Protein 2YJZ (pdb70)

GO terms:
  GO:0005886 plasma membrane (C, EXP)

InterPro domains:
  IPR013130 Ferric reductase transmembrane component-like domain [PF01794] (249-394)
  IPR028939 Pyrroline-5-carboxylate reductase, catalytic, N-terminal [PF03807] (22-107)
  IPR036291 NAD(P)-binding domain superfamily [SSF51735] (22-203)
  IPR051267 STEAP family metalloreductases [PTHR14239] (9-464)

CATH classification: 3.40.50.720

Organism: Rattus norvegicus (NCBI:txid10116)

Secondary structure (DSSP, 8-state):
--EEEEE--SHHHHHHHHHHHHTT-EEEEEES-TT--TTSBTTSEEEEHHHHHHT-SEEEE-S-GGG-GGGGGGGGGGTT-EEEE----SSTTSSSS-HHHHHHHHSTTSEEEE--TTSPTTHHHHT---EEEEEES-HHHHHHHHHHHHHTT-EEEE--SGGGHHHHHHGGG-/--EEEEE--SHHHHHHHHHHHHTT-EEEEEES-TT--TTSBTTSEEEEHHHHGGG-SEEEE-S-GGGGGGHHHHGGGGTT-EEEE----SSTTSSSS-HHHHHHHHSTTSEEEE--TTSPTTHHHHT---EEEEEES-HHHHHHHHHHHHHTT-EEEE--SGGGHHHHHHGGG-/--EEEEE--SHHHHHHHHHHHHTT-EEEEEES-TT--TTSBTTSEEEEHHHHHHT-SEEEE-S-GGGGGGGGGGGGGGTT-EEEE----SSTTSSSS-HHHHHHHH-TTSEEEE--TTSPTTHHHHT---EEEEEES-HHHHHHHHHHHHHTT-EEEE--SGGGHHHHHHGGG-/--EEEEE--SHHHHHHHHHHHHTT-EEEEEES-TT--TTSBTTSEEEEHHHHHHT-SEEEE-S-GGGGGGGGGGGGGGTT-EEEE----SSTTSSSS-HHHHHHHHSTTSEEEE--TTSPTTHHHHT---EEEEEES-HHHHHHHHHHHHHTT-EEEE--SGGGHHHHHHGGG-

Radius of gyration: 29.65 Å; Cα contacts (8 Å, |Δi|>4): 1534; chains: 4; bounding box: 36×78×76 Å

Structure (mmCIF, N/CA/C/O backbone):
data_2YJZ
#
_entry.id   2YJZ
#
_cell.length_a   69.228
_cell.length_b   85.111
_cell.length_c   128.035
_cell.angle_alpha   90.00
_cell.angle_beta   90.00
_cell.angle_gamma   90.00
#
_symmetry.space_group_name_H-M   'P 21 21 21'
#
loop_
_entity.id
_entity.type
_entity.pdbx_description
1 polymer 'METALLOREDUCTASE STEAP4'
2 non-polymer 'NADP NICOTINAMIDE-ADENINE-DINUCLEOTIDE PHOSPHATE'
3 non-polymer 'SULFATE ION'
4 water water
#
loop_
_atom_site.group_PDB
_atom_site.id
_atom_site.type_symbol
_atom_site.label_atom_id
_atom_site.label_alt_id
_atom_site.label_comp_id
_atom_site.label_asym_id
_atom_site.label_entity_id
_atom_site.label_seq_id
_atom_site.pdbx_PDB_ins_code
_atom_site.Cartn_x
_atom_site.Cartn_y
_atom_site.Cartn_z
_atom_site.occupancy
_atom_site.B_iso_or_equiv
_atom_site.auth_seq_id
_atom_site.auth_comp_id
_atom_site.auth_asym_id
_atom_site.auth_atom_id
_atom_site.pdbx_PDB_model_num
ATOM 1 N N . GLN A 1 19 ? 26.602 30.686 50.934 1.00 59.34 19 GLN A N 1
ATOM 2 C CA . GLN A 1 19 ? 27.069 31.188 49.606 1.00 58.82 19 GLN A CA 1
ATOM 3 C C . GLN A 1 19 ? 28.078 30.201 48.991 1.00 58.63 19 GLN A C 1
ATOM 4 O O . GLN A 1 19 ? 28.449 29.205 49.658 1.00 61.29 19 GLN A O 1
ATOM 10 N N . GLY A 1 20 ? 28.512 30.448 47.742 1.00 55.94 20 GLY A N 1
ATOM 11 C CA . GLY A 1 20 ? 29.329 29.512 47.000 1.00 53.13 20 GLY A CA 1
ATOM 12 C C . GLY A 1 20 ? 30.807 29.694 47.302 1.00 51.05 20 GLY A C 1
ATOM 13 O O . GLY A 1 20 ? 31.182 30.121 48.384 1.00 50.15 20 GLY A O 1
ATOM 14 N N . VAL A 1 21 ? 31.631 29.314 46.329 1.00 47.97 21 VAL A N 1
ATOM 15 C CA . VAL A 1 21 ? 33.058 29.329 46.422 1.00 46.55 21 VAL A CA 1
ATOM 16 C C . VAL A 1 21 ? 33.565 30.530 45.649 1.00 44.58 21 VAL A C 1
ATOM 17 O O . VAL A 1 21 ? 33.028 30.817 44.608 1.00 44.96 21 VAL A O 1
ATOM 21 N N . VAL A 1 22 ? 34.556 31.235 46.197 1.00 41.79 22 VAL A N 1
ATOM 22 C CA . VAL A 1 22 ? 35.311 32.248 45.493 1.00 40.29 22 VAL A CA 1
ATOM 23 C C . VAL A 1 22 ? 36.789 31.937 45.586 1.00 39.06 22 VAL A C 1
ATOM 24 O O . VAL A 1 22 ? 37.272 31.447 46.633 1.00 38.44 22 VAL A O 1
ATOM 28 N N . CYS A 1 23 ? 37.484 32.218 44.495 1.00 37.35 23 CYS A N 1
ATOM 29 C CA . CYS A 1 23 ? 38.936 32.064 44.383 1.00 38.10 23 CYS A CA 1
ATOM 30 C C . CYS A 1 23 ? 39.644 33.455 44.386 1.00 36.77 23 CYS A C 1
ATOM 31 O O . CYS A 1 23 ? 39.223 34.374 43.703 1.00 38.75 23 CYS A O 1
ATOM 34 N N . ILE A 1 24 ? 40.650 33.637 45.214 1.00 35.86 24 ILE A N 1
ATOM 35 C CA . ILE A 1 24 ? 41.469 34.857 45.224 1.00 34.96 24 ILE A CA 1
ATOM 36 C C . ILE A 1 24 ? 42.873 34.483 44.746 1.00 34.27 24 ILE A C 1
ATOM 37 O O . ILE A 1 24 ? 43.550 33.646 45.329 1.00 33.36 24 ILE A O 1
ATOM 42 N N . PHE A 1 25 ? 43.271 35.066 43.628 1.00 33.70 25 PHE A N 1
ATOM 43 C CA . PHE A 1 25 ? 44.664 34.940 43.133 1.00 33.90 25 PHE A CA 1
ATOM 44 C C . PHE A 1 25 ? 45.475 35.993 43.872 1.00 33.90 25 PHE A C 1
ATOM 45 O O . PHE A 1 25 ? 45.172 37.169 43.783 1.00 34.09 25 PHE A O 1
ATOM 53 N N . GLY A 1 26 ? 46.486 35.538 44.612 1.00 34.10 26 GLY A N 1
ATOM 54 C CA . GLY A 1 26 ? 47.398 36.385 45.262 1.00 34.47 26 GLY A CA 1
ATOM 55 C C . GLY A 1 26 ? 47.112 36.442 46.762 1.00 35.15 26 GLY A C 1
ATOM 56 O O . GLY A 1 26 ? 45.943 36.539 47.212 1.00 35.49 26 GLY A O 1
ATOM 57 N N . THR A 1 27 ? 48.175 36.507 47.537 1.00 36.12 27 THR A N 1
ATOM 58 C CA . THR A 1 27 ? 48.042 36.361 48.962 1.00 37.47 27 THR A CA 1
ATOM 59 C C . THR A 1 27 ? 48.585 37.546 49.751 1.00 38.31 27 THR A C 1
ATOM 60 O O . THR A 1 27 ? 48.906 37.427 50.951 1.00 38.25 27 THR A O 1
ATOM 64 N N . GLY A 1 28 ? 48.581 38.715 49.125 1.00 38.58 28 GLY A N 1
ATOM 65 C CA . GLY A 1 28 ? 49.138 39.919 49.751 1.00 38.99 28 GLY A CA 1
ATOM 66 C C . GLY A 1 28 ? 48.113 40.633 50.611 1.00 38.72 28 GLY A C 1
ATOM 67 O O . GLY A 1 28 ? 47.195 40.022 51.101 1.00 39.22 28 GLY A O 1
ATOM 68 N N . ASP A 1 29 ? 48.253 41.940 50.761 1.00 39.56 29 ASP A N 1
ATOM 69 C CA . ASP A 1 29 ? 47.374 42.727 51.651 1.00 39.94 29 ASP A CA 1
ATOM 70 C C . ASP A 1 29 ? 45.945 42.671 51.212 1.00 38.36 29 ASP A C 1
ATOM 71 O O . ASP A 1 29 ? 45.080 42.363 52.047 1.00 38.40 29 ASP A O 1
ATOM 76 N N . PHE A 1 30 ? 45.692 42.918 49.934 1.00 36.44 30 PHE A N 1
ATOM 77 C CA . PHE A 1 30 ? 44.322 42.958 49.431 1.00 36.26 30 PHE A CA 1
ATOM 78 C C . PHE A 1 30 ? 43.691 41.550 49.479 1.00 35.46 30 PHE A C 1
ATOM 79 O O . PHE A 1 30 ? 42.599 41.347 50.024 1.00 34.65 30 PHE A O 1
ATOM 87 N N . GLY A 1 31 ? 44.402 40.568 48.949 1.00 35.27 31 GLY A N 1
ATOM 88 C CA . GLY A 1 31 ? 43.901 39.188 48.982 1.00 35.28 31 GLY A CA 1
ATOM 89 C C . GLY A 1 31 ? 43.550 38.714 50.377 1.00 35.98 31 GLY A C 1
ATOM 90 O O . GLY A 1 31 ? 42.503 38.126 50.566 1.00 35.97 31 GLY A O 1
ATOM 91 N N . LYS A 1 32 ? 44.418 38.964 51.350 1.00 36.42 32 LYS A N 1
ATOM 92 C CA . LYS A 1 32 ? 44.173 38.547 52.718 1.00 37.54 32 LYS A CA 1
ATOM 93 C C . LYS A 1 32 ? 42.978 39.219 53.332 1.00 37.70 32 LYS A C 1
ATOM 94 O O . LYS A 1 32 ? 42.203 38.611 54.091 1.00 37.70 32 LYS A O 1
ATOM 100 N N . SER A 1 33 ? 42.879 40.504 53.077 1.00 37.47 33 SER A N 1
ATOM 101 C CA . SER A 1 33 ? 41.817 41.279 53.675 1.00 37.19 33 SER A CA 1
ATOM 102 C C . SER A 1 33 ? 40.470 40.849 53.091 1.00 37.13 33 SER A C 1
ATOM 103 O O . SER A 1 33 ? 39.488 40.684 53.816 1.00 36.54 33 SER A O 1
ATOM 106 N N . LEU A 1 34 ? 40.411 40.719 51.772 1.00 36.95 34 LEU A N 1
ATOM 107 C CA . LEU A 1 34 ? 39.141 40.321 51.124 1.00 37.63 34 LEU A CA 1
ATOM 108 C C . LEU A 1 34 ? 38.800 38.864 51.474 1.00 37.42 34 LEU A C 1
ATOM 109 O O . LEU A 1 34 ? 37.666 38.505 51.711 1.00 37.86 34 LEU A O 1
ATOM 114 N N . GLY A 1 35 ? 39.802 38.022 51.508 1.00 37.48 35 GLY A N 1
ATOM 115 C CA . GLY A 1 35 ? 39.574 36.639 51.846 1.00 38.13 35 GLY A CA 1
ATOM 116 C C . GLY A 1 35 ? 38.917 36.499 53.202 1.00 38.14 35 GLY A C 1
ATOM 117 O O . GLY A 1 35 ? 37.898 35.829 53.341 1.00 38.23 35 GLY A O 1
ATOM 118 N N . LEU A 1 36 ? 39.487 37.173 54.175 1.00 38.11 36 LEU A N 1
ATOM 119 C CA . LEU A 1 36 ? 38.979 37.122 55.518 1.00 38.37 36 LEU A CA 1
ATOM 120 C C . LEU A 1 36 ? 37.549 37.604 55.566 1.00 37.39 36 LEU A C 1
ATOM 121 O O . LEU A 1 36 ? 36.692 36.933 56.139 1.00 36.76 36 LEU A O 1
ATOM 126 N N . LYS A 1 37 ? 37.266 38.719 54.925 1.00 37.46 37 LYS A N 1
ATOM 127 C CA . LYS A 1 37 ? 35.893 39.249 54.913 1.00 37.99 37 LYS A CA 1
ATOM 128 C C . LYS A 1 37 ? 34.944 38.291 54.229 1.00 38.25 37 LYS A C 1
ATOM 129 O O . LYS A 1 37 ? 33.842 38.031 54.705 1.00 38.17 37 LYS A O 1
ATOM 135 N N . MET A 1 38 ? 35.371 37.756 53.099 1.00 38.31 38 MET A N 1
ATOM 136 C CA . MET A 1 38 ? 34.554 36.754 52.423 1.00 38.87 38 MET A CA 1
ATOM 137 C C . MET A 1 38 ? 34.274 35.499 53.269 1.00 38.61 38 MET A C 1
ATOM 138 O O . MET A 1 38 ? 33.156 34.992 53.240 1.00 37.46 38 MET A O 1
ATOM 143 N N . LEU A 1 39 ? 35.277 35.002 53.998 1.00 37.83 39 LEU A N 1
ATOM 144 C CA . LEU A 1 39 ? 35.033 33.868 54.922 1.00 38.32 39 LEU A CA 1
ATOM 145 C C . LEU A 1 39 ? 34.008 34.275 55.980 1.00 39.10 39 LEU A C 1
ATOM 146 O O . LEU A 1 39 ? 33.106 33.532 56.254 1.00 38.79 39 LEU A O 1
ATOM 151 N N . GLN A 1 40 ? 34.126 35.485 56.509 1.00 41.01 40 GLN A N 1
ATOM 152 C CA . GLN A 1 40 ? 33.251 35.965 57.558 1.00 42.79 40 GLN A CA 1
ATOM 153 C C . GLN A 1 40 ? 31.824 36.132 57.059 1.00 43.53 40 GLN A C 1
ATOM 154 O O . GLN A 1 40 ? 30.909 36.073 57.857 1.00 43.47 40 GLN A O 1
ATOM 160 N N . CYS A 1 41 ? 31.650 36.371 55.749 1.00 43.49 41 CYS A N 1
ATOM 161 C CA . CYS A 1 41 ? 30.316 36.502 55.148 1.00 44.34 41 CYS A CA 1
ATOM 162 C C . CYS A 1 41 ? 29.756 35.174 54.616 1.00 44.20 41 CYS A C 1
ATOM 163 O O . CYS A 1 41 ? 28.712 35.147 53.974 1.00 45.46 41 CYS A O 1
ATOM 166 N N . GLY A 1 42 ? 30.432 34.072 54.871 1.00 43.70 42 GLY A N 1
ATOM 167 C CA . GLY A 1 42 ? 29.869 32.787 54.529 1.00 42.98 42 GLY A CA 1
ATOM 168 C C . GLY A 1 42 ? 30.351 32.156 53.238 1.00 42.73 42 GLY A C 1
ATOM 169 O O . GLY A 1 42 ? 29.934 31.033 52.903 1.00 42.91 42 GLY A O 1
ATOM 170 N N . TYR A 1 43 ? 31.222 32.819 52.488 1.00 40.92 43 TYR A N 1
ATOM 171 C CA . TYR A 1 43 ? 31.805 32.160 51.305 1.00 39.73 43 TYR A CA 1
ATOM 172 C C . TYR A 1 43 ? 32.835 31.099 51.707 1.00 38.73 43 TYR A C 1
ATOM 173 O O . TYR A 1 43 ? 33.498 31.238 52.694 1.00 39.01 43 TYR A O 1
ATOM 182 N N . SER A 1 44 ? 33.018 30.070 50.904 1.00 38.85 44 SER A N 1
ATOM 183 C CA . SER A 1 44 ? 34.269 29.282 50.927 1.00 39.65 44 SER A CA 1
ATOM 184 C C . SER A 1 44 ? 35.293 30.004 50.087 1.00 38.43 44 SER A C 1
ATOM 185 O O . SER A 1 44 ? 34.974 30.467 49.006 1.00 38.94 44 SER A O 1
ATOM 188 N N . VAL A 1 45 ? 36.537 30.038 50.523 1.00 37.77 45 VAL A N 1
ATOM 189 C CA . VAL A 1 45 ? 37.579 30.781 49.820 1.00 36.08 45 VAL A CA 1
ATOM 190 C C . VAL A 1 45 ? 38.719 29.847 49.495 1.00 36.58 45 VAL A C 1
ATOM 191 O O . VAL A 1 45 ? 39.162 29.051 50.336 1.00 36.80 45 VAL A O 1
ATOM 195 N N . VAL A 1 46 ? 39.190 29.898 48.267 1.00 35.44 46 VAL A N 1
ATOM 196 C CA . VAL A 1 46 ? 40.383 29.239 47.880 1.00 35.91 46 VAL A CA 1
ATOM 197 C C . VAL A 1 46 ? 41.392 30.338 47.417 1.00 35.20 46 VAL A C 1
ATOM 198 O O . VAL A 1 46 ? 41.056 31.154 46.577 1.00 36.19 46 VAL A O 1
ATOM 202 N N . PHE A 1 47 ? 42.607 30.314 47.917 1.00 34.40 47 PHE A N 1
ATOM 203 C CA . PHE A 1 47 ? 43.736 31.164 47.428 1.00 34.19 47 PHE A CA 1
ATOM 204 C C . PHE A 1 47 ? 44.592 30.426 46.366 1.00 35.04 47 PHE A C 1
ATOM 205 O O . PHE A 1 47 ? 44.918 29.191 46.518 1.00 33.78 47 PHE A O 1
ATOM 213 N N . GLY A 1 48 ? 44.933 31.171 45.318 1.00 33.89 48 GLY A N 1
ATOM 214 C CA . GLY A 1 48 ? 45.993 30.766 44.403 1.00 34.64 48 GLY A CA 1
ATOM 215 C C . GLY A 1 48 ? 47.232 31.536 44.737 1.00 35.18 48 GLY A C 1
ATOM 216 O O . GLY A 1 48 ? 47.187 32.766 44.992 1.00 36.51 48 GLY A O 1
ATOM 217 N N . SER A 1 49 ? 48.348 30.843 44.744 1.00 35.33 49 SER A N 1
ATOM 218 C CA . SER A 1 49 ? 49.640 31.401 45.196 1.00 35.91 49 SER A CA 1
ATOM 219 C C . SER A 1 49 ? 50.809 30.781 44.429 1.00 36.43 49 SER A C 1
ATOM 220 O O . SER A 1 49 ? 50.768 29.605 44.062 1.00 36.10 49 SER A O 1
ATOM 223 N N . ARG A 1 50 ? 51.871 31.543 44.268 1.00 37.39 50 ARG A N 1
ATOM 224 C CA . ARG A 1 50 ? 53.111 30.965 43.752 1.00 39.25 50 ARG A CA 1
ATOM 225 C C . ARG A 1 50 ? 53.691 29.940 44.662 1.00 40.50 50 ARG A C 1
ATOM 226 O O . ARG A 1 50 ? 54.301 29.013 44.180 1.00 39.69 50 ARG A O 1
ATOM 234 N N . ASN A 1 51 ? 53.573 30.159 45.976 1.00 43.09 51 ASN A N 1
ATOM 235 C CA . ASN A 1 51 ? 54.151 29.235 46.945 1.00 44.81 51 ASN A CA 1
ATOM 236 C C . ASN A 1 51 ? 53.120 28.897 47.984 1.00 44.27 51 ASN A C 1
ATOM 237 O O . ASN A 1 51 ? 53.078 29.475 49.042 1.00 44.22 51 ASN A O 1
ATOM 242 N N . PRO A 1 52 ? 52.289 27.913 47.677 1.00 44.49 52 PRO A N 1
ATOM 243 C CA . PRO A 1 52 ? 51.259 27.566 48.620 1.00 44.88 52 PRO A CA 1
ATOM 244 C C . PRO A 1 52 ? 51.742 26.839 49.883 1.00 46.01 52 PRO A C 1
ATOM 245 O O . PRO A 1 52 ? 50.943 26.634 50.760 1.00 46.19 52 PRO A O 1
ATOM 249 N N . GLN A 1 53 ? 53.053 26.540 50.006 1.00 47.18 53 GLN A N 1
ATOM 250 C CA . GLN A 1 53 ? 53.638 25.981 51.227 1.00 47.75 53 GLN A CA 1
ATOM 251 C C . GLN A 1 53 ? 53.972 27.034 52.280 1.00 47.65 53 GLN A C 1
ATOM 252 O O . GLN A 1 53 ? 54.383 26.683 53.372 1.00 46.17 53 GLN A O 1
ATOM 258 N N . VAL A 1 54 ? 53.843 28.317 51.923 1.00 48.20 54 VAL A N 1
ATOM 259 C CA . VAL A 1 54 ? 54.007 29.419 52.879 1.00 47.83 54 VAL A CA 1
ATOM 260 C C . VAL A 1 54 ? 52.607 30.003 53.072 1.00 46.94 54 VAL A C 1
ATOM 261 O O . VAL A 1 54 ? 52.081 30.657 52.207 1.00 47.58 54 VAL A O 1
ATOM 265 N N . SER A 1 55 ? 51.977 29.726 54.192 1.00 44.41 55 SER A N 1
ATOM 266 C CA . SER A 1 55 ? 50.615 30.256 54.416 1.00 42.62 55 SER A CA 1
ATOM 267 C C . SER A 1 55 ? 50.251 30.620 55.862 1.00 40.29 55 SER A C 1
ATOM 268 O O . SER A 1 55 ? 49.086 30.700 56.200 1.00 37.97 55 SER A O 1
ATOM 271 N N . SER A 1 56 ? 51.263 30.879 56.672 1.00 39.44 56 SER A N 1
ATOM 272 C CA . SER A 1 56 ? 51.092 31.247 58.073 1.00 40.44 56 SER A CA 1
ATOM 273 C C . SER A 1 56 ? 50.136 32.398 58.337 1.00 39.57 56 SER A C 1
ATOM 274 O O . SER A 1 56 ? 49.481 32.405 59.362 1.00 40.08 56 SER A O 1
ATOM 277 N N . LEU A 1 57 ? 50.188 33.419 57.493 1.00 39.09 57 LEU A N 1
ATOM 278 C CA . LEU A 1 57 ? 49.403 34.607 57.682 1.00 40.27 57 LEU A CA 1
ATOM 279 C C . LEU A 1 57 ? 48.016 34.482 57.052 1.00 40.37 57 LEU A C 1
ATOM 280 O O . LEU A 1 57 ? 47.251 35.478 57.024 1.00 40.85 57 LEU A O 1
ATOM 285 N N . LEU A 1 58 ? 47.695 33.300 56.492 1.00 38.07 58 LEU A N 1
ATOM 286 C CA . LEU A 1 58 ? 46.429 33.119 55.826 1.00 37.61 58 LEU A CA 1
ATOM 287 C C . LEU A 1 58 ? 45.442 32.372 56.743 1.00 37.48 58 LEU A C 1
ATOM 288 O O . LEU A 1 58 ? 45.849 31.643 57.630 1.00 36.86 58 LEU A O 1
ATOM 293 N N . PRO A 1 59 ? 44.144 32.580 56.561 1.00 36.90 59 PRO A N 1
ATOM 294 C CA . PRO A 1 59 ? 43.165 32.020 57.473 1.00 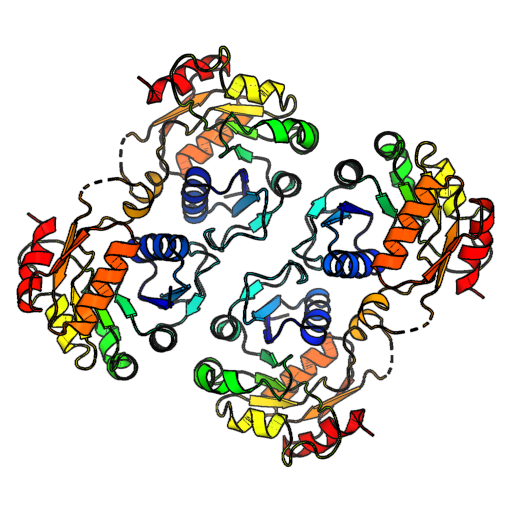36.99 59 PRO A CA 1
ATOM 295 C C . PRO A 1 59 ? 43.009 30.515 57.375 1.00 37.09 59 PRO A C 1
ATOM 296 O O . PRO A 1 59 ? 43.066 29.946 56.292 1.00 37.65 59 PRO A O 1
ATOM 300 N N . ARG A 1 60 ? 42.826 29.867 58.515 1.00 37.29 60 ARG A N 1
ATOM 301 C CA . ARG A 1 60 ? 42.751 28.400 58.564 1.00 37.06 60 ARG A CA 1
ATOM 302 C C . ARG A 1 60 ? 41.552 27.905 57.701 1.00 37.45 60 ARG A C 1
ATOM 303 O O . ARG A 1 60 ? 41.555 26.776 57.179 1.00 38.55 60 ARG A O 1
ATOM 311 N N . GLY A 1 61 ? 40.511 28.723 57.568 1.00 36.94 61 GLY A N 1
ATOM 312 C CA . GLY A 1 61 ? 39.350 28.323 56.775 1.00 37.48 61 GLY A CA 1
ATOM 313 C C . GLY A 1 61 ? 39.478 28.368 55.240 1.00 37.45 61 GLY A C 1
ATOM 314 O O . GLY A 1 61 ? 38.653 27.856 54.517 1.00 37.90 61 GLY A O 1
ATOM 315 N N . ALA A 1 62 ? 40.486 29.028 54.738 1.00 37.68 62 ALA A N 1
ATOM 316 C CA . ALA A 1 62 ? 40.673 29.136 53.297 1.00 37.84 62 ALA A CA 1
ATOM 317 C C . ALA A 1 62 ? 41.467 27.900 52.915 1.00 39.01 62 ALA A C 1
ATOM 318 O O . ALA A 1 62 ? 42.124 27.288 53.742 1.00 40.73 62 ALA A O 1
ATOM 320 N N . GLU A 1 63 ? 41.363 27.487 51.676 1.00 39.24 63 GLU A N 1
ATOM 321 C CA . GLU A 1 63 ? 42.263 26.467 51.121 1.00 38.94 63 GLU A CA 1
ATOM 322 C C . GLU A 1 63 ? 43.317 27.237 50.338 1.00 37.29 63 GLU A C 1
ATOM 323 O O . GLU A 1 63 ? 43.027 28.314 49.891 1.00 37.06 63 GLU A O 1
ATOM 329 N N . VAL A 1 64 ? 44.538 26.728 50.247 1.00 36.65 64 VAL A N 1
ATOM 330 C CA . VAL A 1 64 ? 45.623 27.408 49.583 1.00 38.01 64 VAL A CA 1
ATOM 331 C C . VAL A 1 64 ? 46.298 26.421 48.616 1.00 37.38 64 VAL A C 1
ATOM 332 O O . VAL A 1 64 ? 46.830 25.403 49.033 1.00 37.24 64 VAL A O 1
ATOM 336 N N . LEU A 1 65 ? 46.204 26.739 47.325 1.00 37.11 65 LEU A N 1
ATOM 337 C CA . LEU A 1 65 ? 46.677 25.915 46.202 1.00 36.65 65 LEU A CA 1
ATOM 338 C C . LEU A 1 65 ? 47.495 26.706 45.186 1.00 37.94 65 LEU A C 1
ATOM 339 O O . LEU A 1 65 ? 47.514 27.908 45.224 1.00 34.56 65 LEU A O 1
ATOM 344 N N . CYS A 1 66 ? 48.181 25.975 44.281 1.00 39.73 66 CYS A N 1
ATOM 345 C CA . CYS A 1 66 ? 48.882 26.572 43.139 1.00 40.36 66 CYS A CA 1
ATOM 346 C C . CYS A 1 66 ? 47.816 27.224 42.269 1.00 40.11 66 CYS A C 1
ATOM 347 O O . CYS A 1 66 ? 46.622 26.853 42.314 1.00 40.10 66 CYS A O 1
ATOM 350 N N . TYR A 1 67 ? 48.199 28.252 41.514 1.00 39.95 67 TYR A N 1
ATOM 351 C CA . TYR A 1 67 ? 47.250 28.940 40.656 1.00 39.69 67 TYR A CA 1
ATOM 352 C C . TYR A 1 67 ? 46.448 28.041 39.755 1.00 40.89 67 TYR A C 1
ATOM 353 O O . TYR A 1 67 ? 45.227 28.207 39.647 1.00 40.85 67 TYR A O 1
ATOM 362 N N . SER A 1 68 ? 47.103 27.084 39.107 1.00 42.82 68 SER A N 1
ATOM 363 C CA . SER A 1 68 ? 46.389 26.196 38.156 1.00 45.12 68 SER A CA 1
ATOM 364 C C . SER A 1 68 ? 45.283 25.412 38.839 1.00 45.38 68 SER A C 1
ATOM 365 O O . SER A 1 68 ? 44.153 25.347 38.354 1.00 46.89 68 SER A O 1
ATOM 368 N N . GLU A 1 69 ? 45.564 24.895 40.008 1.00 45.09 69 GLU A N 1
ATOM 369 C CA . GLU A 1 69 ? 44.565 24.181 40.761 1.00 45.44 69 GLU A CA 1
ATOM 370 C C . GLU A 1 69 ? 43.523 25.107 41.395 1.00 44.72 69 GLU A C 1
ATOM 371 O O . GLU A 1 69 ? 42.343 24.810 41.394 1.00 44.09 69 GLU A O 1
ATOM 377 N N . ALA A 1 70 ? 43.916 26.275 41.902 1.00 44.08 70 ALA A N 1
ATOM 378 C CA . ALA A 1 70 ? 42.906 27.187 42.439 1.00 43.62 70 ALA A CA 1
ATOM 379 C C . ALA A 1 70 ? 41.824 27.565 41.364 1.00 43.89 70 ALA A C 1
ATOM 380 O O . ALA A 1 70 ? 40.634 27.715 41.670 1.00 43.99 70 ALA A O 1
ATOM 382 N N . ALA A 1 71 ? 42.271 27.713 40.120 1.00 44.24 71 ALA A N 1
ATOM 383 C CA . ALA A 1 71 ? 41.446 28.191 39.024 1.00 45.75 71 ALA A CA 1
ATOM 384 C C . ALA A 1 71 ? 40.330 27.220 38.882 1.00 46.62 71 ALA A C 1
ATOM 385 O O . ALA A 1 71 ? 39.180 27.635 38.807 1.00 48.42 71 ALA A O 1
ATOM 387 N N . SER A 1 72 ? 40.639 25.937 38.881 1.00 46.98 72 SER A N 1
ATOM 388 C CA . SER A 1 72 ? 39.587 24.992 38.601 1.00 47.96 72 SER A CA 1
ATOM 389 C C . SER A 1 72 ? 38.590 24.855 39.746 1.00 47.04 72 SER A C 1
ATOM 390 O O . SER A 1 72 ? 37.611 24.196 39.581 1.00 48.23 72 SER A O 1
ATOM 393 N N . ARG A 1 73 ? 38.800 25.480 40.894 1.00 46.47 73 ARG A N 1
ATOM 394 C CA . ARG A 1 73 ? 37.898 25.239 42.028 1.00 46.01 73 ARG A CA 1
ATOM 395 C C . ARG A 1 73 ? 36.735 26.196 42.084 1.00 44.55 73 ARG A C 1
ATOM 396 O O . ARG A 1 73 ? 35.889 26.020 42.923 1.00 45.44 73 ARG A O 1
ATOM 404 N N . SER A 1 74 ? 36.694 27.231 41.237 1.00 43.16 74 SER A N 1
ATOM 405 C CA . SER A 1 74 ? 35.646 28.246 41.323 1.00 41.74 74 SER A CA 1
ATOM 406 C C . SER A 1 74 ? 35.323 28.884 40.015 1.00 42.16 74 SER A C 1
ATOM 407 O O . SER A 1 74 ? 36.177 29.003 39.138 1.00 42.52 74 SER A O 1
ATOM 410 N N . ASP A 1 75 ? 34.120 29.392 39.912 1.00 41.82 75 ASP A N 1
ATOM 411 C CA . ASP A 1 75 ? 33.737 30.156 38.777 1.00 43.35 75 ASP A CA 1
ATOM 412 C C . ASP A 1 75 ? 34.075 31.657 38.848 1.00 41.73 75 ASP A C 1
ATOM 413 O O . ASP A 1 75 ? 34.010 32.299 37.814 1.00 40.69 75 ASP A O 1
ATOM 418 N N . VAL A 1 76 ? 34.442 32.168 40.034 1.00 39.22 76 VAL A N 1
ATOM 419 C CA . VAL A 1 76 ? 34.775 33.595 40.255 1.00 38.28 76 VAL A CA 1
ATOM 420 C C . VAL A 1 76 ? 36.166 33.686 40.858 1.00 38.15 76 VAL A C 1
ATOM 421 O O . VAL A 1 76 ? 36.468 33.029 41.870 1.00 38.67 76 VAL A O 1
ATOM 425 N N . ILE A 1 77 ? 37.041 34.407 40.178 1.00 36.74 77 ILE A N 1
ATOM 426 C CA . ILE A 1 77 ? 38.442 34.530 40.518 1.00 36.37 77 ILE A CA 1
ATOM 427 C C . ILE A 1 77 ? 38.736 36.034 40.700 1.00 35.68 77 ILE A C 1
ATOM 428 O O . ILE A 1 77 ? 38.544 36.807 39.746 1.00 34.59 77 ILE A O 1
ATOM 433 N N . VAL A 1 78 ? 39.122 36.437 41.919 1.00 34.35 78 VAL A N 1
ATOM 434 C CA . VAL A 1 78 ? 39.583 37.795 42.207 1.00 33.96 78 VAL A CA 1
ATOM 435 C C . VAL A 1 78 ? 41.088 37.830 41.967 1.00 34.66 78 VAL A C 1
ATOM 436 O O . VAL A 1 78 ? 41.854 37.035 42.560 1.00 34.50 78 VAL A O 1
ATOM 440 N N . LEU A 1 79 ? 41.525 38.758 41.130 1.00 33.56 79 LEU A N 1
ATOM 441 C CA . LEU A 1 79 ? 42.932 38.829 40.714 1.00 33.74 79 LEU A CA 1
ATOM 442 C C . LEU A 1 79 ? 43.579 39.853 41.613 1.00 34.38 79 LEU A C 1
ATOM 443 O O . LEU A 1 79 ? 43.668 41.036 41.255 1.00 34.82 79 LEU A O 1
ATOM 448 N N . ALA A 1 80 ? 43.947 39.412 42.810 1.00 33.66 80 ALA A N 1
ATOM 449 C CA . ALA A 1 80 ? 44.576 40.249 43.822 1.00 32.72 80 ALA A CA 1
ATOM 450 C C . ALA A 1 80 ? 46.086 40.349 43.543 1.00 33.42 80 ALA A C 1
ATOM 451 O O . ALA A 1 80 ? 46.896 40.168 44.402 1.00 33.23 80 ALA A O 1
ATOM 453 N N . VAL A 1 81 ? 46.412 40.687 42.312 1.00 34.07 81 VAL A N 1
ATOM 454 C CA . VAL A 1 81 ? 47.764 40.803 41.824 1.00 34.54 81 VAL A CA 1
ATOM 455 C C . VAL A 1 81 ? 47.900 42.187 41.088 1.00 34.69 81 VAL A C 1
ATOM 456 O O . VAL A 1 81 ? 46.931 42.797 40.667 1.00 31.42 81 VAL A O 1
ATOM 460 N N . HIS A 1 82 ? 49.101 42.724 41.047 1.00 35.91 82 HIS A N 1
ATOM 461 C CA . HIS A 1 82 ? 49.306 44.056 40.354 1.00 36.67 82 HIS A CA 1
ATOM 462 C C . HIS A 1 82 ? 49.476 43.767 38.905 1.00 36.82 82 HIS A C 1
ATOM 463 O O . HIS A 1 82 ? 50.014 42.691 38.525 1.00 36.80 82 HIS A O 1
ATOM 470 N N . ARG A 1 83 ? 49.068 44.718 38.097 1.00 38.17 83 ARG A N 1
ATOM 471 C CA . ARG A 1 83 ? 49.071 44.599 36.622 1.00 40.38 83 ARG A CA 1
ATOM 472 C C . ARG A 1 83 ? 50.400 44.109 36.053 1.00 40.47 83 ARG A C 1
ATOM 473 O O . ARG A 1 83 ? 50.452 43.464 35.036 1.00 40.84 83 ARG A O 1
ATOM 481 N N . GLU A 1 84 ? 51.466 44.486 36.731 1.00 41.84 84 GLU A N 1
ATOM 482 C CA . GLU A 1 84 ? 52.845 44.171 36.394 1.00 43.57 84 GLU A CA 1
ATOM 483 C C . GLU A 1 84 ? 53.125 42.689 36.402 1.00 42.55 84 GLU A C 1
ATOM 484 O O . GLU A 1 84 ? 53.990 42.265 35.719 1.00 43.14 84 GLU A O 1
ATOM 490 N N . HIS A 1 85 ? 52.405 41.918 37.189 1.00 42.89 85 HIS A N 1
ATOM 491 C CA . HIS A 1 85 ? 52.603 40.478 37.287 1.00 42.90 85 HIS A CA 1
ATOM 492 C C . HIS A 1 85 ? 51.443 39.674 36.738 1.00 41.83 85 HIS A C 1
ATOM 493 O O . HIS A 1 85 ? 51.260 38.539 37.110 1.00 42.04 85 HIS A O 1
ATOM 500 N N . TYR A 1 86 ? 50.667 40.264 35.844 1.00 41.58 86 TYR A N 1
ATOM 501 C CA . TYR A 1 86 ? 49.579 39.544 35.192 1.00 41.20 86 TYR A CA 1
ATOM 502 C C . TYR A 1 86 ? 50.063 38.464 34.257 1.00 42.18 86 TYR A C 1
ATOM 503 O O . TYR A 1 86 ? 49.345 37.528 34.007 1.00 42.09 86 TYR A O 1
ATOM 512 N N . ASP A 1 87 ? 51.262 38.629 33.715 1.00 43.79 87 ASP A N 1
ATOM 513 C CA . ASP A 1 87 ? 51.768 37.812 32.597 1.00 46.12 87 ASP A CA 1
ATOM 514 C C . ASP A 1 87 ? 51.561 36.291 32.753 1.00 45.02 87 ASP A C 1
ATOM 515 O O . ASP A 1 87 ? 51.216 35.619 31.797 1.00 43.71 87 ASP A O 1
ATOM 520 N N . PHE A 1 88 ? 51.763 35.772 33.957 1.00 44.14 88 PHE A N 1
ATOM 521 C CA . PHE A 1 88 ? 51.544 34.330 34.203 1.00 44.13 88 PHE A CA 1
ATOM 522 C C . PHE A 1 88 ? 50.151 33.830 33.781 1.00 43.47 88 PHE A C 1
ATOM 523 O O . PHE A 1 88 ? 49.985 32.660 33.540 1.00 43.91 88 PHE A O 1
ATOM 531 N N . LEU A 1 89 ? 49.159 34.715 33.686 1.00 43.10 89 LEU A N 1
ATOM 532 C CA . LEU A 1 89 ? 47.817 34.310 33.331 1.00 42.62 89 LEU A CA 1
ATOM 533 C C . LEU A 1 89 ? 47.774 33.761 31.870 1.00 43.43 89 LEU A C 1
ATOM 534 O O . LEU A 1 89 ? 46.922 32.908 31.539 1.00 42.54 89 LEU A O 1
ATOM 539 N N . ALA A 1 90 ? 48.705 34.211 31.029 1.00 43.49 90 ALA A N 1
ATOM 540 C CA . ALA A 1 90 ? 48.735 33.824 29.609 1.00 45.00 90 ALA A CA 1
ATOM 541 C C . ALA A 1 90 ? 48.829 32.296 29.442 1.00 45.69 90 ALA A C 1
ATOM 542 O O . ALA A 1 90 ? 48.122 31.721 28.624 1.00 45.82 90 ALA A O 1
ATOM 544 N N . GLU A 1 91 ? 49.642 31.660 30.266 1.00 46.87 91 GLU A N 1
ATOM 545 C CA . GLU A 1 91 ? 49.745 30.193 30.233 1.00 49.35 91 GLU A CA 1
ATOM 546 C C . GLU A 1 91 ? 48.548 29.453 30.902 1.00 49.17 91 GLU A C 1
ATOM 547 O O . GLU A 1 91 ? 48.437 28.246 30.807 1.00 49.44 91 GLU A O 1
ATOM 553 N N . LEU A 1 92 ? 47.724 30.166 31.655 1.00 49.68 92 LEU A N 1
ATOM 554 C CA . LEU A 1 92 ? 46.589 29.569 32.360 1.00 49.09 92 LEU A CA 1
ATOM 555 C C . LEU A 1 92 ? 45.319 29.773 31.600 1.00 49.69 92 LEU A C 1
ATOM 556 O O . LEU A 1 92 ? 44.247 29.418 32.078 1.00 49.31 92 LEU A O 1
ATOM 561 N N . ALA A 1 93 ? 45.407 30.424 30.436 1.00 51.40 93 ALA A N 1
ATOM 562 C CA . ALA A 1 93 ? 44.231 31.112 29.896 1.00 52.30 93 ALA A CA 1
ATOM 563 C C . ALA A 1 93 ? 43.307 29.990 29.459 1.00 53.14 93 ALA A C 1
ATOM 564 O O . ALA A 1 93 ? 42.059 30.094 29.510 1.00 53.63 93 ALA A O 1
ATOM 566 N N . ASP A 1 94 ? 43.875 28.841 29.160 1.00 53.98 94 ASP A N 1
ATOM 567 C CA . ASP A 1 94 ? 42.985 27.716 28.918 1.00 55.33 94 ASP A CA 1
ATOM 568 C C . ASP A 1 94 ? 42.163 27.212 30.074 1.00 54.29 94 ASP A C 1
ATOM 569 O O . ASP A 1 94 ? 40.990 26.925 29.878 1.00 55.47 94 ASP A O 1
ATOM 574 N N . SER A 1 95 ? 42.726 27.076 31.256 1.00 53.02 95 SER A N 1
ATOM 575 C CA . SER A 1 95 ? 41.901 26.713 32.439 1.00 52.33 95 SER A CA 1
ATOM 576 C C . SER A 1 95 ? 41.120 27.885 33.144 1.00 50.58 95 SER A C 1
ATOM 577 O O . SER A 1 95 ? 40.556 27.720 34.229 1.00 50.65 95 SER A O 1
ATOM 580 N N . LEU A 1 96 ? 41.098 29.065 32.529 1.00 48.18 96 LEU A N 1
ATOM 581 C CA . LEU A 1 96 ? 40.293 30.214 33.007 1.00 46.21 96 LEU A CA 1
ATOM 582 C C . LEU A 1 96 ? 39.052 30.388 32.125 1.00 45.57 96 LEU A C 1
ATOM 583 O O . LEU A 1 96 ? 38.244 31.316 32.338 1.00 45.05 96 LEU A O 1
ATOM 588 N N . LYS A 1 97 ? 38.899 29.485 31.146 1.00 45.00 97 LYS A N 1
ATOM 589 C CA . LYS A 1 97 ? 37.861 29.588 30.146 1.00 45.98 97 LYS A CA 1
ATOM 590 C C . LYS A 1 97 ? 36.525 29.543 30.800 1.00 44.57 97 LYS A C 1
ATOM 591 O O . LYS A 1 97 ? 36.243 28.645 31.558 1.00 43.59 97 LYS A O 1
ATOM 597 N N . GLY A 1 98 ? 35.720 30.562 30.524 1.00 43.88 98 GLY A N 1
ATOM 598 C CA . GLY A 1 98 ? 34.362 30.614 31.004 1.00 43.42 98 GLY A CA 1
ATOM 599 C C . GLY A 1 98 ? 34.268 31.097 32.440 1.00 43.09 98 GLY A C 1
ATOM 600 O O . GLY A 1 98 ? 33.182 31.191 32.964 1.00 43.35 98 GLY A O 1
ATOM 601 N N . ARG A 1 99 ? 35.380 31.457 33.083 1.00 41.34 99 ARG A N 1
ATOM 602 C CA . ARG A 1 99 ? 35.267 31.981 34.427 1.00 39.70 99 ARG A CA 1
ATOM 603 C C . ARG A 1 99 ? 35.153 33.487 34.495 1.00 38.59 99 ARG A C 1
ATOM 604 O O . ARG A 1 99 ? 35.537 34.207 33.557 1.00 37.73 99 ARG A O 1
ATOM 612 N N . VAL A 1 100 ? 34.599 33.956 35.604 1.00 37.59 100 VAL A N 1
ATOM 613 C CA . VAL A 1 100 ? 34.579 35.386 35.929 1.00 37.59 100 VAL A CA 1
ATOM 614 C C . VAL A 1 100 ? 35.919 35.795 36.528 1.00 37.88 100 VAL A C 1
ATOM 615 O O . VAL A 1 100 ? 36.385 35.184 37.468 1.00 38.18 100 VAL A O 1
ATOM 619 N N . LEU A 1 101 ? 36.526 36.848 36.013 1.00 37.35 101 LEU A N 1
ATOM 620 C CA . LEU A 1 101 ? 37.812 37.325 36.534 1.00 36.74 101 LEU A CA 1
ATOM 621 C C . LEU A 1 101 ? 37.692 38.774 36.951 1.00 36.29 101 LEU A C 1
ATOM 622 O O . LEU A 1 101 ? 37.423 39.671 36.116 1.00 36.98 101 LEU A O 1
ATOM 627 N N . ILE A 1 102 ? 37.804 39.036 38.256 1.00 35.42 102 ILE A N 1
ATOM 628 C CA . ILE A 1 102 ? 37.577 40.394 38.776 1.00 34.88 102 ILE A CA 1
ATOM 629 C C . ILE A 1 102 ? 38.871 41.158 38.859 1.00 35.37 102 ILE A C 1
ATOM 630 O O . ILE A 1 102 ? 39.770 40.747 39.621 1.00 35.36 102 ILE A O 1
ATOM 635 N N . ASP A 1 103 ? 39.004 42.251 38.061 1.00 34.75 103 ASP A N 1
ATOM 636 C CA . ASP A 1 103 ? 40.129 43.091 38.098 1.00 34.02 103 ASP A CA 1
ATOM 637 C C . ASP A 1 103 ? 39.945 44.213 39.145 1.00 34.56 103 ASP A C 1
ATOM 638 O O . ASP A 1 103 ? 39.102 45.110 38.971 1.00 34.37 103 ASP A O 1
ATOM 643 N N . VAL A 1 104 ? 40.807 44.199 40.164 1.00 33.24 104 VAL A N 1
ATOM 644 C CA . VAL A 1 104 ? 40.706 45.066 41.309 1.00 33.24 104 VAL A CA 1
ATOM 645 C C . VAL A 1 104 ? 41.848 46.108 41.348 1.00 34.41 104 VAL A C 1
ATOM 646 O O . VAL A 1 104 ? 42.080 46.725 42.344 1.00 33.73 104 VAL A O 1
ATOM 650 N N . SER A 1 105 ? 42.586 46.215 40.253 1.00 35.02 105 SER A N 1
ATOM 651 C CA . SER A 1 105 ? 43.862 46.838 40.205 1.00 36.79 105 SER A CA 1
ATOM 652 C C . SER A 1 105 ? 43.756 48.365 40.121 1.00 37.42 105 SER A C 1
ATOM 653 O O . SER A 1 105 ? 42.834 48.910 39.553 1.00 38.25 105 SER A O 1
ATOM 656 N N . ASN A 1 106 ? 44.720 49.010 40.726 1.00 39.50 106 ASN A N 1
ATOM 657 C CA . ASN A 1 106 ? 45.063 50.441 40.455 1.00 41.69 106 ASN A CA 1
ATOM 658 C C . ASN A 1 106 ? 46.488 50.556 39.972 1.00 42.16 106 ASN A C 1
ATOM 659 O O . ASN A 1 106 ? 47.315 49.686 40.186 1.00 41.64 106 ASN A O 1
ATOM 664 N N . ASN A 1 107 ? 46.748 51.684 39.346 1.00 45.06 107 ASN A N 1
ATOM 665 C CA . ASN A 1 107 ? 48.089 52.095 38.984 1.00 46.31 107 ASN A CA 1
ATOM 666 C C . ASN A 1 107 ? 48.599 53.111 39.976 1.00 48.99 107 ASN A C 1
ATOM 667 O O . ASN A 1 107 ? 47.819 53.764 40.688 1.00 48.82 107 ASN A O 1
ATOM 672 N N . GLN A 1 108 ? 49.925 53.214 40.016 1.00 52.64 108 GLN A N 1
ATOM 673 C CA . GLN A 1 108 ? 50.611 54.119 40.944 1.00 55.17 108 GLN A CA 1
ATOM 674 C C . GLN A 1 108 ? 50.463 55.568 40.464 1.00 55.99 108 GLN A C 1
ATOM 675 O O . GLN A 1 108 ? 50.489 56.486 41.259 1.00 56.82 108 GLN A O 1
ATOM 681 N N . LYS A 1 109 ? 50.256 55.788 39.175 1.00 56.79 109 LYS A N 1
ATOM 682 C CA . LYS A 1 109 ? 50.036 57.160 38.709 1.00 57.51 109 LYS A CA 1
ATOM 683 C C . LYS A 1 109 ? 49.157 57.208 37.443 1.00 57.75 109 LYS A C 1
ATOM 684 O O . LYS A 1 109 ? 49.005 56.202 36.718 1.00 57.13 109 LYS A O 1
ATOM 690 N N . MET A 1 110 ? 48.568 58.384 37.212 1.00 58.35 110 MET A N 1
ATOM 691 C CA . MET A 1 110 ? 47.643 58.660 36.079 1.00 59.11 110 MET A CA 1
ATOM 692 C C . MET A 1 110 ? 48.297 58.371 34.715 1.00 58.37 110 MET A C 1
ATOM 693 O O . MET A 1 110 ? 49.536 58.501 34.570 1.00 58.08 110 MET A O 1
ATOM 698 N N . ASN A 1 111 ? 47.480 57.955 33.737 1.00 57.73 111 ASN A N 1
ATOM 699 C CA . ASN A 1 111 ? 47.995 57.583 32.404 1.00 57.64 111 ASN A CA 1
ATOM 700 C C . ASN A 1 111 ? 49.294 56.744 32.402 1.00 56.27 111 ASN A C 1
ATOM 701 O O . ASN A 1 111 ? 50.128 56.924 31.528 1.00 57.21 111 ASN A O 1
ATOM 706 N N . GLN A 1 112 ? 49.491 55.844 33.363 1.00 54.45 112 GLN A N 1
ATOM 707 C CA . GLN A 1 112 ? 50.740 55.054 33.424 1.00 53.11 112 GLN A CA 1
ATOM 708 C C . GLN A 1 112 ? 50.827 54.054 32.269 1.00 51.97 112 GLN A C 1
ATOM 709 O O . GLN A 1 112 ? 51.902 53.546 31.976 1.00 52.72 112 GLN A O 1
ATOM 715 N N . TYR A 1 113 ? 49.669 53.732 31.675 1.00 50.00 113 TYR A N 1
ATOM 716 C CA . TYR A 1 113 ? 49.547 52.767 30.595 1.00 49.08 113 TYR A CA 1
ATOM 717 C C . TYR A 1 113 ? 48.443 53.250 29.664 1.00 48.85 113 TYR A C 1
ATOM 718 O O . TYR A 1 113 ? 47.414 53.785 30.089 1.00 47.95 113 TYR A O 1
ATOM 727 N N . PRO A 1 114 ? 48.613 53.019 28.374 1.00 48.48 114 PRO A N 1
ATOM 728 C CA . PRO A 1 114 ? 47.595 53.426 27.401 1.00 48.74 114 PRO A CA 1
ATOM 729 C C . PRO A 1 114 ? 46.277 52.583 27.437 1.00 48.79 114 PRO A C 1
ATOM 730 O O . PRO A 1 114 ? 45.187 53.053 27.047 1.00 49.19 114 PRO A O 1
ATOM 734 N N . GLU A 1 115 ? 46.354 51.344 27.892 1.00 47.33 115 GLU A N 1
ATOM 735 C CA . GLU A 1 115 ? 45.136 50.532 27.994 1.00 47.07 115 GLU A CA 1
ATOM 736 C C . GLU A 1 115 ?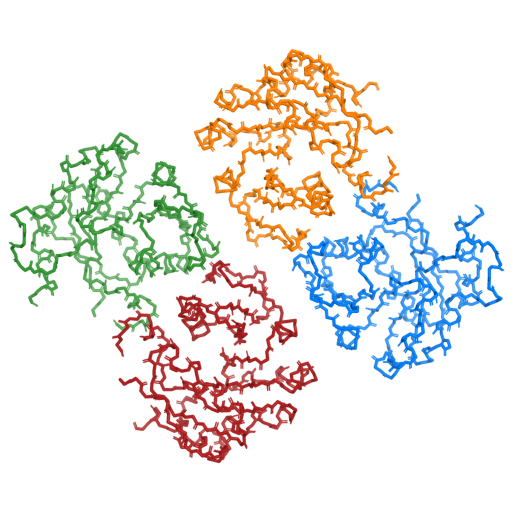 44.794 50.425 29.452 1.00 44.13 115 GLU A C 1
ATOM 737 O O . GLU A 1 115 ? 45.687 50.378 30.299 1.00 42.41 115 GLU A O 1
ATOM 743 N N . SER A 1 116 ? 43.499 50.340 29.739 1.00 42.66 116 SER A N 1
ATOM 744 C CA . SER A 1 116 ? 43.066 50.063 31.115 1.00 42.45 116 SER A CA 1
ATOM 745 C C . SER A 1 116 ? 43.590 48.668 31.527 1.00 40.76 116 SER A C 1
ATOM 746 O O . SER A 1 116 ? 43.733 47.798 30.696 1.00 40.00 116 SER A O 1
ATOM 749 N N . ASN A 1 117 ? 43.923 48.485 32.793 1.00 40.19 117 ASN A N 1
ATOM 750 C CA . ASN A 1 117 ? 44.406 47.194 33.267 1.00 38.96 117 ASN A CA 1
ATOM 751 C C . ASN A 1 117 ? 43.359 46.100 32.980 1.00 38.69 117 ASN A C 1
ATOM 752 O O . ASN A 1 117 ? 43.710 45.000 32.642 1.00 38.55 117 ASN A O 1
ATOM 757 N N . ALA A 1 118 ? 42.086 46.411 33.140 1.00 38.51 118 ALA A N 1
ATOM 758 C CA . ALA A 1 118 ? 41.062 45.447 32.958 1.00 38.23 118 ALA A CA 1
ATOM 759 C C . ALA A 1 118 ? 40.919 45.063 31.521 1.00 39.49 118 ALA A C 1
ATOM 760 O O . ALA A 1 118 ? 40.581 43.926 31.245 1.00 40.19 118 ALA A O 1
ATOM 762 N N . GLU A 1 119 ? 41.194 45.982 30.599 1.00 40.72 119 GLU A N 1
ATOM 763 C CA . GLU A 1 119 ? 41.197 45.661 29.129 1.00 41.72 119 GLU A CA 1
ATOM 764 C C . GLU A 1 119 ? 42.429 44.909 28.722 1.00 40.63 119 GLU A C 1
ATOM 765 O O . GLU A 1 119 ? 42.369 44.113 27.829 1.00 40.76 119 GLU A O 1
ATOM 771 N N . TYR A 1 120 ? 43.549 45.194 29.349 1.00 39.97 120 TYR A N 1
ATOM 772 C CA . TYR A 1 120 ? 44.736 44.398 29.163 1.00 40.65 120 TYR A CA 1
ATOM 773 C C . TYR A 1 120 ? 44.539 42.952 29.630 1.00 40.84 120 TYR A C 1
ATOM 774 O O . TYR A 1 120 ? 44.751 42.026 28.889 1.00 42.30 120 TYR A O 1
ATOM 783 N N . LEU A 1 121 ? 44.020 42.763 30.827 1.00 40.34 121 LEU A N 1
ATOM 784 C CA . LEU A 1 121 ? 43.668 41.418 31.276 1.00 39.26 121 LEU A CA 1
ATOM 785 C C . LEU A 1 121 ? 42.729 40.687 30.340 1.00 40.20 121 LEU A C 1
ATOM 786 O O . LEU A 1 121 ? 42.814 39.481 30.170 1.00 39.51 121 LEU A O 1
ATOM 791 N N . ALA A 1 122 ? 41.765 41.422 29.792 1.00 42.67 122 ALA A N 1
ATOM 792 C CA . ALA A 1 122 ? 40.749 40.824 28.931 1.00 43.84 122 ALA A CA 1
ATOM 793 C C . ALA A 1 122 ? 41.358 40.239 27.692 1.00 43.78 122 ALA A C 1
ATOM 794 O O . ALA A 1 122 ? 40.853 39.266 27.177 1.00 43.96 122 ALA A O 1
ATOM 796 N N . GLN A 1 123 ? 42.456 40.820 27.229 1.00 45.00 123 GLN A N 1
ATOM 797 C CA . GLN A 1 123 ? 43.153 40.236 26.104 1.00 44.93 123 GLN A CA 1
ATOM 798 C C . GLN A 1 123 ? 44.138 39.213 26.511 1.00 42.40 123 GLN A C 1
ATOM 799 O O . GLN A 1 123 ? 44.437 38.392 25.686 1.00 42.10 123 GLN A O 1
ATOM 805 N N . LEU A 1 124 ? 44.720 39.294 27.718 1.00 40.59 124 LEU A N 1
ATOM 806 C CA . LEU A 1 124 ? 45.632 38.203 28.212 1.00 39.86 124 LEU A CA 1
ATOM 807 C C . LEU A 1 124 ? 44.829 36.918 28.364 1.00 38.34 124 LEU A C 1
ATOM 808 O O . LEU A 1 124 ? 45.376 35.858 28.326 1.00 39.10 124 LEU A O 1
ATOM 813 N N . VAL A 1 125 ? 43.567 37.057 28.673 1.00 37.00 125 VAL A N 1
ATOM 814 C CA . VAL A 1 125 ? 42.730 35.912 28.996 1.00 37.38 125 VAL A CA 1
ATOM 815 C C . VAL A 1 125 ? 41.439 36.000 28.216 1.00 37.45 125 VAL A C 1
ATOM 816 O O . VAL A 1 125 ? 40.384 36.311 28.790 1.00 37.15 125 VAL A O 1
ATOM 820 N N . PRO A 1 126 ? 41.519 35.735 26.891 1.00 38.42 126 PRO A N 1
ATOM 821 C CA . PRO A 1 126 ? 40.381 36.094 26.011 1.00 38.46 126 PRO A CA 1
ATOM 822 C C . PRO A 1 126 ? 39.150 35.279 26.249 1.00 38.55 126 PRO A C 1
ATOM 823 O O . PRO A 1 126 ? 38.088 35.672 25.745 1.00 39.32 126 PRO A O 1
ATOM 827 N N . GLY A 1 127 ? 39.275 34.129 26.935 1.00 37.60 127 GLY A N 1
ATOM 828 C CA . GLY A 1 127 ? 38.122 33.292 27.208 1.00 38.00 127 GLY A CA 1
ATOM 829 C C . GLY A 1 127 ? 37.422 33.521 28.581 1.00 38.30 127 GLY A C 1
ATOM 830 O O . GLY A 1 127 ? 36.435 32.867 28.906 1.00 37.60 127 GLY A O 1
ATOM 831 N N . ALA A 1 128 ? 37.933 34.460 29.385 1.00 37.98 128 ALA A N 1
ATOM 832 C CA . ALA A 1 128 ? 37.325 34.776 30.682 1.00 37.84 128 ALA A CA 1
ATOM 833 C C . ALA A 1 128 ? 36.461 36.022 30.530 1.00 37.77 128 ALA A C 1
ATOM 834 O O . ALA A 1 128 ? 36.772 36.944 29.720 1.00 36.62 128 ALA A O 1
ATOM 836 N N . HIS A 1 129 ? 35.456 36.118 31.382 1.00 37.77 129 HIS A N 1
ATOM 837 C CA . HIS A 1 129 ? 34.691 37.348 31.492 1.00 38.08 129 HIS A CA 1
ATOM 838 C C . HIS A 1 129 ? 35.340 38.275 32.520 1.00 36.63 129 HIS A C 1
ATOM 839 O O . HIS A 1 129 ? 35.177 38.054 33.726 1.00 37.14 129 HIS A O 1
ATOM 846 N N . VAL A 1 130 ? 35.951 39.364 32.076 1.00 35.28 130 VAL A N 1
ATOM 847 C CA . VAL A 1 130 ? 36.538 40.338 32.968 1.00 34.44 130 VAL A CA 1
ATOM 848 C C . VAL A 1 130 ? 35.482 41.324 33.475 1.00 34.53 130 VAL A C 1
ATOM 849 O O . VAL A 1 130 ? 34.681 41.860 32.724 1.00 34.69 130 VAL A O 1
ATOM 853 N N . VAL A 1 131 ? 35.500 41.564 34.765 1.00 33.96 131 VAL A N 1
ATOM 854 C CA . VAL A 1 131 ? 34.669 42.566 35.429 1.00 33.50 131 VAL A CA 1
ATOM 855 C C . VAL A 1 131 ? 35.532 43.424 36.303 1.00 33.85 131 VAL A C 1
ATOM 856 O O . VAL A 1 131 ? 36.337 42.882 37.033 1.00 34.63 131 VAL A O 1
ATOM 860 N N . LYS A 1 132 ? 35.453 44.755 36.194 1.00 34.46 132 LYS A N 1
ATOM 861 C CA . LYS A 1 132 ? 36.243 45.650 37.020 1.00 34.75 132 LYS A CA 1
ATOM 862 C C . LYS A 1 132 ? 35.462 45.871 38.273 1.00 34.93 132 LYS A C 1
ATOM 863 O O . LYS A 1 132 ? 34.278 46.197 38.226 1.00 35.31 132 LYS A O 1
ATOM 869 N N . ALA A 1 133 ? 36.082 45.716 39.423 1.00 34.57 133 ALA A N 1
ATOM 870 C CA . ALA A 1 133 ? 35.391 46.050 40.674 1.00 34.85 133 ALA A CA 1
ATOM 871 C C . ALA A 1 133 ? 36.346 46.084 41.871 1.00 35.73 133 ALA A C 1
ATOM 872 O O . ALA A 1 133 ? 37.444 45.579 41.809 1.00 36.00 133 ALA A O 1
ATOM 874 N N . PHE A 1 134 ? 35.963 46.791 42.926 1.00 36.24 134 PHE A N 1
ATOM 875 C CA . PHE A 1 134 ? 36.665 46.784 44.223 1.00 36.36 134 PHE A CA 1
ATOM 876 C C . PHE A 1 134 ? 37.961 47.623 44.309 1.00 36.66 134 PHE A C 1
ATOM 877 O O . PHE A 1 134 ? 38.579 47.694 45.398 1.00 35.04 134 PHE A O 1
ATOM 885 N N . ASN A 1 135 ? 38.362 48.311 43.215 1.00 35.96 135 ASN A N 1
ATOM 886 C CA . ASN A 1 135 ? 39.658 48.952 43.222 1.00 36.83 135 ASN A CA 1
ATOM 887 C C . ASN A 1 135 ? 39.682 50.183 44.167 1.00 38.22 135 ASN A C 1
ATOM 888 O O . ASN A 1 135 ? 40.766 50.625 44.602 1.00 37.50 135 ASN A O 1
ATOM 893 N N . THR A 1 136 ? 38.507 50.702 44.495 1.00 38.77 136 THR A N 1
ATOM 894 C CA . THR A 1 136 ? 38.443 51.844 45.377 1.00 40.68 136 THR A CA 1
ATOM 895 C C . THR A 1 136 ? 38.312 51.441 46.852 1.00 41.31 136 THR A C 1
ATOM 896 O O . THR A 1 136 ? 38.202 52.295 47.660 1.00 41.60 136 THR A O 1
ATOM 900 N N . ILE A 1 137 ? 38.378 50.167 47.189 1.00 42.12 137 ILE A N 1
ATOM 901 C CA . ILE A 1 137 ? 38.372 49.732 48.600 1.00 43.04 137 ILE A CA 1
ATOM 902 C C . ILE A 1 137 ? 39.797 49.520 49.086 1.00 43.29 137 ILE A C 1
ATOM 903 O O . ILE A 1 137 ? 40.486 48.664 48.530 1.00 43.62 137 ILE A O 1
ATOM 908 N N . SER A 1 138 ? 40.234 50.237 50.128 1.00 42.53 138 SER A N 1
ATOM 909 C CA . SER A 1 138 ? 41.540 49.959 50.756 1.00 43.68 138 SER A CA 1
ATOM 910 C C . SER A 1 138 ? 41.618 48.581 51.459 1.00 42.76 138 SER A C 1
ATOM 911 O O . SER A 1 138 ? 40.669 48.139 52.069 1.00 42.10 138 SER A O 1
ATOM 914 N N . ALA A 1 139 ? 42.777 47.928 51.377 1.00 43.01 139 ALA A N 1
ATOM 915 C CA . ALA A 1 139 ? 43.009 46.679 52.133 1.00 43.05 139 ALA A CA 1
ATOM 916 C C . ALA A 1 139 ? 42.804 47.011 53.594 1.00 42.09 139 ALA A C 1
ATOM 917 O O . ALA A 1 139 ? 43.128 48.098 54.037 1.00 41.97 139 ALA A O 1
ATOM 919 N N . TRP A 1 140 ? 42.072 46.150 54.255 1.00 41.70 140 TRP A N 1
ATOM 920 C CA . TRP A 1 140 ? 41.737 46.284 55.674 1.00 41.93 140 TRP A CA 1
ATOM 921 C C . TRP A 1 140 ? 40.549 47.200 55.998 1.00 41.61 140 TRP A C 1
ATOM 922 O O . TRP A 1 140 ? 40.051 47.144 57.123 1.00 42.08 140 TRP A O 1
ATOM 933 N N . ALA A 1 141 ? 40.081 48.026 55.055 1.00 41.68 141 ALA A N 1
ATOM 934 C CA . ALA A 1 141 ? 38.861 48.834 55.302 1.00 41.63 141 ALA A CA 1
ATOM 935 C C . ALA A 1 141 ? 37.599 47.963 55.514 1.00 41.96 141 ALA A C 1
ATOM 936 O O . ALA A 1 141 ? 36.680 48.377 56.196 1.00 42.61 141 ALA A O 1
ATOM 938 N N . LEU A 1 142 ? 37.535 46.801 54.893 1.00 41.47 142 LEU A N 1
ATOM 939 C CA . LEU A 1 142 ? 36.445 45.878 55.127 1.00 42.19 142 LEU A CA 1
ATOM 940 C C . LEU A 1 142 ? 36.429 45.327 56.538 1.00 42.59 142 LEU A C 1
ATOM 941 O O . LEU A 1 142 ? 35.397 44.952 56.996 1.00 42.74 142 LEU A O 1
ATOM 946 N N . GLN A 1 143 ? 37.568 45.270 57.203 1.00 43.45 143 GLN A N 1
ATOM 947 C CA . GLN A 1 143 ? 37.635 44.809 58.594 1.00 45.01 143 GLN A CA 1
ATOM 948 C C . GLN A 1 143 ? 37.401 45.969 59.558 1.00 47.48 143 GLN A C 1
ATOM 949 O O . GLN A 1 143 ? 36.765 45.796 60.563 1.00 47.10 143 GLN A O 1
ATOM 955 N N . SER A 1 144 ? 37.915 47.154 59.241 1.00 50.99 144 SER A N 1
ATOM 956 C CA . SER A 1 144 ? 37.857 48.258 60.202 1.00 54.02 144 SER A CA 1
ATOM 957 C C . SER A 1 144 ? 36.499 48.924 60.232 1.00 56.26 144 SER A C 1
ATOM 958 O O . SER A 1 144 ? 36.147 49.523 61.229 1.00 57.60 144 SER A O 1
ATOM 961 N N . GLY A 1 145 ? 35.725 48.760 59.165 1.00 58.80 145 GLY A N 1
ATOM 962 C CA . GLY A 1 145 ? 34.438 49.444 59.018 1.00 60.42 145 GLY A CA 1
ATOM 963 C C . GLY A 1 145 ? 34.650 50.957 58.895 1.00 62.17 145 GLY A C 1
ATOM 964 O O . GLY A 1 145 ? 33.916 51.756 59.504 1.00 62.96 145 GLY A O 1
ATOM 965 N N . THR A 1 146 ? 35.659 51.351 58.115 1.00 63.73 146 THR A N 1
ATOM 966 C CA . THR A 1 146 ? 35.926 52.790 57.811 1.00 64.58 146 THR A CA 1
ATOM 967 C C . THR A 1 146 ? 36.438 52.964 56.355 1.00 64.94 146 THR A C 1
ATOM 968 O O . THR A 1 146 ? 35.667 52.882 55.376 1.00 65.80 146 THR A O 1
ATOM 972 N N . SER A 1 150 ? 33.365 55.666 52.206 1.00 60.11 150 SER A N 1
ATOM 973 C CA . SER A 1 150 ? 32.534 55.268 51.058 1.00 59.96 150 SER A CA 1
ATOM 974 C C . SER A 1 150 ? 32.327 53.757 50.890 1.00 59.59 150 SER A C 1
ATOM 975 O O . SER A 1 150 ? 33.323 52.981 50.790 1.00 60.08 150 SER A O 1
ATOM 978 N N . ARG A 1 151 ? 31.041 53.366 50.811 1.00 58.36 151 ARG A N 1
ATOM 979 C CA . ARG A 1 151 ? 30.629 51.972 50.550 1.00 56.82 151 ARG A CA 1
ATOM 980 C C . ARG A 1 151 ? 30.373 51.679 49.063 1.00 55.56 151 ARG A C 1
ATOM 981 O O . ARG A 1 151 ? 29.990 50.556 48.700 1.00 56.35 151 ARG A O 1
ATOM 989 N N . GLN A 1 152 ? 30.598 52.666 48.210 1.00 54.07 152 GLN A N 1
ATOM 990 C CA . GLN A 1 152 ? 30.371 52.517 46.772 1.00 52.99 152 GLN A CA 1
ATOM 991 C C . GLN A 1 152 ? 31.450 51.743 46.025 1.00 50.82 152 GLN A C 1
ATOM 992 O O . GLN A 1 152 ? 32.633 51.814 46.313 1.00 51.62 152 GLN A O 1
ATOM 998 N N . VAL A 1 153 ? 31.001 50.990 45.040 1.00 47.94 153 VAL A N 1
ATOM 999 C CA . VAL A 1 153 ? 31.883 50.182 44.268 1.00 46.27 153 VAL A CA 1
ATOM 1000 C C . VAL A 1 153 ? 31.462 50.332 42.826 1.00 45.09 153 VAL A C 1
ATOM 1001 O O . VAL A 1 153 ? 30.346 49.940 42.484 1.00 44.04 153 VAL A O 1
ATOM 1005 N N . PHE A 1 154 ? 32.338 50.905 41.999 1.00 43.27 154 PHE A N 1
ATOM 1006 C CA . PHE A 1 154 ? 32.082 50.996 40.569 1.00 43.37 154 PHE A CA 1
ATOM 1007 C C . PHE A 1 154 ? 32.401 49.661 39.882 1.00 42.15 154 PHE A C 1
ATOM 1008 O O . PHE A 1 154 ? 33.512 49.108 40.033 1.00 41.98 154 PHE A O 1
ATOM 1016 N N . VAL A 1 155 ? 31.419 49.169 39.136 1.00 40.01 155 VAL A N 1
ATOM 1017 C CA . VAL A 1 155 ? 31.492 47.899 38.403 1.00 39.04 155 VAL A CA 1
ATOM 1018 C C . VAL A 1 155 ? 31.335 48.123 36.905 1.00 38.18 155 VAL A C 1
ATOM 1019 O O . VAL A 1 155 ? 30.524 48.901 36.459 1.00 39.29 155 VAL A O 1
ATOM 1023 N N . CYS A 1 156 ? 32.170 47.525 36.108 1.00 37.47 156 CYS A N 1
ATOM 1024 C CA . CYS A 1 156 ? 31.900 47.520 34.682 1.00 37.66 156 CYS A CA 1
ATOM 1025 C C . CYS A 1 156 ? 32.359 46.210 34.051 1.00 37.30 156 CYS A C 1
ATOM 1026 O O . CYS A 1 156 ? 33.117 45.420 34.648 1.00 36.46 156 CYS A O 1
ATOM 1029 N N . GLY A 1 157 ? 31.921 46.000 32.818 1.00 37.20 157 GLY A N 1
ATOM 1030 C CA . GLY A 1 157 ? 32.193 44.749 32.111 1.00 37.42 157 GLY A CA 1
ATOM 1031 C C . GLY A 1 157 ? 31.239 44.491 30.989 1.00 37.68 157 GLY A C 1
ATOM 1032 O O . GLY A 1 157 ? 30.209 45.156 30.871 1.00 37.30 157 GLY A O 1
ATOM 1033 N N . ASN A 1 158 ? 31.607 43.559 30.125 1.00 37.95 158 ASN A N 1
ATOM 1034 C CA . ASN A 1 158 ? 30.911 43.417 28.862 1.00 38.54 158 ASN A CA 1
ATOM 1035 C C . ASN A 1 158 ? 29.829 42.346 28.897 1.00 39.91 158 ASN A C 1
ATOM 1036 O O . ASN A 1 158 ? 29.101 42.152 27.910 1.00 39.81 158 ASN A O 1
ATOM 1041 N N . ASP A 1 159 ? 29.757 41.646 30.026 1.00 40.80 159 ASP A N 1
ATOM 1042 C CA . ASP A 1 159 ? 28.800 40.600 30.211 1.00 42.01 159 ASP A CA 1
ATOM 1043 C C . ASP A 1 159 ? 27.902 40.841 31.431 1.00 41.49 159 ASP A C 1
ATOM 1044 O O . ASP A 1 159 ? 28.390 40.897 32.573 1.00 40.91 159 ASP A O 1
ATOM 1049 N N . SER A 1 160 ? 26.593 40.957 31.208 1.00 40.84 160 SER A N 1
ATOM 1050 C CA . SER A 1 160 ? 25.700 41.266 32.335 1.00 41.94 160 SER A CA 1
ATOM 1051 C C . SER A 1 160 ? 25.577 40.158 33.377 1.00 41.08 160 SER A C 1
ATOM 1052 O O . SER A 1 160 ? 25.567 40.433 34.567 1.00 41.30 160 SER A O 1
ATOM 1055 N N . LYS A 1 161 ? 25.557 38.921 32.957 1.00 40.52 161 LYS A N 1
ATOM 1056 C CA . LYS A 1 161 ? 25.580 37.829 33.935 1.00 41.81 161 LYS A CA 1
ATOM 1057 C C . LYS A 1 161 ? 26.829 37.810 34.857 1.00 40.50 161 LYS A C 1
ATOM 1058 O O . LYS A 1 161 ? 26.723 37.603 36.074 1.00 40.14 161 LYS A O 1
ATOM 1064 N N . ALA A 1 162 ? 28.001 38.028 34.284 1.00 39.06 162 ALA A N 1
ATOM 1065 C CA . ALA A 1 162 ? 29.220 38.148 35.076 1.00 38.61 162 ALA A CA 1
ATOM 1066 C C . ALA A 1 162 ? 29.131 39.365 36.002 1.00 37.56 162 ALA A C 1
ATOM 1067 O O . ALA A 1 162 ? 29.437 39.239 37.169 1.00 35.26 162 ALA A O 1
ATOM 1069 N N . LYS A 1 163 ? 28.721 40.530 35.480 1.00 38.04 163 LYS A N 1
ATOM 1070 C CA . LYS A 1 163 ? 28.623 41.735 36.322 1.00 38.24 163 LYS A CA 1
ATOM 1071 C C . LYS A 1 163 ? 27.641 41.575 37.445 1.00 37.90 163 LYS A C 1
ATOM 1072 O O . LYS A 1 163 ? 27.893 42.025 38.536 1.00 37.03 163 LYS A O 1
ATOM 1078 N N . ASP A 1 164 ? 26.480 41.005 37.167 1.00 38.70 164 ASP A N 1
ATOM 1079 C CA . ASP A 1 164 ? 25.476 40.817 38.216 1.00 40.25 164 ASP A CA 1
ATOM 1080 C C . ASP A 1 164 ? 26.002 39.872 39.328 1.00 40.18 164 ASP A C 1
ATOM 1081 O O . ASP A 1 164 ? 25.669 40.031 40.484 1.00 39.28 164 ASP A O 1
ATOM 1086 N N . ARG A 1 165 ? 26.807 38.903 38.966 1.00 39.46 165 ARG A N 1
ATOM 1087 C CA . ARG A 1 165 ? 27.388 38.038 39.937 1.00 41.08 165 ARG A CA 1
ATOM 1088 C C . ARG A 1 165 ? 28.391 38.746 40.834 1.00 40.59 165 ARG A C 1
ATOM 1089 O O . ARG A 1 165 ? 28.392 38.573 42.060 1.00 40.51 165 ARG A O 1
ATOM 1097 N N . VAL A 1 166 ? 29.192 39.625 40.233 1.00 39.56 166 VAL A N 1
ATOM 1098 C CA . VAL A 1 166 ? 30.124 40.430 41.014 1.00 39.01 166 VAL A CA 1
ATOM 1099 C C . VAL A 1 166 ? 29.350 41.423 41.895 1.00 39.78 166 VAL A C 1
ATOM 1100 O O . VAL A 1 166 ? 29.697 41.589 43.075 1.00 38.91 166 VAL A O 1
ATOM 1104 N N . MET A 1 167 ? 28.315 42.078 41.337 1.00 39.78 167 MET A N 1
ATOM 1105 C CA . MET A 1 167 ? 27.517 42.998 42.120 1.00 40.51 167 MET A CA 1
ATOM 1106 C C . MET A 1 167 ? 26.884 42.328 43.318 1.00 40.17 167 MET A C 1
ATOM 1107 O O . MET A 1 167 ? 26.877 42.929 44.398 1.00 38.95 167 MET A O 1
ATOM 1112 N N . ASP A 1 168 ? 26.382 41.101 43.163 1.00 40.75 168 ASP A N 1
ATOM 1113 C CA . ASP A 1 168 ? 25.873 40.331 44.338 1.00 42.58 168 ASP A CA 1
ATOM 1114 C C . ASP A 1 168 ? 26.948 40.130 45.392 1.00 41.77 168 ASP A C 1
ATOM 1115 O O . ASP A 1 168 ? 26.673 40.245 46.576 1.00 43.35 168 ASP A O 1
ATOM 1120 N N . ILE A 1 169 ? 28.163 39.820 44.980 1.00 40.36 169 ILE A N 1
ATOM 1121 C CA . ILE A 1 169 ? 29.234 39.684 45.939 1.00 39.58 169 ILE A CA 1
ATOM 1122 C C . ILE A 1 169 ? 29.405 40.990 46.664 1.00 39.00 169 ILE A C 1
ATOM 1123 O O . ILE A 1 169 ? 29.482 40.991 47.882 1.00 38.59 169 ILE A O 1
ATOM 1128 N N . ALA A 1 170 ? 29.372 42.108 45.930 1.00 38.38 170 ALA A N 1
ATOM 1129 C CA . ALA A 1 170 ? 29.591 43.396 46.537 1.00 38.46 170 ALA A CA 1
ATOM 1130 C C . ALA A 1 170 ? 28.556 43.600 47.615 1.00 38.98 170 ALA A C 1
ATOM 1131 O O . ALA A 1 170 ? 28.877 44.062 48.676 1.00 39.96 170 ALA A O 1
ATOM 1133 N N . ARG A 1 171 ? 27.304 43.318 47.326 1.00 40.26 171 ARG A N 1
ATOM 1134 C CA . ARG A 1 171 ? 26.248 43.536 48.301 1.00 41.45 171 ARG A CA 1
ATOM 1135 C C . ARG A 1 171 ? 26.379 42.637 49.503 1.00 40.99 171 ARG A C 1
ATOM 1136 O O . ARG A 1 171 ? 26.079 43.068 50.582 1.00 40.15 171 ARG A O 1
ATOM 1144 N N . THR A 1 172 ? 26.778 41.384 49.306 1.00 41.66 172 THR A N 1
ATOM 1145 C CA . THR A 1 172 ? 26.915 40.480 50.441 1.00 42.48 172 THR A CA 1
ATOM 1146 C C . THR A 1 172 ? 28.031 40.969 51.388 1.00 42.40 172 THR A C 1
ATOM 1147 O O . THR A 1 172 ? 28.037 40.683 52.559 1.00 42.02 172 THR A O 1
ATOM 1151 N N . LEU A 1 173 ? 29.007 41.657 50.836 1.00 42.40 173 LEU A N 1
ATOM 1152 C CA . LEU A 1 173 ? 30.074 42.237 51.639 1.00 43.15 173 LEU A CA 1
ATOM 1153 C C . LEU A 1 173 ? 29.691 43.568 52.288 1.00 42.81 173 LEU A C 1
ATOM 1154 O O . LEU A 1 173 ? 30.517 44.175 52.915 1.00 42.68 173 LEU A O 1
ATOM 1159 N N . GLY A 1 174 ? 28.457 44.024 52.135 1.00 43.04 174 GLY A N 1
ATOM 1160 C CA . GLY A 1 174 ? 28.029 45.326 52.744 1.00 42.94 174 GLY A CA 1
ATOM 1161 C C . GLY A 1 174 ? 28.276 46.562 51.884 1.00 42.96 174 GLY A C 1
ATOM 1162 O O . GLY A 1 174 ? 28.200 47.728 52.341 1.00 44.17 174 GLY A O 1
ATOM 1163 N N . LEU A 1 175 ? 28.595 46.344 50.622 1.00 43.02 175 LEU A N 1
ATOM 1164 C CA . LEU A 1 175 ? 28.932 47.457 49.733 1.00 42.98 175 LEU A CA 1
ATOM 1165 C C . LEU A 1 175 ? 27.764 47.767 48.798 1.00 43.03 175 LEU A C 1
ATOM 1166 O O . LEU A 1 175 ? 26.848 46.961 48.651 1.00 42.44 175 LEU A O 1
ATOM 1171 N N . THR A 1 176 ? 27.828 48.942 48.173 1.00 43.21 176 THR A N 1
ATOM 1172 C CA . THR A 1 176 ? 26.801 49.414 47.252 1.00 43.88 176 THR A CA 1
ATOM 1173 C C . THR A 1 176 ? 27.392 49.503 45.834 1.00 43.30 176 THR A C 1
ATOM 1174 O O . THR A 1 176 ? 28.108 50.430 45.536 1.00 42.57 176 THR A O 1
ATOM 1178 N N . PRO A 1 177 ? 27.115 48.529 44.969 1.00 43.09 177 PRO A N 1
ATOM 1179 C CA . PRO A 1 177 ? 27.684 48.520 43.656 1.00 43.62 177 PRO A CA 1
ATOM 1180 C C . PRO A 1 177 ? 26.891 49.374 42.659 1.00 44.08 177 PRO A C 1
ATOM 1181 O O . PRO A 1 177 ? 25.694 49.507 42.750 1.00 43.80 177 PRO A O 1
ATOM 1185 N N . LEU A 1 178 ? 27.604 49.957 41.713 1.00 44.91 178 LEU A N 1
ATOM 1186 C CA . LEU A 1 178 ? 27.019 50.797 40.676 1.00 45.24 178 LEU A CA 1
ATOM 1187 C C . LEU A 1 178 ? 27.555 50.322 39.342 1.00 44.53 178 LEU A C 1
ATOM 1188 O O . LEU A 1 178 ? 28.759 50.302 39.152 1.00 44.82 178 LEU A O 1
ATOM 1193 N N . ASP A 1 179 ? 26.663 49.970 38.433 1.00 43.67 179 ASP A N 1
ATOM 1194 C CA . ASP A 1 179 ? 27.011 49.459 37.126 1.00 43.78 179 ASP A CA 1
ATOM 1195 C C . ASP A 1 179 ? 27.335 50.622 36.252 1.00 43.70 179 ASP A C 1
ATOM 1196 O O . ASP A 1 179 ? 26.437 51.283 35.796 1.00 44.09 179 ASP A O 1
ATOM 1201 N N . GLN A 1 180 ? 28.620 50.809 35.949 1.00 43.36 180 GLN A N 1
ATOM 1202 C CA . GLN A 1 180 ? 29.063 51.906 35.108 1.00 43.77 180 GLN A CA 1
ATOM 1203 C C . GLN A 1 180 ? 29.128 51.589 33.608 1.00 43.48 180 GLN A C 1
ATOM 1204 O O . GLN A 1 180 ? 29.579 52.427 32.853 1.00 44.78 180 GLN A O 1
ATOM 1210 N N . GLY A 1 181 ? 28.707 50.412 33.182 1.00 43.07 181 GLY A N 1
ATOM 1211 C CA . GLY A 1 181 ? 28.686 50.101 31.752 1.00 42.37 181 GLY A CA 1
ATOM 1212 C C . GLY A 1 181 ? 29.664 48.968 31.378 1.00 41.70 181 GLY A C 1
ATOM 1213 O O . GLY A 1 181 ? 29.897 48.038 32.152 1.00 40.51 181 GLY A O 1
ATOM 1214 N N . SER A 1 182 ? 30.178 49.062 30.155 1.00 40.63 182 SER A N 1
ATOM 1215 C CA . SER A 1 182 ? 30.982 48.073 29.546 1.00 40.26 182 SER A CA 1
ATOM 1216 C C . SER A 1 182 ? 32.429 48.219 30.051 1.00 40.72 182 SER A C 1
ATOM 1217 O O . SER A 1 182 ? 32.798 49.124 30.842 1.00 40.34 182 SER A O 1
ATOM 1220 N N . LEU A 1 183 ? 33.287 47.342 29.565 1.00 40.61 183 LEU A N 1
ATOM 1221 C CA . LEU A 1 183 ? 34.675 47.416 29.974 1.00 41.16 183 LEU A CA 1
ATOM 1222 C C . LEU A 1 183 ? 35.374 48.765 29.602 1.00 41.44 183 LEU A C 1
ATOM 1223 O O . LEU A 1 183 ? 36.467 49.101 30.126 1.00 39.18 183 LEU A O 1
ATOM 1228 N N . VAL A 1 184 ? 34.801 49.486 28.633 1.00 42.03 184 VAL A N 1
ATOM 1229 C CA . VAL A 1 184 ? 35.352 50.782 28.237 1.00 43.14 184 VAL A CA 1
ATOM 1230 C C . VAL A 1 184 ? 35.336 51.773 29.403 1.00 42.18 184 VAL A C 1
ATOM 1231 O O . VAL A 1 184 ? 36.200 52.613 29.499 1.00 43.11 184 VAL A O 1
ATOM 1235 N N . ALA A 1 185 ? 34.413 51.610 30.332 1.00 41.81 185 ALA A N 1
ATOM 1236 C CA . ALA A 1 185 ? 34.377 52.429 31.557 1.00 41.39 185 ALA A CA 1
ATOM 1237 C C . ALA A 1 185 ? 35.556 52.165 32.521 1.00 41.59 185 ALA A C 1
ATOM 1238 O O . ALA A 1 185 ? 35.721 52.944 33.518 1.00 41.36 185 ALA A O 1
ATOM 1240 N N . ALA A 1 186 ? 36.376 51.135 32.250 1.00 40.22 186 ALA A N 1
ATOM 1241 C CA . ALA A 1 186 ? 37.426 50.718 33.209 1.00 40.75 186 ALA A CA 1
ATOM 1242 C C . ALA A 1 186 ? 38.512 51.789 33.462 1.00 41.36 186 ALA A C 1
ATOM 1243 O O . ALA A 1 186 ? 38.988 51.945 34.572 1.00 39.32 186 ALA A O 1
ATOM 1245 N N . LYS A 1 187 ? 38.915 52.486 32.409 1.00 42.22 187 LYS A N 1
ATOM 1246 C CA . LYS A 1 187 ? 39.977 53.485 32.508 1.00 43.62 187 LYS A CA 1
ATOM 1247 C C . LYS A 1 187 ? 39.610 54.546 33.549 1.00 43.57 187 LYS A C 1
ATOM 1248 O O . LYS A 1 187 ? 40.383 54.833 34.493 1.00 42.44 187 LYS A O 1
ATOM 1254 N N . GLU A 1 188 ? 38.404 55.067 33.431 1.00 44.23 188 GLU A N 1
ATOM 1255 C CA . GLU A 1 188 ? 37.940 56.053 34.390 1.00 45.92 188 GLU A CA 1
ATOM 1256 C C . GLU A 1 188 ? 37.811 55.518 35.841 1.00 44.89 188 GLU A C 1
ATOM 1257 O O . GLU A 1 188 ? 38.018 56.258 36.808 1.00 45.73 188 GLU A O 1
ATOM 1263 N N . ILE A 1 189 ? 37.440 54.255 35.992 1.00 43.72 189 ILE A N 1
ATOM 1264 C CA . ILE A 1 189 ? 37.346 53.627 37.321 1.00 42.36 189 ILE A CA 1
ATOM 1265 C C . ILE A 1 189 ? 38.720 53.504 37.969 1.00 41.87 189 ILE A C 1
ATOM 1266 O O . ILE A 1 189 ? 38.864 53.724 39.166 1.00 41.40 189 ILE A O 1
ATOM 1271 N N . GLU A 1 190 ? 39.710 53.164 37.173 1.00 41.70 190 GLU A N 1
ATOM 1272 C CA . GLU A 1 190 ? 41.097 53.029 37.632 1.00 42.47 190 GLU A CA 1
ATOM 1273 C C . GLU A 1 190 ? 41.736 54.354 37.981 1.00 43.66 190 GLU A C 1
ATOM 1274 O O . GLU A 1 190 ? 42.538 54.416 38.893 1.00 44.32 190 GLU A O 1
ATOM 1280 N N . ASN A 1 191 ? 41.365 55.402 37.263 1.00 45.56 191 ASN A N 1
ATOM 1281 C CA . ASN A 1 191 ? 41.816 56.740 37.528 1.00 47.20 191 ASN A CA 1
ATOM 1282 C C . ASN A 1 191 ? 41.241 57.286 38.810 1.00 48.53 191 ASN A C 1
ATOM 1283 O O . ASN A 1 191 ? 41.870 58.115 39.452 1.00 49.78 191 ASN A O 1
ATOM 1288 N N . TYR A 1 192 ? 40.040 56.851 39.174 1.00 49.42 192 TYR A N 1
ATOM 1289 C CA . TYR A 1 192 ? 39.296 57.447 40.290 1.00 50.23 192 TYR A CA 1
ATOM 1290 C C . TYR A 1 192 ? 40.061 57.600 41.649 1.00 51.19 192 TYR A C 1
ATOM 1291 O O . TYR A 1 192 ? 40.083 58.688 42.236 1.00 52.66 192 TYR A O 1
ATOM 1300 N N . PRO A 1 193 ? 40.696 56.537 42.152 1.00 51.60 193 PRO A N 1
ATOM 1301 C CA . PRO A 1 193 ? 41.450 56.788 43.382 1.00 51.68 193 PRO A CA 1
ATOM 1302 C C . PRO A 1 193 ? 42.695 57.687 43.201 1.00 52.85 193 PRO A C 1
ATOM 1303 O O . PRO A 1 193 ? 43.239 58.144 44.207 1.00 53.22 193 PRO A O 1
ATOM 1307 N N . LEU A 1 194 ? 43.164 57.917 41.965 1.00 53.29 194 LEU A N 1
ATOM 1308 C CA . LEU A 1 194 ? 44.353 58.755 41.768 1.00 53.70 194 LEU A CA 1
ATOM 1309 C C . LEU A 1 194 ? 44.007 60.253 41.821 1.00 55.01 194 LEU A C 1
ATOM 1310 O O . LEU A 1 194 ? 44.904 61.058 41.977 1.00 56.50 194 LEU A O 1
ATOM 1315 N N . GLN A 1 195 ? 42.723 60.613 41.769 1.00 56.37 195 GLN A N 1
ATOM 1316 C CA . GLN A 1 195 ? 42.289 61.983 41.498 1.00 56.96 195 GLN A CA 1
ATOM 1317 C C . GLN A 1 195 ? 41.136 62.434 42.402 1.00 57.26 195 GLN A C 1
ATOM 1318 O O . GLN A 1 195 ? 41.111 62.133 43.601 1.00 58.83 195 GLN A O 1
ATOM 1324 N N . GLN B 1 19 ? 61.753 35.714 67.694 1.00 59.39 19 GLN B N 1
ATOM 1325 C CA . GLN B 1 19 ? 61.190 36.187 68.984 1.00 58.93 19 GLN B CA 1
ATOM 1326 C C . GLN B 1 19 ? 60.462 35.001 69.646 1.00 58.54 19 GLN B C 1
ATOM 1327 O O . GLN B 1 19 ? 60.379 33.917 69.036 1.00 60.92 19 GLN B O 1
ATOM 1333 N N . GLY B 1 20 ? 59.979 35.187 70.881 1.00 55.94 20 GLY B N 1
ATOM 1334 C CA . GLY B 1 20 ? 59.401 34.096 71.675 1.00 53.18 20 GLY B CA 1
ATOM 1335 C C . GLY B 1 20 ? 57.922 33.888 71.343 1.00 51.18 20 GLY B C 1
ATOM 1336 O O . GLY B 1 20 ? 57.474 34.148 70.231 1.00 50.26 20 GLY B O 1
ATOM 1337 N N . VAL B 1 21 ? 57.182 33.414 72.336 1.00 48.02 21 VAL B N 1
ATOM 1338 C CA . VAL B 1 21 ? 55.794 33.045 72.198 1.00 46.46 21 VAL B CA 1
ATOM 1339 C C . VAL B 1 21 ? 54.972 34.086 72.945 1.00 44.49 21 VAL B C 1
ATOM 1340 O O . VAL B 1 21 ? 55.337 34.466 74.052 1.00 44.96 21 VAL B O 1
ATOM 1344 N N . VAL B 1 22 ? 53.874 34.519 72.352 1.00 41.48 22 VAL B N 1
ATOM 1345 C CA . VAL B 1 22 ? 52.868 35.348 73.012 1.00 39.99 22 VAL B CA 1
ATOM 1346 C C . VAL B 1 22 ? 51.544 34.693 72.880 1.00 38.90 22 VAL B C 1
ATOM 1347 O O . VAL B 1 22 ? 51.219 34.175 71.804 1.00 39.13 22 VAL B O 1
ATOM 1351 N N . CYS B 1 23 ? 50.752 34.754 73.944 1.00 37.66 23 CYS B N 1
ATOM 1352 C CA . CYS B 1 23 ? 49.400 34.188 73.999 1.00 37.68 23 CYS B CA 1
ATOM 1353 C C . CYS B 1 23 ? 48.399 35.349 73.987 1.00 37.02 23 CYS B C 1
ATOM 1354 O O . CYS B 1 23 ? 48.615 36.351 74.678 1.00 38.29 23 CYS B O 1
ATOM 1357 N N . ILE B 1 24 ? 47.380 35.277 73.136 1.00 35.83 24 ILE B N 1
ATOM 1358 C CA . ILE B 1 24 ? 46.335 36.264 73.061 1.00 34.49 24 ILE B CA 1
ATOM 1359 C C . ILE B 1 24 ? 45.051 35.589 73.518 1.00 34.50 24 ILE B C 1
ATOM 1360 O O . ILE B 1 24 ? 44.558 34.634 72.854 1.00 33.32 24 ILE B O 1
ATOM 1365 N N . PHE B 1 25 ? 44.494 36.089 74.614 1.00 33.38 25 PHE B N 1
ATOM 1366 C CA . PHE B 1 25 ? 43.146 35.644 75.063 1.00 34.03 25 PHE B CA 1
ATOM 1367 C C . PHE B 1 25 ? 42.060 36.363 74.262 1.00 34.00 25 PHE B C 1
ATOM 1368 O O . PHE B 1 25 ? 41.996 37.561 74.285 1.00 34.34 25 PHE B O 1
ATOM 1376 N N . GLY B 1 26 ? 41.224 35.626 73.528 1.00 34.33 26 GLY B N 1
ATOM 1377 C CA . GLY B 1 26 ? 40.098 36.175 72.830 1.00 34.20 26 GLY B CA 1
ATOM 1378 C C . GLY B 1 26 ? 40.413 36.203 71.365 1.00 35.18 26 GLY B C 1
ATOM 1379 O O . GLY B 1 26 ? 41.562 36.424 70.994 1.00 35.22 26 GLY B O 1
ATOM 1380 N N . THR B 1 27 ? 39.388 36.011 70.532 1.00 36.43 27 THR B N 1
ATOM 1381 C CA . THR B 1 27 ? 39.609 35.809 69.102 1.00 37.76 27 THR B CA 1
ATOM 1382 C C . THR B 1 27 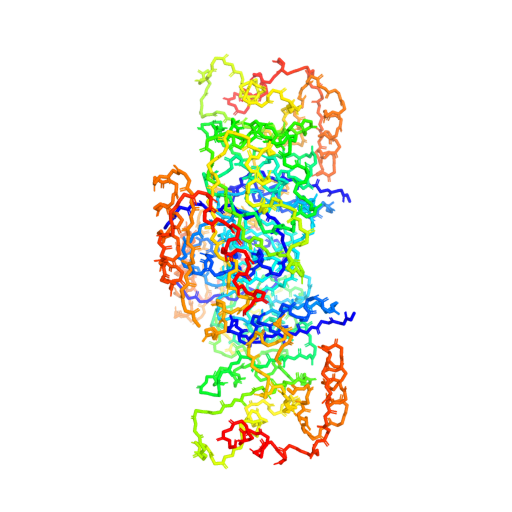? 38.811 36.776 68.229 1.00 38.23 27 THR B C 1
ATOM 1383 O O . THR B 1 27 ? 38.531 36.494 67.055 1.00 38.45 27 THR B O 1
ATOM 1387 N N . GLY B 1 28 ? 38.523 37.948 68.795 1.00 38.59 28 GLY B N 1
ATOM 1388 C CA . GLY B 1 28 ? 37.712 38.956 68.155 1.00 38.65 28 GLY B CA 1
ATOM 1389 C C . GLY B 1 28 ? 38.493 39.872 67.263 1.00 38.60 28 GLY B C 1
ATOM 1390 O O . GLY B 1 28 ? 39.521 39.509 66.786 1.00 39.11 28 GLY B O 1
ATOM 1391 N N . ASP B 1 29 ? 37.986 41.069 66.999 1.00 39.85 29 ASP B N 1
ATOM 1392 C CA . ASP B 1 29 ? 38.691 42.005 66.084 1.00 40.02 29 ASP B CA 1
ATOM 1393 C C . ASP B 1 29 ? 40.097 42.331 66.530 1.00 38.49 29 ASP B C 1
ATOM 1394 O O . ASP B 1 29 ? 41.046 42.266 65.732 1.00 37.22 29 ASP B O 1
ATOM 1399 N N . PHE B 1 30 ? 40.232 42.705 67.812 1.00 37.13 30 PHE B N 1
ATOM 1400 C CA . PHE B 1 30 ? 41.525 43.145 68.344 1.00 36.40 30 PHE B CA 1
ATOM 1401 C C . PHE B 1 30 ? 42.502 41.966 68.406 1.00 35.08 30 PHE B C 1
ATOM 1402 O O . PHE B 1 30 ? 43.635 42.104 67.960 1.00 34.53 30 PHE B O 1
ATOM 1410 N N . GLY B 1 31 ? 42.061 40.843 68.975 1.00 34.30 31 GLY B N 1
ATOM 1411 C CA . GLY B 1 31 ? 42.883 39.645 69.031 1.00 35.04 31 GLY B CA 1
ATOM 1412 C C . GLY B 1 31 ? 43.366 39.218 67.637 1.00 36.13 31 GLY B C 1
ATOM 1413 O O . GLY B 1 31 ? 44.547 38.937 67.476 1.00 35.99 31 GLY B O 1
ATOM 1414 N N . LYS B 1 32 ? 42.473 39.196 66.636 1.00 36.46 32 LYS B N 1
ATOM 1415 C CA . LYS B 1 32 ? 42.879 38.764 65.258 1.00 37.71 32 LYS B CA 1
ATOM 1416 C C . LYS B 1 32 ? 43.913 39.704 64.686 1.00 37.82 32 LYS B C 1
ATOM 1417 O O . LYS B 1 32 ? 44.926 39.257 64.117 1.00 38.26 32 LYS B O 1
ATOM 1423 N N . SER B 1 33 ? 43.676 41.000 64.867 1.00 37.22 33 SER B N 1
ATOM 1424 C CA . SER B 1 33 ? 44.509 42.014 64.239 1.00 36.72 33 SER B CA 1
ATOM 1425 C C . SER B 1 33 ? 45.913 41.987 64.843 1.00 37.01 33 SER B C 1
ATOM 1426 O O . SER B 1 33 ? 46.916 42.021 64.116 1.00 36.23 33 SER B O 1
ATOM 1429 N N . LEU B 1 34 ? 45.970 41.946 66.165 1.00 37.02 34 LEU B N 1
ATOM 1430 C CA . LEU B 1 34 ? 47.262 41.878 66.871 1.00 37.53 34 LEU B CA 1
ATOM 1431 C C . LEU B 1 34 ? 48.004 40.540 66.656 1.00 37.36 34 LEU B C 1
ATOM 1432 O O . LEU B 1 34 ? 49.242 40.541 66.515 1.00 37.46 34 LEU B O 1
ATOM 1437 N N . GLY B 1 35 ? 47.256 39.436 66.628 1.00 37.35 35 GLY B N 1
ATOM 1438 C CA . GLY B 1 35 ? 47.795 38.143 66.351 1.00 37.86 35 GLY B CA 1
ATOM 1439 C C . GLY B 1 35 ? 48.489 38.143 65.005 1.00 37.90 35 GLY B C 1
ATOM 1440 O O . GLY B 1 35 ? 49.625 37.802 64.932 1.00 38.29 35 GLY B O 1
ATOM 1441 N N . LEU B 1 36 ? 47.812 38.599 63.965 1.00 37.97 36 LEU B N 1
ATOM 1442 C CA . LEU B 1 36 ? 48.383 38.638 62.628 1.00 38.02 36 LEU B CA 1
ATOM 1443 C C . LEU B 1 36 ? 49.630 39.461 62.543 1.00 37.46 36 LEU B C 1
ATOM 1444 O O . LEU B 1 36 ? 50.614 39.041 61.935 1.00 37.13 36 LEU B O 1
ATOM 1449 N N . LYS B 1 37 ? 49.607 40.634 63.155 1.00 37.98 37 LYS B N 1
ATOM 1450 C CA . LYS B 1 37 ? 50.784 41.507 63.184 1.00 38.17 37 LYS B CA 1
ATOM 1451 C C . LYS B 1 37 ? 51.941 40.869 63.952 1.00 38.24 37 LYS B C 1
ATOM 1452 O O . LYS B 1 37 ? 53.111 40.899 63.525 1.00 38.54 37 LYS B O 1
ATOM 1458 N N . MET B 1 38 ? 51.627 40.248 65.063 1.00 38.17 38 MET B N 1
ATOM 1459 C CA . MET B 1 38 ? 52.674 39.543 65.807 1.00 39.37 38 MET B CA 1
ATOM 1460 C C . MET B 1 38 ? 53.296 38.366 65.006 1.00 38.84 38 MET B C 1
ATOM 1461 O O . MET B 1 38 ? 54.495 38.190 65.044 1.00 38.20 38 MET B O 1
ATOM 1466 N N . LEU B 1 39 ? 52.478 37.609 64.273 1.00 38.52 39 LEU B N 1
ATOM 1467 C CA . LEU B 1 39 ? 52.983 36.546 63.413 1.00 38.38 39 LEU B CA 1
ATOM 1468 C C . LEU B 1 39 ? 53.871 37.153 62.345 1.00 39.55 39 LEU B C 1
ATOM 1469 O O . LEU B 1 39 ? 54.939 36.609 62.025 1.00 39.01 39 LEU B O 1
ATOM 1474 N N . GLN B 1 40 ? 53.447 38.285 61.800 1.00 41.02 40 GLN B N 1
ATOM 1475 C CA . GLN B 1 40 ? 54.213 38.897 60.748 1.00 42.95 40 GLN B CA 1
ATOM 1476 C C . GLN B 1 40 ? 55.567 39.416 61.248 1.00 43.41 40 GLN B C 1
ATOM 1477 O O . GLN B 1 40 ? 56.494 39.510 60.478 1.00 43.31 40 GLN B O 1
ATOM 1483 N N . CYS B 1 41 ? 55.658 39.751 62.531 1.00 43.44 41 CYS B N 1
ATOM 1484 C CA . CYS B 1 41 ? 56.913 40.264 63.129 1.00 44.16 41 CYS B CA 1
ATOM 1485 C C . CYS B 1 41 ? 57.786 39.187 63.752 1.00 44.14 41 CYS B C 1
ATOM 1486 O O . CYS B 1 41 ? 58.739 39.505 64.426 1.00 45.03 41 CYS B O 1
ATOM 1489 N N . GLY B 1 42 ? 57.436 37.919 63.583 1.00 43.56 42 GLY B N 1
ATOM 1490 C CA . GLY B 1 42 ? 58.308 36.866 64.016 1.00 43.03 42 GLY B CA 1
ATOM 1491 C C . GLY B 1 42 ? 58.021 36.251 65.366 1.00 42.61 42 GLY B C 1
ATOM 1492 O O . GLY B 1 42 ? 58.740 35.350 65.755 1.00 43.59 42 GLY B O 1
ATOM 1493 N N . TYR B 1 43 ? 56.959 36.649 66.051 1.00 41.07 43 TYR B N 1
ATOM 1494 C CA . TYR B 1 43 ? 56.482 35.904 67.229 1.00 39.89 43 TYR B CA 1
ATOM 1495 C C . TYR B 1 43 ? 55.785 34.609 66.875 1.00 39.33 43 TYR B C 1
ATOM 1496 O O . TYR B 1 43 ? 55.155 34.543 65.840 1.00 40.39 43 TYR B O 1
ATOM 1505 N N . SER B 1 44 ? 55.864 33.581 67.730 1.00 38.89 44 SER B N 1
ATOM 1506 C CA . SER B 1 44 ? 54.864 32.514 67.724 1.00 39.56 44 SER B CA 1
ATOM 1507 C C . SER B 1 44 ? 53.645 32.977 68.461 1.00 38.15 44 SER B C 1
ATOM 1508 O O . SER B 1 44 ? 53.815 33.535 69.479 1.00 38.52 44 SER B O 1
ATOM 1511 N N . VAL B 1 45 ? 52.437 32.647 68.019 1.00 37.41 45 VAL B N 1
ATOM 1512 C CA . VAL B 1 45 ? 51.227 33.119 68.685 1.00 36.52 45 VAL B CA 1
ATOM 1513 C C . VAL B 1 45 ? 50.402 31.953 69.062 1.00 36.54 45 VAL B C 1
ATOM 1514 O O . VAL B 1 45 ? 50.296 31.002 68.269 1.00 37.11 45 VAL B O 1
ATOM 1518 N N . VAL B 1 46 ? 49.815 32.005 70.251 1.00 35.73 46 VAL B N 1
ATOM 1519 C CA . VAL B 1 46 ? 48.812 31.032 70.682 1.00 36.38 46 VAL B CA 1
ATOM 1520 C C . VAL B 1 46 ? 47.586 31.810 71.064 1.00 35.30 46 VAL B C 1
ATOM 1521 O O . VAL B 1 46 ? 47.693 32.760 71.805 1.00 35.91 46 VAL B O 1
ATOM 1525 N N . PHE B 1 47 ? 46.419 31.429 70.549 1.00 34.39 47 PHE B N 1
ATOM 1526 C CA . PHE B 1 47 ? 45.130 31.991 70.991 1.00 34.17 47 PHE B CA 1
ATOM 1527 C C . PHE B 1 47 ? 44.490 31.142 72.099 1.00 34.73 47 PHE B C 1
ATOM 1528 O O . PHE B 1 47 ? 44.557 29.886 72.066 1.00 34.33 47 PHE B O 1
ATOM 1536 N N . GLY B 1 48 ? 43.889 31.831 73.070 1.00 33.89 48 GLY B N 1
ATOM 1537 C CA . GLY B 1 48 ? 42.928 31.231 73.988 1.00 34.62 48 GLY B CA 1
ATOM 1538 C C . GLY B 1 48 ? 41.527 31.636 73.589 1.00 34.93 48 GLY B C 1
ATOM 1539 O O . GLY B 1 48 ? 41.250 32.803 73.283 1.00 35.57 48 GLY B O 1
ATOM 1540 N N . SER B 1 49 ? 40.640 30.657 73.582 1.00 35.27 49 SER B N 1
ATOM 1541 C CA . SER B 1 49 ? 39.261 30.804 73.100 1.00 35.84 49 SER B CA 1
ATOM 1542 C C . SER B 1 49 ? 38.301 29.945 73.941 1.00 36.77 49 SER B C 1
ATOM 1543 O O . SER B 1 49 ? 38.670 28.835 74.427 1.00 35.89 49 SER B O 1
ATOM 1546 N N . ARG B 1 50 ? 37.069 30.420 74.075 1.00 36.96 50 ARG B N 1
ATOM 1547 C CA . ARG B 1 50 ? 36.015 29.535 74.578 1.00 38.72 50 ARG B CA 1
ATOM 1548 C C . ARG B 1 50 ? 35.822 28.322 73.692 1.00 39.81 50 ARG B C 1
ATOM 1549 O O . ARG B 1 50 ? 35.424 27.262 74.180 1.00 39.81 50 ARG B O 1
ATOM 1557 N N . ASN B 1 51 ? 36.017 28.473 72.386 1.00 40.16 51 ASN B N 1
ATOM 1558 C CA . ASN B 1 51 ? 35.723 27.387 71.442 1.00 41.03 51 ASN B CA 1
ATOM 1559 C C . ASN B 1 51 ? 36.859 27.259 70.443 1.00 39.69 51 ASN B C 1
ATOM 1560 O O . ASN B 1 51 ? 36.765 27.678 69.331 1.00 38.00 51 ASN B O 1
ATOM 1565 N N . PRO B 1 52 ? 37.903 26.582 70.852 1.00 39.97 52 PRO B N 1
ATOM 1566 C CA . PRO B 1 52 ? 39.104 26.459 70.020 1.00 40.18 52 PRO B CA 1
ATOM 1567 C C . PRO B 1 52 ? 38.917 25.682 68.756 1.00 41.16 52 PRO B C 1
ATOM 1568 O O . PRO B 1 52 ? 39.753 25.826 67.867 1.00 40.67 52 PRO B O 1
ATOM 1572 N N . GLN B 1 53 ? 37.856 24.866 68.647 1.00 42.72 53 GLN B N 1
ATOM 1573 C CA . GLN B 1 53 ? 37.611 24.142 67.397 1.00 44.89 53 GLN B CA 1
ATOM 1574 C C . GLN B 1 53 ? 36.941 25.003 66.364 1.00 44.65 53 GLN B C 1
ATOM 1575 O O . GLN B 1 53 ? 36.786 24.560 65.244 1.00 45.19 53 GLN B O 1
ATOM 1581 N N . VAL B 1 54 ? 36.548 26.219 66.724 1.00 44.49 54 VAL B N 1
ATOM 1582 C CA . VAL B 1 54 ? 35.969 27.165 65.783 1.00 44.74 54 VAL B CA 1
ATOM 1583 C C . VAL B 1 54 ? 37.011 28.218 65.456 1.00 44.21 54 VAL B C 1
ATOM 1584 O O . VAL B 1 54 ? 37.128 29.248 66.136 1.00 44.44 54 VAL B O 1
ATOM 1588 N N . SER B 1 55 ? 37.804 27.959 64.434 1.00 42.65 55 SER B N 1
ATOM 1589 C CA . SER B 1 55 ? 38.932 28.838 64.163 1.00 41.12 55 SER B CA 1
ATOM 1590 C C . SER B 1 55 ? 39.096 29.241 62.708 1.00 39.86 55 SER B C 1
ATOM 1591 O O . SER B 1 55 ? 40.167 29.646 62.336 1.00 39.06 55 SER B O 1
ATOM 1594 N N . SER B 1 56 ? 38.058 29.148 61.893 1.00 39.57 56 SER B N 1
ATOM 1595 C CA . SER B 1 56 ? 38.148 29.416 60.434 1.00 40.07 56 SER B CA 1
ATOM 1596 C C . SER B 1 56 ? 38.777 30.724 60.074 1.00 39.08 56 SER B C 1
ATOM 1597 O O . SER B 1 56 ? 39.521 30.803 59.070 1.00 39.81 56 SER B O 1
ATOM 1600 N N . LEU B 1 57 ? 38.491 31.743 60.874 1.00 37.71 57 LEU B N 1
ATOM 1601 C CA . LEU B 1 57 ? 38.966 33.102 60.573 1.00 37.84 57 LEU B CA 1
ATOM 1602 C C . LEU B 1 57 ? 40.319 33.419 61.224 1.00 37.34 57 LEU B C 1
ATOM 1603 O O . LEU B 1 57 ? 40.805 34.509 61.108 1.00 38.17 57 LEU B O 1
ATOM 1608 N N . LEU B 1 58 ? 40.928 32.460 61.912 1.00 36.12 58 LEU B N 1
ATOM 1609 C CA . LEU B 1 58 ? 42.194 32.702 62.609 1.00 34.64 58 LEU B CA 1
ATOM 1610 C C . LEU B 1 58 ? 43.369 32.283 61.706 1.00 34.56 58 LEU B C 1
ATOM 1611 O O . LEU B 1 58 ? 43.242 31.351 60.914 1.00 35.00 58 LEU B O 1
ATOM 1616 N N . PRO B 1 59 ? 44.516 32.924 61.839 1.00 34.53 59 PRO B N 1
ATOM 1617 C CA . PRO B 1 59 ? 45.659 32.603 60.983 1.00 34.98 59 PRO B CA 1
ATOM 1618 C C . PRO B 1 59 ? 46.282 31.239 61.269 1.00 36.05 59 PRO B C 1
ATOM 1619 O O . PRO B 1 59 ? 46.401 30.845 62.407 1.00 36.86 59 PRO B O 1
ATOM 1623 N N . ARG B 1 60 ? 46.707 30.547 60.217 1.00 36.15 60 ARG B N 1
ATOM 1624 C CA . ARG B 1 60 ? 47.212 29.187 60.315 1.00 36.18 60 ARG B CA 1
ATOM 1625 C C . ARG B 1 60 ? 48.443 29.104 61.198 1.00 35.95 60 ARG B C 1
ATOM 1626 O O . ARG B 1 60 ? 48.643 28.142 61.841 1.00 35.96 60 ARG B O 1
ATOM 1634 N N . GLY B 1 61 ? 49.280 30.110 61.189 1.00 36.75 61 GLY B N 1
ATOM 1635 C CA . GLY B 1 61 ? 50.448 30.102 62.041 1.00 38.09 61 GLY B CA 1
ATOM 1636 C C . GLY B 1 61 ? 50.225 30.129 63.543 1.00 38.50 61 GLY B C 1
ATOM 1637 O O . GLY B 1 61 ? 51.179 30.011 64.262 1.00 40.42 61 GLY B O 1
ATOM 1638 N N . ALA B 1 62 ? 48.999 30.283 64.023 1.00 38.28 62 ALA B N 1
ATOM 1639 C CA . ALA B 1 62 ? 48.743 30.385 65.462 1.00 38.57 62 ALA B CA 1
ATOM 1640 C C . ALA B 1 62 ? 48.005 29.187 65.932 1.00 38.30 62 ALA B C 1
ATOM 1641 O O . ALA B 1 62 ? 46.968 28.879 65.394 1.00 39.71 62 ALA B O 1
ATOM 1643 N N . GLU B 1 63 ? 48.455 28.587 67.009 1.00 37.81 63 GLU B N 1
ATOM 1644 C CA . GLU B 1 63 ? 47.705 27.505 67.633 1.00 38.24 63 GLU B CA 1
ATOM 1645 C C . GLU B 1 63 ? 46.484 28.098 68.366 1.00 36.04 63 GLU B C 1
ATOM 1646 O O . GLU B 1 63 ? 46.539 29.221 68.846 1.00 35.43 63 GLU B O 1
ATOM 1652 N N . VAL B 1 64 ? 45.368 27.372 68.426 1.00 34.66 64 VAL B N 1
ATOM 1653 C CA . VAL B 1 64 ? 44.187 27.815 69.138 1.00 33.76 64 VAL B CA 1
ATOM 1654 C C . VAL B 1 64 ? 43.853 26.744 70.155 1.00 33.99 64 VAL B C 1
ATOM 1655 O O . VAL B 1 64 ? 43.793 25.584 69.816 1.00 35.31 64 VAL B O 1
ATOM 1659 N N . LEU B 1 65 ? 43.645 27.166 71.397 1.00 33.07 65 LEU B N 1
ATOM 1660 C CA . LEU B 1 65 ? 43.553 26.316 72.550 1.00 33.07 65 LEU B CA 1
ATOM 1661 C C . LEU B 1 65 ? 42.529 26.876 73.552 1.00 33.21 65 LEU B C 1
ATOM 1662 O O . LEU B 1 65 ? 42.179 28.060 73.487 1.00 31.97 65 LEU B O 1
ATOM 1667 N N . CYS B 1 66 ? 42.080 26.046 74.480 1.00 33.73 66 CYS B N 1
ATOM 1668 C CA . CYS B 1 66 ? 41.309 26.540 75.666 1.00 35.83 66 CYS B CA 1
ATOM 1669 C C . CYS B 1 66 ? 42.122 27.606 76.418 1.00 34.42 66 CYS B C 1
ATOM 1670 O O . CYS B 1 66 ? 43.311 27.576 76.404 1.00 32.69 66 CYS B O 1
ATOM 1673 N N . TYR B 1 67 ? 41.471 28.524 77.099 1.00 35.10 67 TYR B N 1
ATOM 1674 C CA . TYR B 1 67 ? 42.195 29.548 77.887 1.00 35.59 67 TYR B CA 1
ATOM 1675 C C . TYR B 1 67 ? 43.214 28.973 78.858 1.00 36.79 67 TYR B C 1
ATOM 1676 O O . TYR B 1 67 ? 44.353 29.478 78.944 1.00 35.31 67 TYR B O 1
ATOM 1685 N N . SER B 1 68 ? 42.823 27.916 79.588 1.00 37.67 68 SER B N 1
ATOM 1686 C CA . SER B 1 68 ? 43.692 27.365 80.605 1.00 39.08 68 SER B CA 1
ATOM 1687 C C . SER B 1 68 ? 44.899 26.731 80.025 1.00 37.58 68 SER B C 1
ATOM 1688 O O . SER B 1 68 ? 45.956 26.794 80.623 1.00 36.69 68 SER B O 1
ATOM 1691 N N . GLU B 1 69 ? 44.772 26.144 78.850 1.00 36.06 69 GLU B N 1
ATOM 1692 C CA . GLU B 1 69 ? 45.936 25.549 78.214 1.00 34.27 69 GLU B CA 1
ATOM 1693 C C . GLU B 1 69 ? 46.776 26.614 77.485 1.00 33.39 69 GLU B C 1
ATOM 1694 O O . GLU B 1 69 ? 48.024 26.579 77.476 1.00 33.16 69 GLU B O 1
ATOM 1700 N N . ALA B 1 70 ? 46.129 27.546 76.806 1.00 32.74 70 ALA B N 1
ATOM 1701 C CA . ALA B 1 70 ? 46.870 28.658 76.152 1.00 33.37 70 ALA B CA 1
ATOM 1702 C C . ALA B 1 70 ? 47.785 29.335 77.135 1.00 33.67 70 ALA B C 1
ATOM 1703 O O . ALA B 1 70 ? 48.857 29.804 76.761 1.00 33.71 70 ALA B O 1
ATOM 1705 N N . ALA B 1 71 ? 47.322 29.459 78.364 1.00 33.27 71 ALA B N 1
ATOM 1706 C CA . ALA B 1 71 ? 48.061 30.217 79.357 1.00 35.88 71 ALA B CA 1
ATOM 1707 C C . ALA B 1 71 ? 49.397 29.532 79.674 1.00 37.18 71 ALA B C 1
ATOM 1708 O O . ALA B 1 71 ? 50.373 30.187 80.069 1.00 38.76 71 ALA B O 1
ATOM 1710 N N . SER B 1 72 ? 49.445 28.211 79.510 1.00 37.38 72 SER B N 1
ATOM 1711 C CA . SER B 1 72 ? 50.633 27.444 79.929 1.00 37.60 72 SER B CA 1
ATOM 1712 C C . SER B 1 72 ? 51.753 27.675 78.893 1.00 38.14 72 SER B C 1
ATOM 1713 O O . SER B 1 72 ? 52.904 27.353 79.124 1.00 37.49 72 SER B O 1
ATOM 1716 N N . ARG B 1 73 ? 51.416 28.331 77.773 1.00 38.86 73 ARG B N 1
ATOM 1717 C CA . ARG B 1 73 ? 52.298 28.375 76.635 1.00 39.05 73 ARG B CA 1
ATOM 1718 C C . ARG B 1 73 ? 53.246 29.542 76.579 1.00 39.64 73 ARG B C 1
ATOM 1719 O O . ARG B 1 73 ? 54.171 29.519 75.746 1.00 39.70 73 ARG B O 1
ATOM 1727 N N . SER B 1 74 ? 53.039 30.545 77.417 1.00 38.58 74 SER B N 1
ATOM 1728 C CA . SER B 1 74 ? 53.793 31.758 77.338 1.00 39.14 74 SER B CA 1
ATOM 1729 C C . SER B 1 74 ? 53.727 32.465 78.671 1.00 40.91 74 SER B C 1
ATOM 1730 O O . SER B 1 74 ? 52.789 32.262 79.434 1.00 41.99 74 SER B O 1
ATOM 1733 N N . ASP B 1 75 ? 54.672 33.334 78.952 1.00 40.90 75 ASP B N 1
ATOM 1734 C CA . ASP B 1 75 ? 54.528 34.115 80.139 1.00 42.54 75 ASP B CA 1
ATOM 1735 C C . ASP B 1 75 ? 54.046 35.526 79.864 1.00 39.73 75 ASP B C 1
ATOM 1736 O O . ASP B 1 75 ? 54.001 36.340 80.767 1.00 40.17 75 ASP B O 1
ATOM 1741 N N . VAL B 1 76 ? 53.605 35.764 78.639 1.00 35.90 76 VAL B N 1
ATOM 1742 C CA . VAL B 1 76 ? 52.948 36.986 78.244 1.00 34.49 76 VAL B CA 1
ATOM 1743 C C . VAL B 1 76 ? 51.597 36.703 77.588 1.00 33.56 76 VAL B C 1
ATOM 1744 O O . VAL B 1 76 ? 51.537 36.051 76.549 1.00 34.15 76 VAL B O 1
ATOM 1748 N N . ILE B 1 77 ? 50.515 37.166 78.219 1.00 31.65 77 ILE B N 1
ATOM 1749 C CA . ILE B 1 77 ? 49.172 36.996 77.752 1.00 30.45 77 ILE B CA 1
ATOM 1750 C C . ILE B 1 77 ? 48.526 38.359 77.512 1.00 32.07 77 ILE B C 1
ATOM 1751 O O . ILE B 1 77 ? 48.455 39.205 78.466 1.00 33.70 77 ILE B O 1
ATOM 1756 N N . VAL B 1 78 ? 48.057 38.614 76.271 1.00 31.50 78 VAL B N 1
ATOM 1757 C CA . VAL B 1 78 ? 47.297 39.813 75.954 1.00 30.80 78 VAL B CA 1
ATOM 1758 C C . VAL B 1 78 ? 45.778 39.487 76.145 1.00 31.74 78 VAL B C 1
ATOM 1759 O O . VAL B 1 78 ? 45.215 38.618 75.489 1.00 31.16 78 VAL B O 1
ATOM 1763 N N . LEU B 1 79 ? 45.103 40.243 76.998 1.00 31.91 79 LEU B N 1
ATOM 1764 C CA . LEU B 1 79 ? 43.705 40.030 77.296 1.00 32.58 79 LEU B CA 1
ATOM 1765 C C . LEU B 1 79 ? 42.801 40.789 76.324 1.00 32.12 79 LEU B C 1
ATOM 1766 O O . LEU B 1 79 ? 42.213 41.807 76.690 1.00 34.08 79 LEU B O 1
ATOM 1771 N N . ALA B 1 80 ? 42.638 40.253 75.109 1.00 30.52 80 ALA B N 1
ATOM 1772 C CA . ALA B 1 80 ? 41.771 40.821 74.066 1.00 30.32 80 ALA B CA 1
ATOM 1773 C C . ALA B 1 80 ? 40.305 40.433 74.251 1.00 31.15 80 ALA B C 1
ATOM 1774 O O . ALA B 1 80 ? 39.715 39.827 73.373 1.00 31.22 80 ALA B O 1
ATOM 1776 N N . VAL B 1 81 ? 39.797 40.791 75.437 1.00 31.48 81 VAL B N 1
ATOM 1777 C CA . VAL B 1 81 ? 38.479 40.544 75.939 1.00 32.35 81 VAL B CA 1
ATOM 1778 C C . VAL B 1 81 ? 37.982 41.883 76.596 1.00 32.59 81 VAL B C 1
ATOM 1779 O O . VAL B 1 81 ? 38.787 42.633 77.134 1.00 31.96 81 VAL B O 1
ATOM 1783 N N . HIS B 1 82 ? 36.674 42.178 76.503 1.00 33.15 82 HIS B N 1
ATOM 1784 C CA . HIS B 1 82 ? 36.052 43.339 77.219 1.00 34.04 82 HIS B CA 1
ATOM 1785 C C . HIS B 1 82 ? 35.994 43.099 78.671 1.00 34.24 82 HIS B C 1
ATOM 1786 O O . HIS B 1 82 ? 35.825 41.960 79.106 1.00 34.62 82 HIS B O 1
ATOM 1793 N N . ARG B 1 83 ? 36.143 44.166 79.445 1.00 35.15 83 ARG B N 1
ATOM 1794 C CA . ARG B 1 83 ? 36.125 44.070 80.878 1.00 35.94 83 ARG B CA 1
ATOM 1795 C C . ARG B 1 83 ? 34.860 43.339 81.359 1.00 37.30 83 ARG B C 1
ATOM 1796 O O . ARG B 1 83 ? 34.926 42.576 82.309 1.00 37.66 83 ARG B O 1
ATOM 1804 N N . GLU B 1 84 ? 33.724 43.553 80.690 1.00 37.23 84 GLU B N 1
ATOM 1805 C CA . GLU B 1 84 ? 32.480 42.921 81.097 1.00 38.27 84 GLU B CA 1
ATOM 1806 C C . GLU B 1 84 ? 32.598 41.371 81.122 1.00 38.42 84 GLU B C 1
ATOM 1807 O O . GLU B 1 84 ? 31.779 40.717 81.728 1.00 38.04 84 GLU B O 1
ATOM 1813 N N . HIS B 1 85 ? 33.563 40.788 80.419 1.00 38.08 85 HIS B N 1
ATOM 1814 C CA . HIS B 1 85 ? 33.698 39.331 80.427 1.00 38.41 85 HIS B CA 1
ATOM 1815 C C . HIS B 1 85 ? 35.034 38.813 81.030 1.00 38.15 85 HIS B C 1
ATOM 1816 O O . HIS B 1 85 ? 35.462 37.682 80.727 1.00 39.20 85 HIS B O 1
ATOM 1823 N N . TYR B 1 86 ? 35.636 39.594 81.922 1.00 36.80 86 TYR B N 1
ATOM 1824 C CA . TYR B 1 86 ? 36.806 39.170 82.658 1.00 36.44 86 TYR B CA 1
ATOM 1825 C C . TYR B 1 86 ? 36.542 38.098 83.680 1.00 38.08 86 TYR B C 1
ATOM 1826 O O . TYR B 1 86 ? 37.478 37.504 84.156 1.00 37.32 86 TYR B O 1
ATOM 1835 N N . ASP B 1 87 ? 35.274 37.876 84.029 1.00 39.04 87 ASP B N 1
ATOM 1836 C CA . ASP B 1 87 ? 34.865 37.019 85.157 1.00 39.79 87 ASP B CA 1
ATOM 1837 C C . ASP B 1 87 ? 35.498 35.627 85.144 1.00 39.91 87 ASP B C 1
ATOM 1838 O O . ASP B 1 87 ? 35.917 35.120 86.172 1.00 40.15 87 ASP B O 1
ATOM 1843 N N . PHE B 1 88 ? 35.563 35.014 83.970 1.00 39.45 88 PHE B N 1
ATOM 1844 C CA . PHE B 1 88 ? 36.102 33.667 83.847 1.00 39.50 88 PHE B CA 1
ATOM 1845 C C . PHE B 1 88 ? 37.554 33.591 84.292 1.00 38.90 88 PHE B C 1
ATOM 1846 O O . PHE B 1 88 ? 38.014 32.525 84.660 1.00 39.62 88 PHE B O 1
ATOM 1854 N N . LEU B 1 89 ? 38.267 34.709 84.298 1.00 37.53 89 LEU B N 1
ATOM 1855 C CA . LEU B 1 89 ? 39.648 34.711 84.817 1.00 37.36 89 LEU B CA 1
ATOM 1856 C C . LEU B 1 89 ? 39.774 34.338 86.334 1.00 38.03 89 LEU B C 1
ATOM 1857 O O . LEU B 1 89 ? 40.830 33.916 86.746 1.00 36.76 89 LEU B O 1
ATOM 1862 N N . ALA B 1 90 ? 38.742 34.537 87.152 1.00 38.72 90 ALA B N 1
ATOM 1863 C CA . ALA B 1 90 ? 38.815 34.163 88.582 1.00 40.69 90 ALA B CA 1
ATOM 1864 C C . ALA B 1 90 ? 39.157 32.657 88.727 1.00 42.41 90 ALA B C 1
ATOM 1865 O O . ALA B 1 90 ? 40.069 32.287 89.465 1.00 43.28 90 ALA B O 1
ATOM 1867 N N . GLU B 1 91 ? 38.509 31.837 87.912 1.00 44.76 91 GLU B N 1
ATOM 1868 C CA . GLU B 1 91 ? 38.673 30.403 87.956 1.00 48.64 91 GLU B CA 1
ATOM 1869 C C . GLU B 1 91 ? 40.025 29.918 87.395 1.00 49.36 91 GLU B C 1
ATOM 1870 O O . GLU B 1 91 ? 40.425 28.792 87.689 1.00 49.97 91 GLU B O 1
ATOM 1876 N N . LEU B 1 92 ? 40.739 30.792 86.663 1.00 49.95 92 LEU B N 1
ATOM 1877 C CA . LEU B 1 92 ? 42.043 30.506 86.065 1.00 49.49 92 LEU B CA 1
ATOM 1878 C C . LEU B 1 92 ? 43.201 31.079 86.862 1.00 49.41 92 LEU B C 1
ATOM 1879 O O . LEU B 1 92 ? 44.363 30.853 86.537 1.00 48.43 92 LEU B O 1
ATOM 1884 N N . ALA B 1 93 ? 42.890 31.844 87.898 1.00 50.32 93 ALA B N 1
ATOM 1885 C CA . ALA B 1 93 ? 43.884 32.653 88.617 1.00 50.15 93 ALA B CA 1
ATOM 1886 C C . ALA B 1 93 ? 45.200 31.929 88.918 1.00 50.89 93 ALA B C 1
ATOM 1887 O O . ALA B 1 93 ? 46.288 32.528 88.832 1.00 49.84 93 ALA B O 1
ATOM 1889 N N . ASP B 1 94 ? 45.136 30.649 89.248 1.00 51.21 94 ASP B N 1
ATOM 1890 C CA . ASP B 1 94 ? 46.355 29.914 89.559 1.00 51.77 94 ASP B CA 1
ATOM 1891 C C . ASP B 1 94 ? 47.143 29.521 88.310 1.00 50.65 94 ASP B C 1
ATOM 1892 O O . ASP B 1 94 ? 48.384 29.459 88.324 1.00 52.01 94 ASP B O 1
ATOM 1897 N N . SER B 1 95 ? 46.476 29.291 87.199 1.00 48.77 95 SER B N 1
ATOM 1898 C CA . SER B 1 95 ? 47.240 29.023 86.003 1.00 47.71 95 SER B CA 1
ATOM 1899 C C . SER B 1 95 ? 47.923 30.307 85.434 1.00 45.81 95 SER B C 1
ATOM 1900 O O . SER B 1 95 ? 48.618 30.235 84.448 1.00 45.58 95 SER B O 1
ATOM 1903 N N . LEU B 1 96 ? 47.734 31.460 86.068 1.00 43.78 96 LEU B N 1
ATOM 1904 C CA . LEU B 1 96 ? 48.204 32.741 85.515 1.00 42.05 96 LEU B CA 1
ATOM 1905 C C . LEU B 1 96 ? 49.219 33.387 86.453 1.00 41.74 96 LEU B C 1
ATOM 1906 O O . LEU B 1 96 ? 49.788 34.466 86.157 1.00 39.68 96 LEU B O 1
ATOM 1911 N N . LYS B 1 97 ? 49.520 32.667 87.539 1.00 42.89 97 LYS B N 1
ATOM 1912 C CA . LYS B 1 97 ? 50.497 33.129 88.508 1.00 43.84 97 LYS B CA 1
ATOM 1913 C C . LYS B 1 97 ? 51.821 33.422 87.810 1.00 42.84 97 LYS B C 1
ATOM 1914 O O . LYS B 1 97 ? 52.289 32.651 87.020 1.00 39.46 97 LYS B O 1
ATOM 1920 N N . GLY B 1 98 ? 52.345 34.634 88.025 1.00 42.24 98 GLY B N 1
ATOM 1921 C CA . GLY B 1 98 ? 53.642 34.945 87.499 1.00 42.23 98 GLY B CA 1
ATOM 1922 C C . GLY B 1 98 ? 53.669 35.395 86.045 1.00 41.89 98 GLY B C 1
ATOM 1923 O O . GLY B 1 98 ? 54.692 35.894 85.585 1.00 41.17 98 GLY B O 1
ATOM 1924 N N . ARG B 1 99 ? 52.550 35.274 85.321 1.00 40.67 99 ARG B N 1
ATOM 1925 C CA . ARG B 1 99 ? 52.546 35.694 83.947 1.00 39.12 99 ARG B CA 1
ATOM 1926 C C . ARG B 1 99 ? 52.261 37.162 83.836 1.00 38.67 99 ARG B C 1
ATOM 1927 O O . ARG B 1 99 ? 51.668 37.771 84.758 1.00 37.59 99 ARG B O 1
ATOM 1935 N N . VAL B 1 100 ? 52.720 37.746 82.734 1.00 37.16 100 VAL B N 1
ATOM 1936 C CA . VAL B 1 100 ? 52.398 39.110 82.440 1.00 36.60 100 VAL B CA 1
ATOM 1937 C C . VAL B 1 100 ? 51.044 39.097 81.755 1.00 36.69 100 VAL B C 1
ATOM 1938 O O . VAL B 1 100 ? 50.864 38.395 80.793 1.00 36.49 100 VAL B O 1
ATOM 1942 N N . LEU B 1 101 ? 50.135 39.930 82.223 1.00 35.69 101 LEU B N 1
ATOM 1943 C CA . LEU B 1 101 ? 48.830 40.028 81.686 1.00 35.63 101 LEU B CA 1
ATOM 1944 C C . LEU B 1 101 ? 48.606 41.458 81.203 1.00 34.57 101 LEU B C 1
ATOM 1945 O O . LEU B 1 101 ? 48.628 42.385 81.992 1.00 34.15 101 LEU B O 1
ATOM 1950 N N . ILE B 1 102 ? 48.434 41.631 79.887 1.00 32.84 102 ILE B N 1
ATOM 1951 C CA . ILE B 1 102 ? 48.345 42.950 79.319 1.00 32.02 102 ILE B CA 1
ATOM 1952 C C . ILE B 1 102 ? 46.898 43.325 79.150 1.00 32.72 102 ILE B C 1
ATOM 1953 O O . ILE B 1 102 ? 46.187 42.658 78.401 1.00 31.72 102 ILE B O 1
ATOM 1958 N N . ASP B 1 103 ? 46.458 44.386 79.841 1.00 32.50 103 ASP B N 1
ATOM 1959 C CA . ASP B 1 103 ? 45.128 44.899 79.741 1.00 33.15 103 ASP B CA 1
ATOM 1960 C C . ASP B 1 103 ? 45.072 45.941 78.629 1.00 34.21 103 ASP B C 1
ATOM 1961 O O . ASP B 1 103 ? 45.681 47.037 78.712 1.00 32.82 103 ASP B O 1
ATOM 1966 N N . VAL B 1 104 ? 44.309 45.585 77.603 1.00 33.84 104 VAL B N 1
ATOM 1967 C CA . VAL B 1 104 ? 44.180 46.433 76.450 1.00 34.50 104 VAL B CA 1
ATOM 1968 C C . VAL B 1 104 ? 42.828 47.187 76.348 1.00 35.51 104 VAL B C 1
ATOM 1969 O O . VAL B 1 104 ? 42.578 47.856 75.351 1.00 34.68 104 VAL B O 1
ATOM 1973 N N . SER B 1 105 ? 42.022 47.137 77.416 1.00 34.86 105 SER B N 1
ATOM 1974 C CA . SER B 1 105 ? 40.624 47.440 77.350 1.00 35.56 105 SER B CA 1
ATOM 1975 C C . SER B 1 105 ? 40.309 48.935 77.363 1.00 36.63 105 SER B C 1
ATOM 1976 O O . SER B 1 105 ? 41.084 49.744 77.857 1.00 37.31 105 SER B O 1
ATOM 1979 N N . ASN B 1 106 ? 39.181 49.262 76.737 1.00 37.12 106 ASN B N 1
ATOM 1980 C CA . ASN B 1 106 ? 38.512 50.530 76.893 1.00 39.01 106 ASN B CA 1
ATOM 1981 C C . ASN B 1 106 ? 37.114 50.288 77.364 1.00 39.07 106 ASN B C 1
ATOM 1982 O O . ASN B 1 106 ? 36.588 49.226 77.213 1.00 39.39 106 ASN B O 1
ATOM 1987 N N . ASN B 1 107 ? 36.511 51.320 77.923 1.00 41.07 107 ASN B N 1
ATOM 1988 C CA . ASN B 1 107 ? 35.114 51.230 78.293 1.00 42.27 107 ASN B CA 1
ATOM 1989 C C . ASN B 1 107 ? 34.285 51.885 77.236 1.00 43.44 107 ASN B C 1
ATOM 1990 O O . ASN B 1 107 ? 34.844 52.576 76.392 1.00 42.84 107 ASN B O 1
ATOM 1995 N N . GLN B 1 108 ? 32.967 51.653 77.287 1.00 45.84 108 GLN B N 1
ATOM 1996 C CA . GLN B 1 108 ? 32.037 52.250 76.293 1.00 48.49 108 GLN B CA 1
ATOM 1997 C C . GLN B 1 108 ? 31.745 53.745 76.596 1.00 49.50 108 GLN B C 1
ATOM 1998 O O . GLN B 1 108 ? 31.358 54.474 75.722 1.00 50.77 108 GLN B O 1
ATOM 2004 N N . LYS B 1 109 ? 31.935 54.186 77.833 1.00 50.75 109 LYS B N 1
ATOM 2005 C CA . LYS B 1 109 ? 31.726 55.607 78.201 1.00 51.44 109 LYS B CA 1
ATOM 2006 C C . LYS B 1 109 ? 32.607 55.951 79.385 1.00 51.30 109 LYS B C 1
ATOM 2007 O O . LYS B 1 109 ? 33.086 55.050 80.060 1.00 51.84 109 LYS B O 1
ATOM 2013 N N . MET B 1 110 ? 32.794 57.251 79.632 1.00 51.03 110 MET B N 1
ATOM 2014 C CA . MET B 1 110 ? 33.530 57.790 80.798 1.00 50.63 110 MET B CA 1
ATOM 2015 C C . MET B 1 110 ? 32.897 57.370 82.126 1.00 49.11 110 MET B C 1
ATOM 2016 O O . MET B 1 110 ? 31.692 57.157 82.196 1.00 49.66 110 MET B O 1
ATOM 2021 N N . ASN B 1 111 ? 33.705 57.259 83.169 1.00 47.77 111 ASN B N 1
ATOM 2022 C CA . ASN B 1 111 ? 33.213 56.873 84.502 1.00 47.73 111 ASN B CA 1
ATOM 2023 C C . ASN B 1 111 ? 32.296 55.633 84.536 1.00 45.08 111 ASN B C 1
ATOM 2024 O O . ASN B 1 111 ? 31.357 55.570 85.298 1.00 45.39 111 ASN B O 1
ATOM 2029 N N . GLN B 1 112 ? 32.549 54.648 83.700 1.00 42.88 112 GLN B N 1
ATOM 2030 C CA . GLN B 1 112 ? 31.657 53.523 83.646 1.00 40.73 112 GLN B CA 1
ATOM 2031 C C . GLN B 1 112 ? 31.875 52.684 84.858 1.00 39.68 112 GLN B C 1
ATOM 2032 O O . GLN B 1 112 ? 30.936 52.094 85.308 1.00 39.15 112 GLN B O 1
ATOM 2038 N N . TYR B 1 113 ? 33.120 52.629 85.354 1.00 38.97 113 TYR B N 1
ATOM 2039 C CA . TYR B 1 113 ? 33.465 51.877 86.544 1.00 39.10 113 TYR B CA 1
ATOM 2040 C C . TYR B 1 113 ? 34.320 52.803 87.355 1.00 38.37 113 TYR B C 1
ATOM 2041 O O . TYR B 1 113 ? 35.044 53.595 86.770 1.00 36.98 113 TYR B O 1
ATOM 2050 N N . PRO B 1 114 ? 34.252 52.710 88.698 1.00 38.32 114 PRO B N 1
ATOM 2051 C CA . PRO B 1 114 ? 35.003 53.587 89.615 1.00 38.52 114 PRO B CA 1
ATOM 2052 C C . PRO B 1 114 ? 36.522 53.268 89.705 1.00 38.73 114 PRO B C 1
ATOM 2053 O O . PRO B 1 114 ? 37.320 54.114 90.094 1.00 39.95 114 PRO B O 1
ATOM 2057 N N . GLU B 1 115 ? 36.912 52.052 89.377 1.00 38.25 115 GLU B N 1
ATOM 2058 C CA . GLU B 1 115 ? 38.327 51.683 89.322 1.00 37.87 115 GLU B CA 1
ATOM 2059 C C . GLU B 1 115 ? 38.733 51.395 87.878 1.00 37.21 115 GLU B C 1
ATOM 2060 O O . GLU B 1 115 ? 37.871 51.120 86.990 1.00 37.84 115 GLU B O 1
ATOM 2066 N N . SER B 1 116 ? 40.009 51.503 87.576 1.00 35.74 116 SER B N 1
ATOM 2067 C CA . SER B 1 116 ? 40.395 51.190 86.225 1.00 35.61 116 SER B CA 1
ATOM 2068 C C . SER B 1 116 ? 40.176 49.682 85.902 1.00 35.36 116 SER B C 1
ATOM 2069 O O . SER B 1 116 ? 40.125 48.812 86.795 1.00 34.49 116 SER B O 1
ATOM 2072 N N . ASN B 1 117 ? 40.072 49.374 84.619 1.00 34.77 117 ASN B N 1
ATOM 2073 C CA . ASN B 1 117 ? 39.910 48.012 84.200 1.00 34.58 117 ASN B CA 1
ATOM 2074 C C . ASN B 1 117 ? 41.158 47.233 84.628 1.00 34.32 117 ASN B C 1
ATOM 2075 O O . ASN B 1 117 ? 41.056 46.117 85.161 1.00 35.18 117 ASN B O 1
ATOM 2080 N N . ALA B 1 118 ? 42.326 47.804 84.395 1.00 32.60 118 ALA B N 1
ATOM 2081 C CA . ALA B 1 118 ? 43.543 47.138 84.762 1.00 33.44 118 ALA B CA 1
ATOM 2082 C C . ALA B 1 118 ? 43.538 46.834 86.272 1.00 34.21 118 ALA B C 1
ATOM 2083 O O . ALA B 1 118 ? 43.972 45.729 86.695 1.00 33.67 118 ALA B O 1
ATOM 2085 N N . GLU B 1 119 ? 43.050 47.774 87.097 1.00 34.62 119 GLU B N 1
ATOM 2086 C CA . GLU B 1 119 ? 43.098 47.539 88.588 1.00 35.82 119 GLU B CA 1
ATOM 2087 C C . GLU B 1 119 ? 42.159 46.372 88.946 1.00 33.92 119 GLU B C 1
ATOM 2088 O O . GLU B 1 119 ? 42.471 45.541 89.752 1.00 34.17 119 GLU B O 1
ATOM 2094 N N . TYR B 1 120 ? 40.983 46.364 88.344 1.00 33.69 120 TYR B N 1
ATOM 2095 C CA . TYR B 1 120 ? 40.030 45.264 88.487 1.00 34.03 120 TYR B CA 1
ATOM 2096 C C . TYR B 1 120 ? 40.704 43.951 88.110 1.00 33.30 120 TYR B C 1
ATOM 2097 O O . TYR B 1 120 ? 40.647 43.016 88.855 1.00 34.44 120 TYR B O 1
ATOM 2106 N N . LEU B 1 121 ? 41.380 43.928 86.981 1.00 33.19 121 LEU B N 1
ATOM 2107 C CA . LEU B 1 121 ? 42.076 42.739 86.546 1.00 33.57 121 LEU B CA 1
ATOM 2108 C C . LEU B 1 121 ? 43.075 42.280 87.585 1.00 34.81 121 LEU B C 1
ATOM 2109 O O . LEU B 1 121 ? 43.225 41.063 87.800 1.00 34.32 121 LEU B O 1
ATOM 2114 N N . ALA B 1 122 ? 43.753 43.244 88.242 1.00 35.20 122 ALA B N 1
ATOM 2115 C CA . ALA B 1 122 ? 44.813 42.881 89.221 1.00 36.16 122 ALA B CA 1
ATOM 2116 C C . ALA B 1 122 ? 44.210 42.120 90.441 1.00 36.80 122 ALA B C 1
ATOM 2117 O O . ALA B 1 122 ? 44.864 41.283 91.060 1.00 37.01 122 ALA B O 1
ATOM 2119 N N . GLN B 1 123 ? 42.971 42.437 90.776 1.00 36.96 123 GLN B N 1
ATOM 2120 C CA . GLN B 1 123 ? 42.278 41.781 91.886 1.00 37.60 123 GLN B CA 1
ATOM 2121 C C . GLN B 1 123 ? 41.767 40.417 91.458 1.00 38.57 123 GLN B C 1
ATOM 2122 O O . GLN B 1 123 ? 41.713 39.524 92.237 1.00 40.48 123 GLN B O 1
ATOM 2128 N N . LEU B 1 124 ? 41.316 40.285 90.214 1.00 40.30 124 LEU B N 1
ATOM 2129 C CA . LEU B 1 124 ? 40.837 39.007 89.710 1.00 39.10 124 LEU B CA 1
ATOM 2130 C C . LEU B 1 124 ? 41.971 38.034 89.605 1.00 38.33 124 LEU B C 1
ATOM 2131 O O . LEU B 1 124 ? 41.779 36.794 89.777 1.00 37.23 124 LEU B O 1
ATOM 2136 N N . VAL B 1 125 ? 43.154 38.558 89.322 1.00 36.36 125 VAL B N 1
ATOM 2137 C CA . VAL B 1 125 ? 44.247 37.671 89.136 1.00 36.50 125 VAL B CA 1
ATOM 2138 C C . VAL B 1 125 ? 45.444 38.136 89.941 1.00 37.16 125 VAL B C 1
ATOM 2139 O O . VAL B 1 125 ? 46.369 38.668 89.392 1.00 36.78 125 VAL B O 1
ATOM 2143 N N . PRO B 1 126 ? 45.433 37.916 91.267 1.00 38.13 126 PRO B N 1
ATOM 2144 C CA . PRO B 1 126 ? 46.398 38.623 92.141 1.00 38.51 126 PRO B CA 1
ATOM 2145 C C . PRO B 1 126 ? 47.869 38.181 91.969 1.00 38.54 126 PRO B C 1
ATOM 2146 O O . PRO B 1 126 ? 48.777 38.913 92.324 1.00 39.18 126 PRO B O 1
ATOM 2150 N N . GLY B 1 127 ? 48.088 37.003 91.412 1.00 38.46 127 GLY B N 1
ATOM 2151 C CA . GLY B 1 127 ? 49.429 36.499 91.196 1.00 38.29 127 GLY B CA 1
ATOM 2152 C C . GLY B 1 127 ? 50.022 36.837 89.838 1.00 38.19 127 GLY B C 1
ATOM 2153 O O . GLY B 1 127 ? 51.138 36.412 89.537 1.00 37.99 127 GLY B O 1
ATOM 2154 N N . ALA B 1 128 ? 49.268 37.524 88.984 1.00 37.51 128 ALA B N 1
ATOM 2155 C CA . ALA B 1 128 ? 49.800 37.904 87.662 1.00 37.72 128 ALA B CA 1
ATOM 2156 C C . ALA B 1 128 ? 50.371 39.329 87.794 1.00 37.45 128 ALA B C 1
ATOM 2157 O O . ALA B 1 128 ? 50.011 40.054 88.712 1.00 35.53 128 ALA B O 1
ATOM 2159 N N . HIS B 1 129 ? 51.247 39.699 86.877 1.00 37.34 129 HIS B N 1
ATOM 2160 C CA . HIS B 1 129 ? 51.708 41.099 86.754 1.00 38.02 129 HIS B CA 1
ATOM 2161 C C . HIS B 1 129 ? 50.944 41.847 85.701 1.00 36.85 129 HIS B C 1
ATOM 2162 O O . HIS B 1 129 ? 51.168 41.629 84.502 1.00 36.99 129 HIS B O 1
ATOM 2169 N N . VAL B 1 130 ? 50.075 42.757 86.118 1.00 35.21 130 VAL B N 1
ATOM 2170 C CA . VAL B 1 130 ? 49.269 43.454 85.147 1.00 34.78 130 VAL B CA 1
ATOM 2171 C C . VAL B 1 130 ? 50.001 44.651 84.555 1.00 34.68 130 VAL B C 1
ATOM 2172 O O . VAL B 1 130 ? 50.571 45.443 85.283 1.00 34.97 130 VAL B O 1
ATOM 2176 N N . VAL B 1 131 ? 49.979 44.775 83.247 1.00 33.98 131 VAL B N 1
ATOM 2177 C CA . VAL B 1 131 ? 50.522 45.954 82.540 1.00 33.65 131 VAL B CA 1
ATOM 2178 C C . VAL B 1 131 ? 49.440 46.531 81.646 1.00 33.71 131 VAL B C 1
ATOM 2179 O O . VAL B 1 131 ? 48.810 45.790 80.931 1.00 34.10 131 VAL B O 1
ATOM 2183 N N . LYS B 1 132 ? 49.192 47.838 81.706 1.00 34.09 132 LYS B N 1
ATOM 2184 C CA . LYS B 1 132 ? 48.265 48.473 80.764 1.00 34.90 132 LYS B CA 1
ATOM 2185 C C . LYS B 1 132 ? 49.022 48.861 79.537 1.00 35.12 132 LYS B C 1
ATOM 2186 O O . LYS B 1 132 ? 50.104 49.459 79.653 1.00 34.87 132 LYS B O 1
ATOM 2192 N N . ALA B 1 133 ? 48.513 48.493 78.359 1.00 35.15 133 ALA B N 1
ATOM 2193 C CA . ALA B 1 133 ? 49.132 48.911 77.078 1.00 35.41 133 ALA B CA 1
ATOM 2194 C C . ALA B 1 133 ? 48.227 48.636 75.892 1.00 36.32 133 ALA B C 1
ATOM 2195 O O . ALA B 1 133 ? 47.367 47.752 75.959 1.00 37.45 133 ALA B O 1
ATOM 2197 N N . PHE B 1 134 ? 48.392 49.403 74.813 1.00 36.53 134 PHE B N 1
ATOM 2198 C CA . PHE B 1 134 ? 47.777 49.078 73.488 1.00 37.07 134 PHE B CA 1
ATOM 2199 C C . PHE B 1 134 ? 46.313 49.469 73.316 1.00 36.24 134 PHE B C 1
ATOM 2200 O O . PHE B 1 134 ? 45.781 49.295 72.218 1.00 35.02 134 PHE B O 1
ATOM 2208 N N . ASN B 1 135 ? 45.702 50.053 74.342 1.00 36.05 135 ASN B N 1
ATOM 2209 C CA . ASN B 1 135 ? 44.276 50.390 74.265 1.00 37.06 135 ASN B CA 1
ATOM 2210 C C . ASN B 1 135 ? 43.994 51.564 73.312 1.00 38.18 135 ASN B C 1
ATOM 2211 O O . ASN B 1 135 ? 42.868 51.746 72.886 1.00 37.43 135 ASN B O 1
ATOM 2216 N N . THR B 1 136 ? 45.024 52.334 72.935 1.00 39.21 136 THR B N 1
ATOM 2217 C CA . THR B 1 136 ? 44.794 53.450 71.984 1.00 40.50 136 THR B CA 1
ATOM 2218 C C . THR B 1 136 ? 45.025 53.045 70.522 1.00 41.64 136 THR B C 1
ATOM 2219 O O . THR B 1 136 ? 44.871 53.893 69.652 1.00 41.54 136 THR B O 1
ATOM 2223 N N . ILE B 1 137 ? 45.350 51.777 70.274 1.00 41.73 137 ILE B N 1
ATOM 2224 C CA . ILE B 1 137 ? 45.484 51.241 68.924 1.00 42.83 137 ILE B CA 1
ATOM 2225 C C . ILE B 1 137 ? 44.174 50.645 68.418 1.00 43.06 137 ILE B C 1
ATOM 2226 O O . ILE B 1 137 ? 43.647 49.662 69.014 1.00 43.12 137 ILE B O 1
ATOM 2231 N N . SER B 1 138 ? 43.621 51.210 67.338 1.00 42.47 138 SER B N 1
ATOM 2232 C CA . SER B 1 138 ? 42.470 50.578 66.701 1.00 43.57 138 SER B CA 1
ATOM 2233 C C . SER B 1 138 ? 42.783 49.223 66.081 1.00 42.46 138 SER B C 1
ATOM 2234 O O . SER B 1 138 ? 43.800 49.097 65.455 1.00 41.56 138 SER B O 1
ATOM 2237 N N . ALA B 1 139 ? 41.852 48.261 66.214 1.00 43.34 139 ALA B N 1
ATOM 2238 C CA . ALA B 1 139 ? 41.949 46.947 65.514 1.00 42.83 139 ALA B CA 1
ATOM 2239 C C . ALA B 1 139 ? 42.094 47.253 64.021 1.00 41.99 139 ALA B C 1
ATOM 2240 O O . ALA B 1 139 ? 41.439 48.114 63.514 1.00 41.16 139 ALA B O 1
ATOM 2242 N N . TRP B 1 140 ? 43.041 46.575 63.378 1.00 41.74 140 TRP B N 1
ATOM 2243 C CA . TRP B 1 140 ? 43.339 46.718 61.963 1.00 41.83 140 TRP B CA 1
ATOM 2244 C C . TRP B 1 140 ? 44.213 47.932 61.591 1.00 41.28 140 TRP B C 1
ATOM 2245 O O . TRP B 1 140 ? 44.672 48.001 60.468 1.00 41.54 140 TRP B O 1
ATOM 2256 N N . ALA B 1 141 ? 44.496 48.850 62.516 1.00 41.74 141 ALA B N 1
ATOM 2257 C CA . ALA B 1 141 ? 45.472 49.943 62.224 1.00 41.67 141 ALA B CA 1
ATOM 2258 C C . ALA B 1 141 ? 46.884 49.402 62.069 1.00 41.79 141 ALA B C 1
ATOM 2259 O O . ALA B 1 141 ? 47.692 49.917 61.303 1.00 42.23 141 ALA B O 1
ATOM 2261 N N . LEU B 1 142 ? 47.201 48.338 62.784 1.00 41.61 142 LEU B N 1
ATOM 2262 C CA . LEU B 1 142 ? 48.485 47.723 62.606 1.00 41.94 142 LEU B CA 1
ATOM 2263 C C . LEU B 1 142 ? 48.665 47.132 61.197 1.00 42.48 142 LEU B C 1
ATOM 2264 O O . LEU B 1 142 ? 49.763 47.064 60.698 1.00 42.37 142 LEU B O 1
ATOM 2269 N N . GLN B 1 143 ? 47.595 46.700 60.551 1.00 43.40 143 GLN B N 1
ATOM 2270 C CA . GLN B 1 143 ? 47.719 46.172 59.177 1.00 44.91 143 GLN B CA 1
ATOM 2271 C C . GLN B 1 143 ? 47.719 47.313 58.174 1.00 47.36 143 GLN B C 1
ATOM 2272 O O . GLN B 1 143 ? 48.433 47.274 57.195 1.00 47.54 143 GLN B O 1
ATOM 2278 N N . SER B 1 144 ? 46.924 48.343 58.420 1.00 51.08 144 SER B N 1
ATOM 2279 C CA . SER B 1 144 ? 46.699 49.378 57.389 1.00 54.15 144 SER B CA 1
ATOM 2280 C C . SER B 1 144 ? 47.808 50.409 57.339 1.00 56.49 144 SER B C 1
ATOM 2281 O O . SER B 1 144 ? 47.927 51.120 56.316 1.00 58.19 144 SER B O 1
ATOM 2284 N N . GLY B 1 145 ? 48.612 50.475 58.408 1.00 58.89 145 GLY B N 1
ATOM 2285 C CA . GLY B 1 145 ? 49.703 51.484 58.552 1.00 60.51 145 GLY B CA 1
ATOM 2286 C C . GLY B 1 145 ? 49.176 52.920 58.667 1.00 62.14 145 GLY B C 1
ATOM 2287 O O . GLY B 1 145 ? 49.810 53.862 58.155 1.00 63.02 145 GLY B O 1
ATOM 2288 N N . THR B 1 146 ? 48.024 53.083 59.344 1.00 63.72 146 THR B N 1
ATOM 2289 C CA . THR B 1 146 ? 47.381 54.409 59.564 1.00 64.64 146 THR B CA 1
ATOM 2290 C C . THR B 1 146 ? 46.890 54.574 61.023 1.00 65.08 146 THR B C 1
ATOM 2291 O O . THR B 1 146 ? 47.703 54.777 61.954 1.00 66.29 146 THR B O 1
ATOM 2295 N N . SER B 1 150 ? 48.981 58.070 65.043 1.00 60.33 150 SER B N 1
ATOM 2296 C CA . SER B 1 150 ? 49.821 57.971 66.252 1.00 60.19 150 SER B CA 1
ATOM 2297 C C . SER B 1 150 ? 50.430 56.560 66.520 1.00 59.66 150 SER B C 1
ATOM 2298 O O . SER B 1 150 ? 49.708 55.546 66.697 1.00 60.23 150 SER B O 1
ATOM 2301 N N . ARG B 1 151 ? 51.761 56.526 66.610 1.00 58.41 151 ARG B N 1
ATOM 2302 C CA . ARG B 1 151 ? 52.509 55.303 66.951 1.00 56.91 151 ARG B CA 1
ATOM 2303 C C . ARG B 1 151 ? 52.795 55.154 68.450 1.00 55.56 151 ARG B C 1
ATOM 2304 O O . ARG B 1 151 ? 53.435 54.194 68.861 1.00 56.14 151 ARG B O 1
ATOM 2312 N N . GLN B 1 152 ? 52.323 56.102 69.241 1.00 54.08 152 GLN B N 1
ATOM 2313 C CA . GLN B 1 152 ? 52.556 56.093 70.679 1.00 53.14 152 GLN B CA 1
ATOM 2314 C C . GLN B 1 152 ? 51.654 55.142 71.420 1.00 50.89 152 GLN B C 1
ATOM 2315 O O . GLN B 1 152 ? 50.475 55.038 71.118 1.00 51.80 152 GLN B O 1
ATOM 2321 N N . VAL B 1 153 ? 52.227 54.519 72.437 1.00 48.01 153 VAL B N 1
ATOM 2322 C CA . VAL B 1 153 ? 51.531 53.558 73.260 1.00 46.34 153 VAL B CA 1
ATOM 2323 C C . VAL B 1 153 ? 51.833 53.907 74.709 1.00 44.82 153 VAL B C 1
ATOM 2324 O O . VAL B 1 153 ? 52.981 53.867 75.106 1.00 44.57 153 VAL B O 1
ATOM 2328 N N . PHE B 1 154 ? 50.818 54.246 75.490 1.00 43.60 154 PHE B N 1
ATOM 2329 C CA . PHE B 1 154 ? 51.026 54.475 76.907 1.00 43.78 154 PHE B CA 1
ATOM 2330 C C . PHE B 1 154 ? 51.091 53.152 77.627 1.00 42.04 154 PHE B C 1
ATOM 2331 O O . PHE B 1 154 ? 50.222 52.340 77.418 1.00 42.41 154 PHE B O 1
ATOM 2339 N N . VAL B 1 155 ? 52.115 52.953 78.443 1.00 39.58 155 VAL B N 1
ATOM 2340 C CA . VAL B 1 155 ? 52.321 51.720 79.208 1.00 39.00 155 VAL B CA 1
ATOM 2341 C C . VAL B 1 155 ? 52.418 52.061 80.689 1.00 38.81 155 VAL B C 1
ATOM 2342 O O . VAL B 1 155 ? 53.017 53.057 81.029 1.00 39.55 155 VAL B O 1
ATOM 2346 N N . CYS B 1 156 ? 51.746 51.312 81.556 1.00 38.07 156 CYS B N 1
ATOM 2347 C CA . CYS B 1 156 ? 51.957 51.463 83.012 1.00 38.06 156 CYS B CA 1
ATOM 2348 C C . CYS B 1 156 ? 51.806 50.118 83.676 1.00 37.24 156 CYS B C 1
ATOM 2349 O O . CYS B 1 156 ? 51.351 49.166 83.067 1.00 37.47 156 CYS B O 1
ATOM 2352 N N . GLY B 1 157 ? 52.225 50.050 84.909 1.00 36.69 157 GLY B N 1
ATOM 2353 C CA . GLY B 1 157 ? 52.250 48.810 85.669 1.00 37.42 157 GLY B CA 1
ATOM 2354 C C . GLY B 1 157 ? 53.276 48.900 86.808 1.00 37.58 157 GLY B C 1
ATOM 2355 O O . GLY B 1 157 ? 54.221 49.718 86.755 1.00 35.95 157 GLY B O 1
ATOM 2356 N N . ASN B 1 158 ? 53.080 48.029 87.798 1.00 37.85 158 ASN B N 1
ATOM 2357 C CA . ASN B 1 158 ? 53.840 48.075 89.043 1.00 38.57 158 ASN B CA 1
ATOM 2358 C C . ASN B 1 158 ? 55.124 47.309 88.934 1.00 39.37 158 ASN B C 1
ATOM 2359 O O . ASN B 1 158 ? 56.019 47.485 89.729 1.00 40.26 158 ASN B O 1
ATOM 2364 N N . ASP B 1 159 ? 55.250 46.455 87.946 1.00 41.03 159 ASP B N 1
ATOM 2365 C CA . ASP B 1 159 ? 56.491 45.643 87.856 1.00 42.05 159 ASP B CA 1
ATOM 2366 C C . ASP B 1 159 ? 57.320 46.014 86.655 1.00 41.38 159 ASP B C 1
ATOM 2367 O O . ASP B 1 159 ? 56.841 45.780 85.551 1.00 40.76 159 ASP B O 1
ATOM 2372 N N . SER B 1 160 ? 58.533 46.565 86.855 1.00 40.99 160 SER B N 1
ATOM 2373 C CA . SER B 1 160 ? 59.317 47.086 85.751 1.00 41.84 160 SER B CA 1
ATOM 2374 C C . SER B 1 160 ? 59.740 45.970 84.806 1.00 41.11 160 SER B C 1
ATOM 2375 O O . SER B 1 160 ? 59.827 46.182 83.616 1.00 41.27 160 SER B O 1
ATOM 2378 N N . LYS B 1 161 ? 60.058 44.798 85.310 1.00 40.68 161 LYS B N 1
ATOM 2379 C CA . LYS B 1 161 ? 60.421 43.717 84.401 1.00 41.68 161 LYS B CA 1
ATOM 2380 C C . LYS B 1 161 ? 59.276 43.334 83.469 1.00 40.40 161 LYS B C 1
ATOM 2381 O O . LYS B 1 161 ? 59.467 43.252 82.266 1.00 40.29 161 LYS B O 1
ATOM 2387 N N . ALA B 1 162 ? 58.079 43.192 84.010 1.00 38.92 162 ALA B N 1
ATOM 2388 C CA . ALA B 1 162 ? 56.925 42.989 83.166 1.00 38.38 162 ALA B CA 1
ATOM 2389 C C . ALA B 1 162 ? 56.693 44.190 82.189 1.00 37.72 162 ALA B C 1
ATOM 2390 O O . ALA B 1 162 ? 56.437 43.941 81.004 1.00 35.73 162 ALA B O 1
ATOM 2392 N N . LYS B 1 163 ? 56.801 45.453 82.650 1.00 37.36 163 LYS B N 1
ATOM 2393 C CA . LYS B 1 163 ? 56.627 46.588 81.745 1.00 38.30 163 LYS B CA 1
ATOM 2394 C C . LYS B 1 163 ? 57.658 46.594 80.642 1.00 37.69 163 LYS B C 1
ATOM 2395 O O . LYS B 1 163 ? 57.305 46.817 79.518 1.00 36.45 163 LYS B O 1
ATOM 2401 N N . ASP B 1 164 ? 58.929 46.380 80.981 1.00 38.53 164 ASP B N 1
ATOM 2402 C CA . ASP B 1 164 ? 59.990 46.419 79.966 1.00 39.96 164 ASP B CA 1
ATOM 2403 C C . ASP B 1 164 ? 59.778 45.363 78.887 1.00 40.16 164 ASP B C 1
ATOM 2404 O O . ASP B 1 164 ? 60.082 45.596 77.719 1.00 39.15 164 ASP B O 1
ATOM 2409 N N . ARG B 1 165 ? 59.257 44.190 79.269 1.00 40.06 165 ARG B N 1
ATOM 2410 C CA . ARG B 1 165 ? 58.924 43.173 78.282 1.00 41.08 165 ARG B CA 1
ATOM 2411 C C . ARG B 1 165 ? 57.778 43.629 77.331 1.00 40.70 165 ARG B C 1
ATOM 2412 O O . ARG B 1 165 ? 57.862 43.465 76.119 1.00 40.88 165 ARG B O 1
ATOM 2420 N N . VAL B 1 166 ? 56.754 44.287 77.872 1.00 39.43 166 VAL B N 1
ATOM 2421 C CA . VAL B 1 166 ? 55.664 44.806 77.055 1.00 38.83 166 VAL B CA 1
ATOM 2422 C C . VAL B 1 166 ? 56.166 45.930 76.122 1.00 39.96 166 VAL B C 1
ATOM 2423 O O . VAL B 1 166 ? 55.829 45.969 74.945 1.00 38.61 166 VAL B O 1
ATOM 2427 N N . MET B 1 167 ? 56.994 46.836 76.649 1.00 39.81 167 MET B N 1
ATOM 2428 C CA . MET B 1 167 ? 57.556 47.865 75.830 1.00 40.71 167 MET B CA 1
ATOM 2429 C C . MET B 1 167 ? 58.435 47.315 74.697 1.00 39.95 167 MET B C 1
ATOM 2430 O O . MET B 1 167 ? 58.498 47.907 73.645 1.00 38.55 167 MET B O 1
ATOM 2435 N N . ASP B 1 168 ? 59.151 46.238 74.931 1.00 40.83 168 ASP B N 1
ATOM 2436 C CA . ASP B 1 168 ? 59.882 45.587 73.844 1.00 42.79 168 ASP B CA 1
ATOM 2437 C C . ASP B 1 168 ? 58.987 44.984 72.773 1.00 41.51 168 ASP B C 1
ATOM 2438 O O . ASP B 1 168 ? 59.332 44.996 71.614 1.00 42.30 168 ASP B O 1
ATOM 2443 N N . ILE B 1 169 ? 57.861 44.446 73.183 1.00 40.61 169 ILE B N 1
ATOM 2444 C CA . ILE B 1 169 ? 56.867 44.031 72.225 1.00 39.89 169 ILE B CA 1
ATOM 2445 C C . ILE B 1 169 ? 56.392 45.229 71.425 1.00 39.21 169 ILE B C 1
ATOM 2446 O O . ILE B 1 169 ? 56.318 45.133 70.189 1.00 39.00 169 ILE B O 1
ATOM 2451 N N . ALA B 1 170 ? 56.106 46.348 72.102 1.00 38.22 170 ALA B N 1
ATOM 2452 C CA . ALA B 1 170 ? 55.623 47.529 71.422 1.00 38.40 170 ALA B CA 1
ATOM 2453 C C . ALA B 1 170 ? 56.645 47.912 70.339 1.00 39.11 170 ALA B C 1
ATOM 2454 O O . ALA B 1 170 ? 56.320 48.101 69.189 1.00 39.73 170 ALA B O 1
ATOM 2456 N N . ARG B 1 171 ? 57.903 48.007 70.714 1.00 39.90 171 ARG B N 1
ATOM 2457 C CA . ARG B 1 171 ? 58.892 48.388 69.745 1.00 41.36 171 ARG B CA 1
ATOM 2458 C C . ARG B 1 171 ? 59.001 47.418 68.562 1.00 41.51 171 ARG B C 1
ATOM 2459 O O . ARG B 1 171 ? 59.207 47.852 67.449 1.00 40.80 171 ARG B O 1
ATOM 2467 N N . THR B 1 172 ? 58.897 46.111 68.814 1.00 41.89 172 THR B N 1
ATOM 2468 C CA . THR B 1 172 ? 59.017 45.163 67.725 1.00 42.57 172 THR B CA 1
ATOM 2469 C C . THR B 1 172 ? 57.862 45.277 66.725 1.00 42.75 172 THR B C 1
ATOM 2470 O O . THR B 1 172 ? 58.018 44.871 65.595 1.00 42.87 172 THR B O 1
ATOM 2474 N N . LEU B 1 173 ? 56.709 45.759 67.188 1.00 42.50 173 LEU B N 1
ATOM 2475 C CA . LEU B 1 173 ? 55.549 46.006 66.375 1.00 42.93 173 LEU B CA 1
ATOM 2476 C C . LEU B 1 173 ? 55.594 47.360 65.636 1.00 43.28 173 LEU B C 1
ATOM 2477 O O . LEU B 1 173 ? 54.674 47.676 64.877 1.00 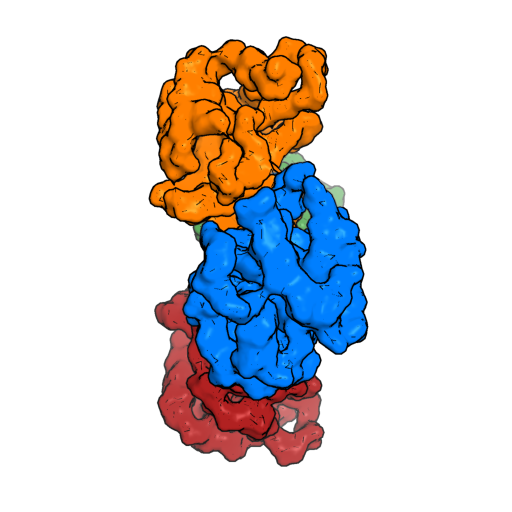43.24 173 LEU B O 1
ATOM 2482 N N . GLY B 1 174 ? 56.659 48.142 65.819 1.00 43.23 174 GLY B N 1
ATOM 2483 C CA . GLY B 1 174 ? 56.787 49.442 65.140 1.00 42.92 174 GLY B CA 1
ATOM 2484 C C . GLY B 1 174 ? 56.252 50.603 65.923 1.00 42.91 174 GLY B C 1
ATOM 2485 O O . GLY B 1 174 ? 56.048 51.667 65.380 1.00 43.99 174 GLY B O 1
ATOM 2486 N N . LEU B 1 175 ? 55.995 50.398 67.210 1.00 43.24 175 LEU B N 1
ATOM 2487 C CA . LEU B 1 175 ? 55.324 51.402 68.028 1.00 42.81 175 LEU B CA 1
ATOM 2488 C C . LEU B 1 175 ? 56.336 52.047 68.952 1.00 42.82 175 LEU B C 1
ATOM 2489 O O . LEU B 1 175 ? 57.441 51.521 69.168 1.00 42.23 175 LEU B O 1
ATOM 2494 N N . THR B 1 176 ? 55.933 53.185 69.523 1.00 43.54 176 THR B N 1
ATOM 2495 C CA . THR B 1 176 ? 56.778 53.970 70.440 1.00 44.09 176 THR B CA 1
ATOM 2496 C C . THR B 1 176 ? 56.148 53.993 71.822 1.00 43.45 176 THR B C 1
ATOM 2497 O O . THR B 1 176 ? 55.232 54.764 72.085 1.00 43.17 176 THR B O 1
ATOM 2501 N N . PRO B 1 177 ? 56.599 53.118 72.707 1.00 43.38 177 PRO B N 1
ATOM 2502 C CA . PRO B 1 177 ? 56.021 53.068 74.013 1.00 44.08 177 PRO B CA 1
ATOM 2503 C C . PRO B 1 177 ? 56.529 54.146 74.989 1.00 43.97 177 PRO B C 1
ATOM 2504 O O . PRO B 1 177 ? 57.678 54.506 74.993 1.00 43.46 177 PRO B O 1
ATOM 2508 N N . LEU B 1 178 ? 55.635 54.593 75.858 1.00 44.87 178 LEU B N 1
ATOM 2509 C CA . LEU B 1 178 ? 55.962 55.587 76.882 1.00 45.36 178 LEU B CA 1
ATOM 2510 C C . LEU B 1 178 ? 55.557 55.069 78.235 1.00 44.52 178 LEU B C 1
ATOM 2511 O O . LEU B 1 178 ? 54.395 54.797 78.419 1.00 45.67 178 LEU B O 1
ATOM 2516 N N . ASP B 1 179 ? 56.489 54.975 79.175 1.00 43.87 179 ASP B N 1
ATOM 2517 C CA . ASP B 1 179 ? 56.230 54.446 80.509 1.00 43.66 179 ASP B CA 1
ATOM 2518 C C . ASP B 1 179 ? 55.585 55.514 81.317 1.00 43.71 179 ASP B C 1
ATOM 2519 O O . ASP B 1 179 ? 56.228 56.518 81.607 1.00 44.01 179 ASP B O 1
ATOM 2524 N N . GLN B 1 180 ? 54.313 55.326 81.679 1.00 43.72 180 GLN B N 1
ATOM 2525 C CA . GLN B 1 180 ? 53.592 56.338 82.442 1.00 43.60 180 GLN B CA 1
ATOM 2526 C C . GLN B 1 180 ? 53.635 56.093 83.944 1.00 43.42 180 GLN B C 1
ATOM 2527 O O . GLN B 1 180 ? 53.013 56.786 84.700 1.00 43.94 180 GLN B O 1
ATOM 2533 N N . GLY B 1 181 ? 54.345 55.089 84.408 1.00 43.13 181 GLY B N 1
ATOM 2534 C CA . GLY B 1 181 ? 54.426 54.911 85.861 1.00 42.39 181 GLY B CA 1
ATOM 2535 C C . GLY B 1 181 ? 53.762 53.642 86.277 1.00 41.71 181 GLY B C 1
ATOM 2536 O O . GLY B 1 181 ? 53.783 52.663 85.513 1.00 40.88 181 GLY B O 1
ATOM 2537 N N . SER B 1 182 ? 53.200 53.678 87.485 1.00 40.75 182 SER B N 1
ATOM 2538 C CA . SER B 1 182 ? 52.674 52.525 88.168 1.00 40.71 182 SER B CA 1
ATOM 2539 C C . SER B 1 182 ? 51.241 52.268 87.667 1.00 40.37 182 SER B C 1
ATOM 2540 O O . SER B 1 182 ? 50.732 53.035 86.874 1.00 39.95 182 SER B O 1
ATOM 2543 N N . LEU B 1 183 ? 50.592 51.211 88.164 1.00 40.57 183 LEU B N 1
ATOM 2544 C CA . LEU B 1 183 ? 49.215 50.885 87.707 1.00 41.13 183 LEU B CA 1
ATOM 2545 C C . LEU B 1 183 ? 48.206 52.025 87.909 1.00 41.35 183 LEU B C 1
ATOM 2546 O O . LEU B 1 183 ? 47.200 52.124 87.160 1.00 39.42 183 LEU B O 1
ATOM 2551 N N . VAL B 1 184 ? 48.496 52.904 88.873 1.00 41.86 184 VAL B N 1
ATOM 2552 C CA . VAL B 1 184 ? 47.619 54.043 89.172 1.00 43.16 184 VAL B CA 1
ATOM 2553 C C . VAL B 1 184 ? 47.433 54.912 87.918 1.00 42.62 184 VAL B C 1
ATOM 2554 O O . VAL B 1 184 ? 46.370 55.429 87.700 1.00 43.42 184 VAL B O 1
ATOM 2558 N N . ALA B 1 185 ? 48.420 54.964 87.025 1.00 41.96 185 ALA B N 1
ATOM 2559 C CA . ALA B 1 185 ? 48.236 55.673 85.750 1.00 41.52 185 ALA B CA 1
ATOM 2560 C C . ALA B 1 185 ? 47.147 55.078 84.810 1.00 41.51 185 ALA B C 1
ATOM 2561 O O . ALA B 1 185 ? 46.752 55.736 83.811 1.00 41.51 185 ALA B O 1
ATOM 2563 N N . ALA B 1 186 ? 46.643 53.876 85.111 1.00 40.86 186 ALA B N 1
ATOM 2564 C CA . ALA B 1 186 ? 45.757 53.146 84.167 1.00 40.83 186 ALA B CA 1
ATOM 2565 C C . ALA B 1 186 ? 44.429 53.881 83.867 1.00 41.10 186 ALA B C 1
ATOM 2566 O O . ALA B 1 186 ? 43.964 53.891 82.712 1.00 38.80 186 ALA B O 1
ATOM 2568 N N . LYS B 1 187 ? 43.844 54.482 84.891 1.00 41.59 187 LYS B N 1
ATOM 2569 C CA . LYS B 1 187 ? 42.563 55.202 84.741 1.00 43.45 187 LYS B CA 1
ATOM 2570 C C . LYS B 1 187 ? 42.672 56.248 83.643 1.00 43.31 187 LYS B C 1
ATOM 2571 O O . LYS B 1 187 ? 41.863 56.286 82.725 1.00 42.25 187 LYS B O 1
ATOM 2577 N N . GLU B 1 188 ? 43.706 57.070 83.705 1.00 44.38 188 GLU B N 1
ATOM 2578 C CA . GLU B 1 188 ? 43.901 58.126 82.691 1.00 46.00 188 GLU B CA 1
ATOM 2579 C C . GLU B 1 188 ? 44.176 57.586 81.239 1.00 44.84 188 GLU B C 1
ATOM 2580 O O . GLU B 1 188 ? 43.777 58.183 80.229 1.00 45.09 188 GLU B O 1
ATOM 2586 N N . ILE B 1 189 ? 44.879 56.475 81.161 1.00 43.07 189 ILE B N 1
ATOM 2587 C CA . ILE B 1 189 ? 45.184 55.833 79.890 1.00 41.94 189 ILE B CA 1
ATOM 2588 C C . ILE B 1 189 ? 43.894 55.292 79.273 1.00 41.68 189 ILE B C 1
ATOM 2589 O O . ILE B 1 189 ? 43.654 55.437 78.066 1.00 40.96 189 ILE B O 1
ATOM 2594 N N . GLU B 1 190 ? 43.023 54.754 80.118 1.00 41.70 190 GLU B N 1
ATOM 2595 C CA . GLU B 1 190 ? 41.724 54.226 79.674 1.00 42.74 190 GLU B CA 1
ATOM 2596 C C . GLU B 1 190 ? 40.805 55.337 79.227 1.00 43.52 190 GLU B C 1
ATOM 2597 O O . GLU B 1 190 ? 40.078 55.166 78.295 1.00 43.92 190 GLU B O 1
ATOM 2603 N N . ASN B 1 191 ? 40.855 56.468 79.918 1.00 45.75 191 ASN B N 1
ATOM 2604 C CA . ASN B 1 191 ? 40.056 57.669 79.570 1.00 47.25 191 ASN B CA 1
ATOM 2605 C C . ASN B 1 191 ? 40.502 58.256 78.231 1.00 48.01 191 ASN B C 1
ATOM 2606 O O . ASN B 1 191 ? 39.674 58.743 77.473 1.00 49.13 191 ASN B O 1
ATOM 2611 N N . TYR B 1 192 ? 41.787 58.144 77.932 1.00 48.89 192 TYR B N 1
ATOM 2612 C CA . TYR B 1 192 ? 42.380 58.832 76.777 1.00 50.00 192 TYR B CA 1
ATOM 2613 C C . TYR B 1 192 ? 41.592 58.696 75.449 1.00 50.96 192 TYR B C 1
ATOM 2614 O O . TYR B 1 192 ? 41.230 59.700 74.868 1.00 52.22 192 TYR B O 1
ATOM 2623 N N . PRO B 1 193 ? 41.289 57.461 74.980 1.00 51.24 193 PRO B N 1
ATOM 2624 C CA . PRO B 1 193 ? 40.514 57.431 73.730 1.00 51.50 193 PRO B CA 1
ATOM 2625 C C . PRO B 1 193 ? 39.060 57.929 73.843 1.00 52.61 193 PRO B C 1
ATOM 2626 O O . PRO B 1 193 ? 38.383 58.105 72.824 1.00 52.75 193 PRO B O 1
ATOM 2630 N N . LEU B 1 194 ? 38.563 58.138 75.056 1.00 53.27 194 LEU B N 1
ATOM 2631 C CA . LEU B 1 194 ? 37.214 58.684 75.188 1.00 53.47 194 LEU B CA 1
ATOM 2632 C C . LEU B 1 194 ? 37.194 60.213 75.124 1.00 54.47 194 LEU B C 1
ATOM 2633 O O . LEU B 1 194 ? 36.121 60.760 75.134 1.00 55.98 194 LEU B O 1
ATOM 2638 N N . GLN B 1 195 ? 38.338 60.891 75.068 1.00 55.87 195 GLN B N 1
ATOM 2639 C CA . GLN B 1 195 ? 38.377 62.360 75.268 1.00 56.94 195 GLN B CA 1
ATOM 2640 C C . GLN B 1 195 ? 39.348 63.064 74.310 1.00 57.24 195 GLN B C 1
ATOM 2641 O O . GLN B 1 195 ? 39.502 62.653 73.138 1.00 58.40 195 GLN B O 1
ATOM 2647 N N . GLN C 1 19 ? 26.653 15.535 77.286 1.00 59.34 19 GLN C N 1
ATOM 2648 C CA . GLN C 1 19 ? 27.193 15.059 78.599 1.00 59.03 19 GLN C CA 1
ATOM 2649 C C . GLN C 1 1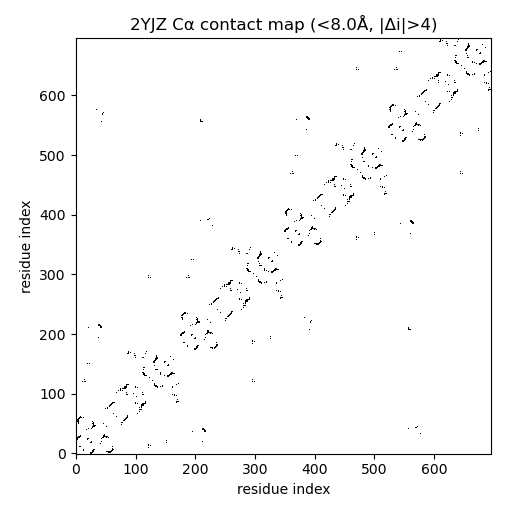9 ? 28.215 16.047 79.208 1.00 58.64 19 GLN C C 1
ATOM 2650 O O . GLN C 1 19 ? 28.593 17.049 78.539 1.00 61.14 19 GLN C O 1
ATOM 2656 N N . GLY C 1 20 ? 28.649 15.798 80.453 1.00 55.88 20 GLY C N 1
ATOM 2657 C CA . GLY C 1 20 ? 29.493 16.756 81.189 1.00 53.14 20 GLY C CA 1
ATOM 2658 C C . GLY C 1 20 ? 30.981 16.613 80.830 1.00 51.08 20 GLY C C 1
ATOM 2659 O O . GLY C 1 20 ? 31.357 16.135 79.736 1.00 49.93 20 GLY C O 1
ATOM 2660 N N . VAL C 1 21 ? 31.808 17.008 81.791 1.00 47.89 21 VAL C N 1
ATOM 2661 C CA . VAL C 1 21 ? 33.230 17.019 81.677 1.00 46.39 21 VAL C CA 1
ATOM 2662 C C . VAL C 1 21 ? 33.770 15.837 82.461 1.00 44.48 21 VAL C C 1
ATOM 2663 O O . VAL C 1 21 ? 33.293 15.588 83.548 1.00 44.95 21 VAL C O 1
ATOM 2667 N N . VAL C 1 22 ? 34.719 15.095 81.875 1.00 41.90 22 VAL C N 1
ATOM 2668 C CA . VAL C 1 22 ? 35.511 14.085 82.587 1.00 40.28 22 VAL C CA 1
ATOM 2669 C C . VAL C 1 22 ? 36.979 14.431 82.471 1.00 39.00 22 VAL C C 1
ATOM 2670 O O . VAL C 1 22 ? 37.468 14.875 81.395 1.00 38.33 22 VAL C O 1
ATOM 2674 N N . CYS C 1 23 ? 37.677 14.231 83.581 1.00 37.35 23 CYS C N 1
ATOM 2675 C CA . CYS C 1 23 ? 39.104 14.400 83.641 1.00 38.24 23 CYS C CA 1
ATOM 2676 C C . CYS C 1 23 ? 39.817 13.034 83.632 1.00 36.92 23 CYS C C 1
ATOM 2677 O O . CYS C 1 23 ? 39.355 12.112 84.280 1.00 38.45 23 CYS C O 1
ATOM 2680 N N . ILE C 1 24 ? 40.846 12.880 82.800 1.00 36.00 24 ILE C N 1
ATOM 2681 C CA . ILE C 1 24 ? 41.686 11.676 82.755 1.00 34.94 24 ILE C CA 1
ATOM 2682 C C . ILE C 1 24 ? 43.109 12.090 83.202 1.00 34.12 24 ILE C C 1
ATOM 2683 O O . ILE C 1 24 ? 43.746 12.892 82.552 1.00 32.63 24 ILE C O 1
ATOM 2688 N N . PHE C 1 25 ? 43.567 11.519 84.327 1.00 33.29 25 PHE C N 1
ATOM 2689 C CA . PHE C 1 25 ? 44.950 11.656 84.790 1.00 33.47 25 PHE C CA 1
ATOM 2690 C C . PHE C 1 25 ? 45.763 10.624 84.016 1.00 33.93 25 PHE C C 1
ATOM 2691 O O . PHE C 1 25 ? 45.478 9.417 84.118 1.00 33.57 25 PHE C O 1
ATOM 2699 N N . GLY C 1 26 ? 46.734 11.108 83.225 1.00 33.51 26 GLY C N 1
ATOM 2700 C CA . GLY C 1 26 ? 47.632 10.250 82.553 1.00 34.86 26 GLY C CA 1
ATOM 2701 C C . GLY C 1 26 ? 47.276 10.139 81.086 1.00 35.36 26 GLY C C 1
ATOM 2702 O O . GLY C 1 26 ? 46.109 10.129 80.729 1.00 35.23 26 GLY C O 1
ATOM 2703 N N . THR C 1 27 ? 48.306 10.040 80.252 1.00 37.02 27 THR C N 1
ATOM 2704 C CA . THR C 1 27 ? 48.174 10.220 78.812 1.00 37.65 27 THR C CA 1
ATOM 2705 C C . THR C 1 27 ? 48.751 9.024 78.029 1.00 38.46 27 THR C C 1
ATOM 2706 O O . THR C 1 27 ? 49.117 9.144 76.854 1.00 37.87 27 THR C O 1
ATOM 2710 N N . GLY C 1 28 ? 48.804 7.868 78.685 1.00 38.59 28 GLY C N 1
ATOM 2711 C CA . GLY C 1 28 ? 49.374 6.663 78.090 1.00 38.84 28 GLY C CA 1
ATOM 2712 C C . GLY C 1 28 ? 48.356 5.914 77.234 1.00 38.90 28 GLY C C 1
ATOM 2713 O O . GLY C 1 28 ? 47.448 6.522 76.670 1.00 38.95 28 GLY C O 1
ATOM 2714 N N . ASP C 1 29 ? 48.514 4.595 77.117 1.00 39.62 29 ASP C N 1
ATOM 2715 C CA . ASP C 1 29 ? 47.658 3.801 76.220 1.00 40.07 29 ASP C CA 1
ATOM 2716 C C . ASP C 1 29 ? 46.213 3.817 76.668 1.00 38.68 29 ASP C C 1
ATOM 2717 O O . ASP C 1 29 ? 45.339 4.006 75.855 1.00 38.09 29 ASP C O 1
ATOM 2722 N N . PHE C 1 30 ? 45.972 3.596 77.957 1.00 36.98 30 PHE C N 1
ATOM 2723 C CA . PHE C 1 30 ? 44.598 3.555 78.491 1.00 36.62 30 PHE C CA 1
ATOM 2724 C C . PHE C 1 30 ? 43.921 4.950 78.444 1.00 35.41 30 PHE C C 1
ATOM 2725 O O . PHE C 1 30 ? 42.852 5.131 77.880 1.00 34.58 30 PHE C O 1
ATOM 2733 N N . GLY C 1 31 ? 44.591 5.941 78.983 1.00 35.12 31 GLY C N 1
ATOM 2734 C CA . GLY C 1 31 ? 44.108 7.313 78.952 1.00 35.10 31 GLY C CA 1
ATOM 2735 C C . GLY C 1 31 ? 43.771 7.780 77.542 1.00 35.63 31 GLY C C 1
ATOM 2736 O O . GLY C 1 31 ? 42.728 8.338 77.316 1.00 36.16 31 GLY C O 1
ATOM 2737 N N . LYS C 1 32 ? 44.637 7.561 76.573 1.00 36.41 32 LYS C N 1
ATOM 2738 C CA . LYS C 1 32 ? 44.338 7.975 75.175 1.00 37.56 32 LYS C CA 1
ATOM 2739 C C . LYS C 1 32 ? 43.095 7.247 74.631 1.00 38.20 32 LYS C C 1
ATOM 2740 O O . LYS C 1 32 ? 42.195 7.857 73.984 1.00 37.97 32 LYS C O 1
ATOM 2746 N N . SER C 1 33 ? 43.061 5.935 74.861 1.00 37.04 33 SER C N 1
ATOM 2747 C CA . SER C 1 33 ? 41.999 5.154 74.297 1.00 36.98 33 SER C CA 1
ATOM 2748 C C . SER C 1 33 ? 40.633 5.518 74.896 1.00 36.94 33 SER C C 1
ATOM 2749 O O . SER C 1 33 ? 39.619 5.618 74.179 1.00 36.11 33 SER C O 1
ATOM 2752 N N . LEU C 1 34 ? 40.586 5.648 76.218 1.00 37.23 34 LEU C N 1
ATOM 2753 C CA . LEU C 1 34 ? 39.341 6.089 76.891 1.00 37.39 34 LEU C CA 1
ATOM 2754 C C . LEU C 1 34 ? 38.982 7.517 76.537 1.00 37.59 34 LEU C C 1
ATOM 2755 O O . LEU C 1 34 ? 37.808 7.821 76.359 1.00 38.43 34 LEU C O 1
ATOM 2760 N N . GLY C 1 35 ? 39.973 8.403 76.459 1.00 37.32 35 GLY C N 1
ATOM 2761 C CA . GLY C 1 35 ? 39.718 9.800 76.126 1.00 37.75 35 GLY C CA 1
ATOM 2762 C C . GLY C 1 35 ? 39.068 9.961 74.749 1.00 38.22 35 GLY C C 1
ATOM 2763 O O . GLY C 1 35 ? 38.032 10.601 74.601 1.00 37.77 35 GLY C O 1
ATOM 2764 N N . LEU C 1 36 ? 39.658 9.310 73.758 1.00 37.73 36 LEU C N 1
ATOM 2765 C CA . LEU C 1 36 ? 39.111 9.317 72.442 1.00 38.52 36 LEU C CA 1
ATOM 2766 C C . LEU C 1 36 ? 37.659 8.800 72.427 1.00 37.50 36 LEU C C 1
ATOM 2767 O O . LEU C 1 36 ? 36.793 9.449 71.835 1.00 36.65 36 LEU C O 1
ATOM 2772 N N . LYS C 1 37 ? 37.395 7.668 73.084 1.00 37.63 37 LYS C N 1
ATOM 2773 C CA . LYS C 1 37 ? 36.054 7.107 73.126 1.00 37.99 37 LYS C CA 1
ATOM 2774 C C . LYS C 1 37 ? 35.064 8.026 73.819 1.00 38.13 37 LYS C C 1
ATOM 2775 O O . LYS C 1 37 ? 33.957 8.221 73.360 1.00 37.91 37 LYS C O 1
ATOM 2781 N N . MET C 1 38 ? 35.484 8.604 74.929 1.00 38.83 38 MET C N 1
ATOM 2782 C CA . MET C 1 38 ? 34.666 9.576 75.643 1.00 38.94 38 MET C CA 1
ATOM 2783 C C . MET C 1 38 ? 34.386 10.838 74.783 1.00 38.49 38 MET C C 1
ATOM 2784 O O . MET C 1 38 ? 33.284 11.361 74.778 1.00 37.83 38 MET C O 1
ATOM 2789 N N . LEU C 1 39 ? 35.364 11.306 74.035 1.00 37.95 39 LEU C N 1
ATOM 2790 C CA . LEU C 1 39 ? 35.101 12.440 73.101 1.00 38.70 39 LEU C CA 1
ATOM 2791 C C . LEU C 1 39 ? 34.060 12.057 72.066 1.00 39.24 39 LEU C C 1
ATOM 2792 O O . LEU C 1 39 ? 33.165 12.815 71.806 1.00 38.99 39 LEU C O 1
ATOM 2797 N N . GLN C 1 40 ? 34.174 10.832 71.559 1.00 41.17 40 GLN C N 1
ATOM 2798 C CA . GLN C 1 40 ? 33.302 10.340 70.557 1.00 42.87 40 GLN C CA 1
ATOM 2799 C C . GLN C 1 40 ? 31.899 10.174 71.077 1.00 43.39 40 GLN C C 1
ATOM 2800 O O . GLN C 1 40 ? 30.971 10.276 70.302 1.00 43.80 40 GLN C O 1
ATOM 2806 N N . CYS C 1 41 ? 31.741 9.900 72.377 1.00 43.75 41 CYS C N 1
ATOM 2807 C CA . CYS C 1 41 ? 30.404 9.733 72.996 1.00 44.27 41 CYS C CA 1
ATOM 2808 C C . CYS C 1 41 ? 29.815 11.037 73.525 1.00 44.09 41 CYS C C 1
ATOM 2809 O O . CYS C 1 41 ? 28.776 11.003 74.156 1.00 44.81 41 CYS C O 1
ATOM 2812 N N . GLY C 1 42 ? 30.488 12.180 73.306 1.00 44.04 42 GLY C N 1
ATOM 2813 C CA . GLY C 1 42 ? 29.909 13.480 73.672 1.00 43.01 42 GLY C CA 1
ATOM 2814 C C . GLY C 1 42 ? 30.405 14.135 74.972 1.00 43.01 42 GLY C C 1
ATOM 2815 O O . GLY C 1 42 ? 29.994 15.252 75.305 1.00 42.81 42 GLY C O 1
ATOM 2816 N N . TYR C 1 43 ? 31.325 13.494 75.688 1.00 41.29 43 TYR C N 1
ATOM 2817 C CA . TYR C 1 43 ? 31.919 14.137 76.838 1.00 39.97 43 TYR C CA 1
ATOM 2818 C C . TYR C 1 43 ? 32.919 15.210 76.411 1.00 39.49 43 TYR C C 1
ATOM 2819 O O . TYR C 1 43 ? 33.544 15.085 75.375 1.00 39.71 43 TYR C O 1
ATOM 2828 N N . SER C 1 44 ? 33.104 16.231 77.226 1.00 38.86 44 SER C N 1
ATOM 2829 C CA . SER C 1 44 ? 34.335 17.031 77.144 1.00 39.84 44 SER C CA 1
ATOM 2830 C C . SER C 1 44 ? 35.368 16.306 77.978 1.00 38.57 44 SER C C 1
ATOM 2831 O O . SER C 1 44 ? 35.045 15.792 79.052 1.00 38.13 44 SER C O 1
ATOM 2834 N N . VAL C 1 45 ? 36.619 16.349 77.539 1.00 37.86 45 VAL C N 1
ATOM 2835 C CA . VAL C 1 45 ? 37.681 15.588 78.215 1.00 36.60 45 VAL C CA 1
ATOM 2836 C C . VAL C 1 45 ? 38.813 16.527 78.501 1.00 36.76 45 VAL C C 1
ATOM 2837 O O . VAL C 1 45 ? 39.257 17.232 77.621 1.00 36.54 45 VAL C O 1
ATOM 2841 N N . VAL C 1 46 ? 39.296 16.504 79.734 1.00 36.19 46 VAL C N 1
ATOM 2842 C CA . VAL C 1 46 ? 40.472 17.221 80.136 1.00 35.97 46 VAL C CA 1
ATOM 2843 C C . VAL C 1 46 ? 41.499 16.171 80.586 1.00 35.46 46 VAL C C 1
ATOM 2844 O O . VAL C 1 46 ? 41.161 15.338 81.443 1.00 36.29 46 VAL C O 1
ATOM 2848 N N . PHE C 1 47 ? 42.724 16.206 80.039 1.00 34.46 47 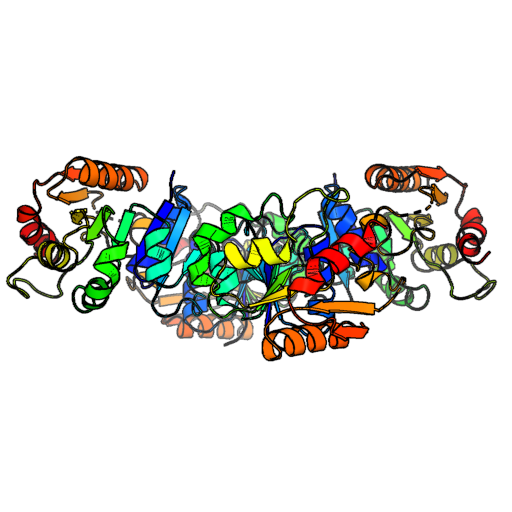PHE C N 1
ATOM 2849 C CA . PHE C 1 47 ? 43.851 15.381 80.517 1.00 34.15 47 PHE C CA 1
ATOM 2850 C C . PHE C 1 47 ? 44.701 16.130 81.551 1.00 34.96 47 PHE C C 1
ATOM 2851 O O . PHE C 1 47 ? 44.958 17.366 81.440 1.00 34.15 47 PHE C O 1
ATOM 2859 N N . GLY C 1 48 ? 45.079 15.395 82.579 1.00 34.06 48 GLY C N 1
ATOM 2860 C CA . GLY C 1 48 ? 46.178 15.794 83.446 1.00 34.98 48 GLY C CA 1
ATOM 2861 C C . GLY C 1 48 ? 47.440 15.033 83.033 1.00 35.42 48 GLY C C 1
ATOM 2862 O O . GLY C 1 48 ? 47.362 13.852 82.701 1.00 35.73 48 GLY C O 1
ATOM 2863 N N . SER C 1 49 ? 48.563 15.733 83.040 1.00 35.01 49 SER C N 1
ATOM 2864 C CA . SER C 1 49 ? 49.843 15.197 82.582 1.00 35.97 49 SER C CA 1
ATOM 2865 C C . SER C 1 49 ? 50.978 15.865 83.329 1.00 36.48 49 SER C C 1
ATOM 2866 O O . SER C 1 49 ? 50.861 17.049 83.713 1.00 36.91 49 SER C O 1
ATOM 2869 N N . ARG C 1 50 ? 52.076 15.150 83.470 1.00 37.10 50 ARG C N 1
ATOM 2870 C CA . ARG C 1 50 ? 53.329 15.699 83.948 1.00 39.21 50 ARG C CA 1
ATOM 2871 C C . ARG C 1 50 ? 53.912 16.760 83.030 1.00 40.78 50 ARG C C 1
ATOM 2872 O O . ARG C 1 50 ? 54.487 17.747 83.521 1.00 39.98 50 ARG C O 1
ATOM 2880 N N . ASN C 1 51 ? 53.756 16.560 81.720 1.00 42.94 51 ASN C N 1
ATOM 2881 C CA . ASN C 1 51 ? 54.240 17.526 80.744 1.00 44.85 51 ASN C CA 1
ATOM 2882 C C . ASN C 1 51 ? 53.192 17.846 79.691 1.00 44.22 51 ASN C C 1
ATOM 2883 O O . ASN C 1 51 ? 53.189 17.255 78.645 1.00 44.27 51 ASN C O 1
ATOM 2888 N N . PRO C 1 52 ? 52.335 18.832 79.958 1.00 44.08 52 PRO C N 1
ATOM 2889 C CA . PRO C 1 52 ? 51.264 19.110 79.063 1.00 44.87 52 PRO C CA 1
ATOM 2890 C C . PRO C 1 52 ? 51.709 19.833 77.784 1.00 45.82 52 PRO C C 1
ATOM 2891 O O . PRO C 1 52 ? 50.897 19.989 76.904 1.00 46.23 52 PRO C O 1
ATOM 2895 N N . GLN C 1 53 ? 52.981 20.199 77.647 1.00 46.70 53 GLN C N 1
ATOM 2896 C CA . GLN C 1 53 ? 53.511 20.790 76.409 1.00 47.77 53 GLN C CA 1
ATOM 2897 C C . GLN C 1 53 ? 53.882 19.722 75.357 1.00 47.63 53 GLN C C 1
ATOM 2898 O O . GLN C 1 53 ? 54.339 20.035 74.255 1.00 46.38 53 GLN C O 1
ATOM 2904 N N . VAL C 1 54 ? 53.768 18.459 75.726 1.00 48.09 54 VAL C N 1
ATOM 2905 C CA . VAL C 1 54 ? 53.942 17.363 74.788 1.00 47.85 54 VAL C CA 1
ATOM 2906 C C . VAL C 1 54 ? 52.568 16.738 74.673 1.00 46.89 54 VAL C C 1
ATOM 2907 O O . VAL C 1 54 ? 52.128 16.101 75.602 1.00 48.03 54 VAL C O 1
ATOM 2911 N N . SER C 1 55 ? 51.866 16.978 73.567 1.00 44.38 55 SER C N 1
ATOM 2912 C CA . SER C 1 55 ? 50.565 16.414 73.386 1.00 42.01 55 SER C CA 1
ATOM 2913 C C . SER C 1 55 ? 50.224 16.032 71.942 1.00 40.21 55 SER C C 1
ATOM 2914 O O . SER C 1 55 ? 49.041 15.928 71.586 1.00 37.54 55 SER C O 1
ATOM 2917 N N . SER C 1 56 ? 51.242 15.821 71.119 1.00 39.23 56 SER C N 1
ATOM 2918 C CA . SER C 1 56 ? 51.045 15.446 69.721 1.00 40.18 56 SER C CA 1
ATOM 2919 C C . SER C 1 56 ? 50.112 14.256 69.469 1.00 39.62 56 SER C C 1
ATOM 2920 O O . SER C 1 56 ? 49.450 14.206 68.446 1.00 39.98 56 SER C O 1
ATOM 2923 N N . LEU C 1 57 ? 50.169 13.252 70.327 1.00 38.57 57 LEU C N 1
ATOM 2924 C CA . LEU C 1 57 ? 49.378 12.028 70.129 1.00 40.20 57 LEU C CA 1
ATOM 2925 C C . LEU C 1 57 ? 48.001 12.100 70.790 1.00 39.98 57 LEU C C 1
ATOM 2926 O O . LEU C 1 57 ? 47.202 11.133 70.651 1.00 40.58 57 LEU C O 1
ATOM 2931 N N . LEU C 1 58 ? 47.694 13.240 71.422 1.00 37.56 58 LEU C N 1
ATOM 2932 C CA . LEU C 1 58 ? 46.409 13.409 72.104 1.00 37.60 58 LEU C CA 1
ATOM 2933 C C . LEU C 1 58 ? 45.377 14.098 71.180 1.00 36.84 58 LEU C C 1
ATOM 2934 O O . LEU C 1 58 ? 45.749 14.787 70.288 1.00 36.81 58 LEU C O 1
ATOM 2939 N N . PRO C 1 59 ? 44.099 13.841 71.348 1.00 36.43 59 PRO C N 1
ATOM 2940 C CA . PRO C 1 59 ? 43.093 14.437 70.488 1.00 36.66 59 PRO C CA 1
ATOM 2941 C C . PRO C 1 59 ? 42.973 15.955 70.594 1.00 37.03 59 PRO C C 1
ATOM 2942 O O . PRO C 1 59 ? 43.104 16.512 71.672 1.00 37.69 59 PRO C O 1
ATOM 2946 N N . ARG C 1 60 ? 42.735 16.609 69.459 1.00 37.15 60 ARG C N 1
ATOM 2947 C CA . ARG C 1 60 ? 42.544 18.046 69.407 1.00 37.36 60 ARG C CA 1
ATOM 2948 C C . ARG C 1 60 ? 41.367 18.526 70.279 1.00 36.81 60 ARG C C 1
ATOM 2949 O O . ARG C 1 60 ? 41.409 19.624 70.754 1.00 37.31 60 ARG C O 1
ATOM 2957 N N . GLY C 1 61 ? 40.327 17.721 70.436 1.00 36.27 61 GLY C N 1
ATOM 2958 C CA . GLY C 1 61 ? 39.155 18.113 71.205 1.00 37.35 61 GLY C CA 1
ATOM 2959 C C . GLY C 1 61 ? 39.338 18.074 72.718 1.00 37.79 61 GLY C C 1
ATOM 2960 O O . GLY C 1 61 ? 38.487 18.589 73.422 1.00 37.91 61 GLY C O 1
ATOM 2961 N N . ALA C 1 62 ? 40.419 17.463 73.210 1.00 37.48 62 ALA C N 1
ATOM 2962 C CA . ALA C 1 62 ? 40.686 17.366 74.657 1.00 38.12 62 ALA C CA 1
ATOM 2963 C C . ALA C 1 62 ? 41.485 18.562 75.090 1.00 37.76 62 ALA C C 1
ATOM 2964 O O . ALA C 1 62 ? 42.202 19.144 74.331 1.00 40.15 62 ALA C O 1
ATOM 2966 N N . GLU C 1 63 ? 41.334 18.954 76.306 1.00 37.78 63 GLU C N 1
ATOM 2967 C CA . GLU C 1 63 ? 42.203 19.991 76.852 1.00 38.47 63 GLU C CA 1
ATOM 2968 C C . GLU C 1 63 ? 43.283 19.226 77.644 1.00 37.61 63 GLU C C 1
ATOM 2969 O O . GLU C 1 63 ? 43.019 18.168 78.222 1.00 36.48 63 GLU C O 1
ATOM 2975 N N . VAL C 1 64 ? 44.506 19.741 77.631 1.00 37.20 64 VAL C N 1
ATOM 2976 C CA . VAL C 1 64 ? 45.609 19.117 78.299 1.00 37.86 64 VAL C CA 1
ATOM 2977 C C . VAL C 1 64 ? 46.264 20.106 79.291 1.00 37.26 64 VAL C C 1
ATOM 2978 O O . VAL C 1 64 ? 46.871 21.110 78.887 1.00 37.61 64 VAL C O 1
ATOM 2982 N N . LEU C 1 65 ? 46.170 19.778 80.570 1.00 36.53 65 LEU C N 1
ATOM 2983 C CA . LEU C 1 65 ? 46.689 20.603 81.653 1.00 36.54 65 LEU C CA 1
ATOM 2984 C C . LEU C 1 65 ? 47.602 19.842 82.650 1.00 38.36 65 LEU C C 1
ATOM 2985 O O . LEU C 1 65 ? 47.661 18.583 82.660 1.00 35.39 65 LEU C O 1
ATOM 2990 N N . CYS C 1 66 ? 48.310 20.600 83.498 1.00 39.49 66 CYS C N 1
ATOM 2991 C CA . CYS C 1 66 ? 49.053 19.996 84.605 1.00 40.60 66 CYS C CA 1
ATOM 2992 C C . CYS C 1 66 ? 48.041 19.324 85.556 1.00 40.31 66 CYS C C 1
ATOM 2993 O O . CYS C 1 66 ? 46.838 19.675 85.575 1.00 39.76 66 CYS C O 1
ATOM 2996 N N . TYR C 1 67 ? 48.493 18.332 86.323 1.00 39.55 67 TYR C N 1
ATOM 2997 C CA . TYR C 1 67 ? 47.559 17.594 87.180 1.00 39.74 67 TYR C CA 1
ATOM 2998 C C . TYR C 1 67 ? 46.735 18.490 88.126 1.00 40.88 67 TYR C C 1
ATOM 2999 O O . TYR C 1 67 ? 45.555 18.241 88.299 1.00 40.36 67 TYR C O 1
ATOM 3008 N N . SER C 1 68 ? 47.374 19.488 88.751 1.00 42.26 68 SER C N 1
ATOM 3009 C CA . SER C 1 68 ? 46.719 20.360 89.748 1.00 44.92 68 SER C CA 1
ATOM 3010 C C . SER C 1 68 ? 45.623 21.174 89.128 1.00 45.29 68 SER C C 1
ATOM 3011 O O . SER C 1 68 ? 44.531 21.252 89.681 1.00 47.10 68 SER C O 1
ATOM 3014 N N . GLU C 1 69 ? 45.841 21.679 87.931 1.00 45.01 69 GLU C N 1
ATOM 3015 C CA . GLU C 1 69 ? 44.781 22.361 87.235 1.00 45.34 69 GLU C CA 1
ATOM 3016 C C . GLU C 1 69 ? 43.710 21.408 86.667 1.00 44.54 69 GLU C C 1
ATOM 3017 O O . GLU C 1 69 ? 42.544 21.772 86.666 1.00 43.74 69 GLU C O 1
ATOM 3023 N N . ALA C 1 70 ? 44.074 20.202 86.203 1.00 43.46 70 ALA C N 1
ATOM 3024 C CA . ALA C 1 70 ? 43.089 19.254 85.654 1.00 43.39 70 ALA C CA 1
ATOM 3025 C C . ALA C 1 70 ? 42.095 18.780 86.725 1.00 43.59 70 ALA C C 1
ATOM 3026 O O . ALA C 1 70 ? 40.953 18.544 86.427 1.00 43.87 70 ALA C O 1
ATOM 3028 N N . ALA C 1 71 ? 42.576 18.643 87.956 1.00 43.97 71 ALA C N 1
ATOM 3029 C CA . ALA C 1 71 ? 41.801 18.222 89.096 1.00 45.09 71 ALA C CA 1
ATOM 3030 C C . ALA C 1 71 ? 40.642 19.159 89.329 1.00 46.36 71 ALA C C 1
ATOM 3031 O O . ALA C 1 71 ? 39.539 18.720 89.576 1.00 48.14 71 ALA C O 1
ATOM 3033 N N . SER C 1 72 ? 40.864 20.454 89.222 1.00 47.19 72 SER C N 1
ATOM 3034 C CA . SER C 1 72 ? 39.766 21.368 89.492 1.00 47.96 72 SER C CA 1
ATOM 3035 C C . SER C 1 72 ? 38.723 21.429 88.360 1.00 47.23 72 SER C C 1
ATOM 3036 O O . SER C 1 72 ? 37.668 21.937 88.558 1.00 48.26 72 SER C O 1
ATOM 3039 N N . ARG C 1 73 ? 38.967 20.850 87.197 1.00 46.63 73 ARG C N 1
ATOM 3040 C CA . ARG C 1 73 ? 38.035 21.035 86.098 1.00 46.30 73 ARG C CA 1
ATOM 3041 C C . ARG C 1 73 ? 36.913 20.009 86.064 1.00 45.27 73 ARG C C 1
ATOM 3042 O O . ARG C 1 73 ? 35.988 20.158 85.305 1.00 46.91 73 ARG C O 1
ATOM 3050 N N . SER C 1 74 ? 36.963 18.949 86.865 1.00 43.47 74 SER C N 1
ATOM 3051 C CA . SER C 1 74 ? 35.896 17.994 86.872 1.00 41.89 74 SER C CA 1
ATOM 3052 C C . SER C 1 74 ? 35.576 17.416 88.232 1.00 42.55 74 SER C C 1
ATOM 3053 O O . SER C 1 74 ? 36.450 17.325 89.092 1.00 42.82 74 SER C O 1
ATOM 3056 N N . ASP C 1 75 ? 34.372 16.875 88.351 1.00 42.09 75 ASP C N 1
ATOM 3057 C CA . ASP C 1 75 ? 34.042 16.037 89.476 1.00 43.65 75 ASP C CA 1
ATOM 3058 C C . ASP C 1 75 ? 34.413 14.529 89.372 1.00 41.92 75 ASP C C 1
ATOM 3059 O O . ASP C 1 75 ? 34.394 13.853 90.394 1.00 41.26 75 ASP C O 1
ATOM 3064 N N . VAL C 1 76 ? 34.729 14.035 88.182 1.00 39.25 76 VAL C N 1
ATOM 3065 C CA . VAL C 1 76 ? 35.143 12.650 87.962 1.00 38.36 76 VAL C CA 1
ATOM 3066 C C . VAL C 1 76 ? 36.533 12.621 87.313 1.00 37.82 76 VAL C C 1
ATOM 3067 O O . VAL C 1 76 ? 36.773 13.261 86.290 1.00 37.23 76 VAL C O 1
ATOM 3071 N N . ILE C 1 77 ? 37.449 11.881 87.941 1.00 36.83 77 ILE C N 1
ATOM 3072 C CA . ILE C 1 77 ? 38.844 11.778 87.513 1.00 35.96 77 ILE C CA 1
ATOM 3073 C C . ILE C 1 77 ? 39.136 10.300 87.341 1.00 35.88 77 ILE C C 1
ATOM 3074 O O . ILE C 1 77 ? 38.922 9.476 88.298 1.00 33.93 77 ILE C O 1
ATOM 3079 N N . VAL C 1 78 ? 39.496 9.923 86.114 1.00 34.87 78 VAL C N 1
ATOM 3080 C CA . VAL C 1 78 ? 39.969 8.551 85.816 1.00 33.83 78 VAL C CA 1
ATOM 3081 C C . VAL C 1 78 ? 41.477 8.563 86.046 1.00 34.53 78 VAL C C 1
ATOM 3082 O O . VAL C 1 78 ? 42.181 9.402 85.498 1.00 34.56 78 VAL C O 1
ATOM 3086 N N . LEU C 1 79 ? 41.966 7.697 86.944 1.00 34.05 79 LEU C N 1
ATOM 3087 C CA . LEU C 1 79 ? 43.362 7.612 87.269 1.00 33.59 79 LEU C CA 1
ATOM 3088 C C . LEU C 1 79 ? 43.994 6.613 86.333 1.00 34.05 79 LEU C C 1
ATOM 3089 O O . LEU C 1 79 ? 44.147 5.446 86.677 1.00 34.04 79 LEU C O 1
ATOM 3094 N N . ALA C 1 80 ? 44.303 7.071 85.117 1.00 33.14 80 ALA C N 1
ATOM 3095 C CA . ALA C 1 80 ? 44.953 6.271 84.081 1.00 32.62 80 ALA C CA 1
ATOM 3096 C C . ALA C 1 80 ? 46.464 6.283 84.275 1.00 33.00 80 ALA C C 1
ATOM 3097 O O . ALA C 1 80 ? 47.238 6.600 83.322 1.00 32.38 80 ALA C O 1
ATOM 3099 N N . VAL C 1 81 ? 46.863 5.977 85.517 1.00 33.57 81 VAL C N 1
ATOM 3100 C CA . VAL C 1 81 ? 48.239 5.891 85.973 1.00 34.24 81 VAL C CA 1
ATOM 3101 C C . VAL C 1 81 ? 48.430 4.503 86.613 1.00 34.54 81 VAL C C 1
ATOM 3102 O O . VAL C 1 81 ? 47.430 3.876 87.104 1.00 31.24 81 VAL C O 1
ATOM 3106 N N . HIS C 1 82 ? 49.672 3.970 86.569 1.00 36.41 82 HIS C N 1
ATOM 3107 C CA . HIS C 1 82 ? 50.004 2.684 87.311 1.00 36.48 82 HIS C CA 1
ATOM 3108 C C . HIS C 1 82 ? 50.111 2.946 88.834 1.00 37.08 82 HIS C C 1
ATOM 3109 O O . HIS C 1 82 ? 50.417 4.055 89.250 1.00 35.85 82 HIS C O 1
ATOM 3116 N N . ARG C 1 83 ? 49.778 1.950 89.641 1.00 38.62 83 ARG C N 1
ATOM 3117 C CA . ARG C 1 83 ? 49.832 2.062 91.099 1.00 39.94 83 ARG C CA 1
ATOM 3118 C C . ARG C 1 83 ? 51.154 2.609 91.593 1.00 40.65 83 ARG C C 1
ATOM 3119 O O . ARG C 1 83 ? 51.191 3.403 92.511 1.00 40.25 83 ARG C O 1
ATOM 3127 N N . GLU C 1 84 ? 52.219 2.194 90.933 1.00 41.60 84 GLU C N 1
ATOM 3128 C CA . GLU C 1 84 ? 53.572 2.572 91.241 1.00 43.06 84 GLU C CA 1
ATOM 3129 C C . GLU C 1 84 ? 53.800 4.069 91.193 1.00 43.18 84 GLU C C 1
ATOM 3130 O O . GLU C 1 84 ? 54.778 4.575 91.759 1.00 42.90 84 GLU C O 1
ATOM 3136 N N . HIS C 1 85 ? 52.988 4.786 90.420 1.00 42.93 85 HIS C N 1
ATOM 3137 C CA . HIS C 1 85 ? 53.195 6.235 90.321 1.00 43.16 85 HIS C CA 1
ATOM 3138 C C . HIS C 1 85 ? 52.045 7.000 90.929 1.00 42.44 85 HIS C C 1
ATOM 3139 O O . HIS C 1 85 ? 51.897 8.171 90.626 1.00 42.52 85 HIS C O 1
ATOM 3146 N N . TYR C 1 86 ? 51.274 6.359 91.811 1.00 40.90 86 TYR C N 1
ATOM 3147 C CA . TYR C 1 86 ? 50.215 7.051 92.513 1.00 41.41 86 TYR C CA 1
ATOM 3148 C C . TYR C 1 86 ? 50.727 8.158 93.423 1.00 42.39 86 TYR C C 1
ATOM 3149 O O . TYR C 1 86 ? 49.974 9.025 93.793 1.00 42.05 86 TYR C O 1
ATOM 3158 N N . ASP C 1 87 ? 52.003 8.089 93.808 1.00 44.38 87 ASP C N 1
ATOM 3159 C CA . ASP C 1 87 ? 52.561 8.874 94.925 1.00 45.73 87 ASP C CA 1
ATOM 3160 C C . ASP C 1 87 ? 52.312 10.397 94.822 1.00 45.16 87 ASP C C 1
ATOM 3161 O O . ASP C 1 87 ? 52.054 11.063 95.820 1.00 43.41 87 ASP C O 1
ATOM 3166 N N . PHE C 1 88 ? 52.415 10.955 93.622 1.00 44.09 88 PHE C N 1
ATOM 3167 C CA . PHE C 1 88 ? 52.151 12.417 93.441 1.00 44.05 88 PHE C CA 1
ATOM 3168 C C . PHE C 1 88 ? 50.751 12.832 93.913 1.00 43.22 88 PHE C C 1
ATOM 3169 O O . PHE C 1 88 ? 50.507 14.000 94.078 1.00 43.20 88 PHE C O 1
ATOM 3177 N N . LEU C 1 89 ? 49.823 11.890 94.066 1.00 43.08 89 LEU C N 1
ATOM 3178 C CA . LEU C 1 89 ? 48.459 12.252 94.484 1.00 42.51 89 LEU C CA 1
ATOM 3179 C C . LEU C 1 89 ? 48.379 12.819 95.918 1.00 43.30 89 LEU C C 1
ATOM 3180 O O . LEU C 1 89 ? 47.479 13.641 96.190 1.00 41.73 89 LEU C O 1
ATOM 3185 N N . ALA C 1 90 ? 49.325 12.421 96.772 1.00 43.42 90 ALA C N 1
ATOM 3186 C CA . ALA C 1 90 ? 49.385 12.852 98.184 1.00 44.90 90 ALA C CA 1
ATOM 3187 C C . ALA C 1 90 ? 49.387 14.371 98.291 1.00 45.85 90 ALA C C 1
ATOM 3188 O O . ALA C 1 90 ? 48.577 14.938 99.015 1.00 46.31 90 ALA C O 1
ATOM 3190 N N . GLU C 1 91 ? 50.239 15.030 97.518 1.00 47.33 91 GLU C N 1
ATOM 3191 C CA . GLU C 1 91 ? 50.306 16.507 97.512 1.00 49.24 91 GLU C CA 1
ATOM 3192 C C . GLU C 1 91 ? 49.041 17.147 96.929 1.00 49.39 91 GLU C C 1
ATOM 3193 O O . GLU C 1 91 ? 48.766 18.318 97.153 1.00 49.33 91 GLU C O 1
ATOM 3199 N N . LEU C 1 92 ? 48.284 16.386 96.139 1.00 49.62 92 LEU C N 1
ATOM 3200 C CA . LEU C 1 92 ? 47.086 16.920 95.476 1.00 49.37 92 LEU C CA 1
ATOM 3201 C C . LEU C 1 92 ? 45.852 16.659 96.268 1.00 49.65 92 LEU C C 1
ATOM 3202 O O . LEU C 1 92 ? 44.778 17.020 95.844 1.00 48.65 92 LEU C O 1
ATOM 3207 N N . ALA C 1 93 ? 46.007 16.025 97.425 1.00 51.15 93 ALA C N 1
ATOM 3208 C CA . ALA C 1 93 ? 44.869 15.366 98.067 1.00 52.30 93 ALA C CA 1
ATOM 3209 C C . ALA C 1 93 ? 43.833 16.409 98.439 1.00 52.83 93 ALA C C 1
ATOM 3210 O O . ALA C 1 93 ? 42.608 16.173 98.369 1.00 52.75 93 ALA C O 1
ATOM 3212 N N . ASP C 1 94 ? 44.315 17.584 98.786 1.00 53.61 94 ASP C N 1
ATOM 3213 C CA . ASP C 1 94 ? 43.409 18.670 99.119 1.00 55.03 94 ASP C CA 1
ATOM 3214 C C . ASP C 1 94 ? 42.525 19.173 97.973 1.00 54.16 94 ASP C C 1
ATOM 3215 O O . ASP C 1 94 ? 41.317 19.422 98.169 1.00 54.63 94 ASP C O 1
ATOM 3220 N N . SER C 1 95 ? 43.093 19.328 96.790 1.00 52.75 95 SER C N 1
ATOM 3221 C CA . SER C 1 95 ? 42.272 19.717 95.648 1.00 52.13 95 SER C CA 1
ATOM 3222 C C . SER C 1 95 ? 41.366 18.553 95.071 1.00 50.54 95 SER C C 1
ATOM 3223 O O . SER C 1 95 ? 40.526 18.794 94.188 1.00 50.47 95 SER C O 1
ATOM 3226 N N . LEU C 1 96 ? 41.518 17.328 95.598 1.00 47.74 96 LEU C N 1
ATOM 3227 C CA . LEU C 1 96 ? 40.779 16.157 95.106 1.00 45.96 96 LEU C CA 1
ATOM 3228 C C . LEU C 1 96 ? 39.567 15.911 96.032 1.00 45.46 96 LEU C C 1
ATOM 3229 O O . LEU C 1 96 ? 38.736 15.013 95.787 1.00 44.53 96 LEU C O 1
ATOM 3234 N N . LYS C 1 97 ? 39.449 16.758 97.054 1.00 44.96 97 LYS C N 1
ATOM 3235 C CA . LYS C 1 97 ? 38.437 16.615 98.085 1.00 46.25 97 LYS C CA 1
ATOM 3236 C C . LYS C 1 97 ? 37.050 16.613 97.486 1.00 44.97 97 LYS C C 1
ATOM 3237 O O . LYS C 1 97 ? 36.683 17.505 96.738 1.00 44.20 97 LYS C O 1
ATOM 3243 N N . GLY C 1 98 ? 36.302 15.568 97.779 1.00 43.72 98 GLY C N 1
ATOM 3244 C CA . GLY C 1 98 ? 34.935 15.470 97.289 1.00 43.17 98 GLY C CA 1
ATOM 3245 C C . GLY C 1 98 ? 34.764 15.037 95.843 1.00 42.52 98 GLY C C 1
ATOM 3246 O O . GLY C 1 98 ? 33.648 14.970 95.374 1.00 43.46 98 GLY C O 1
ATOM 3247 N N . ARG C 1 99 ? 35.834 14.734 95.118 1.00 40.58 99 ARG C N 1
ATOM 3248 C CA . ARG C 1 99 ? 35.681 14.295 93.746 1.00 39.49 99 ARG C CA 1
ATOM 3249 C C . ARG C 1 99 ? 35.628 12.788 93.693 1.00 38.30 99 ARG C C 1
ATOM 3250 O O . ARG C 1 99 ? 36.066 12.130 94.637 1.00 37.89 99 ARG C O 1
ATOM 3258 N N . VAL C 1 100 ? 35.104 12.273 92.599 1.00 37.66 100 VAL C N 1
ATOM 3259 C CA . VAL C 1 100 ? 35.065 10.860 92.303 1.00 37.55 100 VAL C CA 1
ATOM 3260 C C . VAL C 1 100 ? 36.366 10.506 91.645 1.00 38.00 100 VAL C C 1
ATOM 3261 O O . VAL C 1 100 ? 36.759 11.131 90.701 1.00 37.77 100 VAL C O 1
ATOM 3265 N N . LEU C 1 101 ? 37.032 9.505 92.170 1.00 37.21 101 LEU C N 1
ATOM 3266 C CA . LEU C 1 101 ? 38.301 9.059 91.644 1.00 36.91 101 LEU C CA 1
ATOM 3267 C C . LEU C 1 101 ? 38.230 7.590 91.233 1.00 36.44 101 LEU C C 1
ATOM 3268 O O . LEU C 1 101 ? 38.057 6.736 92.063 1.00 36.87 101 LEU C O 1
ATOM 3273 N N . ILE C 1 102 ? 38.358 7.318 89.944 1.00 35.59 102 ILE C N 1
ATOM 3274 C CA . ILE C 1 102 ? 38.209 5.980 89.397 1.00 34.80 102 ILE C CA 1
ATOM 3275 C C . ILE C 1 102 ? 39.522 5.230 89.249 1.00 35.36 102 ILE C C 1
ATOM 3276 O O . ILE C 1 102 ? 40.329 5.580 88.434 1.00 34.62 102 ILE C O 1
ATOM 3281 N N . ASP C 1 103 ? 39.714 4.203 90.065 1.00 33.88 103 ASP C N 1
ATOM 3282 C CA . ASP C 1 103 ? 40.887 3.345 89.979 1.00 34.49 103 ASP C CA 1
ATOM 3283 C C . ASP C 1 103 ? 40.638 2.266 88.911 1.00 34.32 103 ASP C C 1
ATOM 3284 O O . ASP C 1 103 ? 39.733 1.443 89.071 1.00 34.29 103 ASP C O 1
ATOM 3289 N N . VAL C 1 104 ? 41.450 2.273 87.854 1.00 33.61 104 VAL C N 1
ATOM 3290 C CA . VAL C 1 104 ? 41.288 1.369 86.702 1.00 33.32 104 VAL C CA 1
ATOM 3291 C C . VAL C 1 104 ? 42.468 0.425 86.665 1.00 34.58 104 VAL C C 1
ATOM 3292 O O . VAL C 1 104 ? 42.675 -0.230 85.672 1.00 35.13 104 VAL C O 1
ATOM 3296 N N . SER C 1 105 ? 43.251 0.365 87.735 1.00 34.85 105 SER C N 1
ATOM 3297 C CA . SER C 1 105 ? 44.551 -0.291 87.715 1.00 36.97 105 SER C CA 1
ATOM 3298 C C . SER C 1 105 ? 44.473 -1.819 87.752 1.00 37.38 105 SER C C 1
ATOM 3299 O O . SER C 1 105 ? 43.530 -2.352 88.275 1.00 38.44 105 SER C O 1
ATOM 3302 N N . ASN C 1 106 ? 45.460 -2.469 87.140 1.00 39.41 106 ASN C N 1
ATOM 3303 C CA . ASN C 1 106 ? 45.837 -3.860 87.428 1.00 41.45 106 ASN C CA 1
ATOM 3304 C C . ASN C 1 106 ? 47.283 -3.918 87.836 1.00 41.95 106 ASN C C 1
ATOM 3305 O O . ASN C 1 106 ? 48.062 -3.018 87.561 1.00 41.04 106 ASN C O 1
ATOM 3310 N N . ASN C 1 107 ? 47.630 -5.056 88.408 1.00 44.73 107 ASN C N 1
ATOM 3311 C CA . ASN C 1 107 ? 48.993 -5.400 88.704 1.00 45.57 107 ASN C CA 1
ATOM 3312 C C . ASN C 1 107 ? 49.529 -6.375 87.687 1.00 48.31 107 ASN C C 1
ATOM 3313 O O . ASN C 1 107 ? 48.788 -7.049 87.021 1.00 48.49 107 ASN C O 1
ATOM 3318 N N . GLN C 1 108 ? 50.843 -6.447 87.600 1.00 52.28 108 GLN C N 1
ATOM 3319 C CA . GLN C 1 108 ? 51.532 -7.342 86.692 1.00 54.91 108 GLN C CA 1
ATOM 3320 C C . GLN C 1 108 ? 51.382 -8.815 87.110 1.00 55.90 108 GLN C C 1
ATOM 3321 O O . GLN C 1 108 ? 51.382 -9.673 86.249 1.00 56.62 108 GLN C O 1
ATOM 3327 N N . LYS C 1 109 ? 51.245 -9.108 88.405 1.00 56.63 109 LYS C N 1
ATOM 3328 C CA . LYS C 1 109 ? 51.124 -10.505 88.890 1.00 57.55 109 LYS C CA 1
ATOM 3329 C C . LYS C 1 109 ? 50.337 -10.583 90.179 1.00 57.49 109 LYS C C 1
ATOM 3330 O O . LYS C 1 109 ? 50.296 -9.608 90.909 1.00 57.01 109 LYS C O 1
ATOM 3336 N N . MET C 1 110 ? 49.728 -11.742 90.439 1.00 58.04 110 MET C N 1
ATOM 3337 C CA . MET C 1 110 ? 48.878 -12.025 91.634 1.00 58.83 110 MET C CA 1
ATOM 3338 C C . MET C 1 110 ? 49.599 -11.757 92.974 1.00 57.89 110 MET C C 1
ATOM 3339 O O . MET C 1 110 ? 50.810 -11.961 93.091 1.00 57.21 110 MET C O 1
ATOM 3344 N N . ASN C 1 111 ? 48.854 -11.319 93.988 1.00 57.46 111 ASN C N 1
ATOM 3345 C CA . ASN C 1 111 ? 49.445 -10.960 95.309 1.00 57.43 111 ASN C CA 1
ATOM 3346 C C . ASN C 1 111 ? 50.737 -10.099 95.233 1.00 56.12 111 ASN C C 1
ATOM 3347 O O . ASN C 1 111 ? 51.633 -10.223 96.069 1.00 56.16 111 ASN C O 1
ATOM 3352 N N . GLN C 1 112 ? 50.842 -9.224 94.235 1.00 54.36 112 GLN C N 1
ATOM 3353 C CA . GLN C 1 112 ? 52.026 -8.354 94.103 1.00 52.97 112 GLN C CA 1
ATOM 3354 C C . GLN C 1 112 ? 52.115 -7.311 95.227 1.00 51.38 112 GLN C C 1
ATOM 3355 O O . GLN C 1 112 ? 53.212 -6.806 95.494 1.00 51.50 112 GLN C O 1
ATOM 3361 N N . TYR C 1 113 ? 50.972 -7.000 95.838 1.00 49.05 113 TYR C N 1
ATOM 3362 C CA . TYR C 1 113 ? 50.873 -6.090 96.949 1.00 48.68 113 TYR C CA 1
ATOM 3363 C C . TYR C 1 113 ? 49.848 -6.636 97.883 1.00 48.25 113 TYR C C 1
ATOM 3364 O O . TYR C 1 113 ? 48.860 -7.244 97.448 1.00 47.45 113 TYR C O 1
ATOM 3373 N N . PRO C 1 114 ? 50.065 -6.416 99.185 1.00 48.36 114 PRO C N 1
ATOM 3374 C CA . PRO C 1 114 ? 49.118 -6.906 100.172 1.00 48.62 114 PRO C CA 1
ATOM 3375 C C . PRO C 1 114 ? 47.759 -6.167 100.162 1.00 48.05 114 PRO C C 1
ATOM 3376 O O . PRO C 1 114 ? 46.774 -6.783 100.517 1.00 49.00 114 PRO C O 1
ATOM 3380 N N . GLU C 1 115 ? 47.736 -4.873 99.843 1.00 46.50 115 GLU C N 1
ATOM 3381 C CA . GLU C 1 115 ? 46.467 -4.094 99.773 1.00 46.71 115 GLU C CA 1
ATOM 3382 C C . GLU C 1 115 ? 46.054 -4.048 98.330 1.00 43.60 115 GLU C C 1
ATOM 3383 O O . GLU C 1 115 ? 46.908 -4.017 97.468 1.00 41.34 115 GLU C O 1
ATOM 3389 N N . SER C 1 116 ? 44.761 -3.918 98.097 1.00 42.26 116 SER C N 1
ATOM 3390 C CA . SER C 1 116 ? 44.280 -3.585 96.759 1.00 42.13 116 SER C CA 1
ATOM 3391 C C . SER C 1 116 ? 44.794 -2.166 96.386 1.00 40.70 116 SER C C 1
ATOM 3392 O O . SER C 1 116 ? 45.099 -1.315 97.249 1.00 38.65 116 SER C O 1
ATOM 3395 N N . ASN C 1 117 ? 44.975 -1.947 95.099 1.00 39.85 117 ASN C N 1
ATOM 3396 C CA . ASN C 1 117 ? 45.432 -0.666 94.625 1.00 38.68 117 ASN C CA 1
ATOM 3397 C C . ASN C 1 117 ? 44.436 0.410 95.007 1.00 38.49 117 ASN C C 1
ATOM 3398 O O . ASN C 1 117 ? 44.845 1.515 95.417 1.00 37.36 117 ASN C O 1
ATOM 3403 N N . ALA C 1 118 ? 43.154 0.098 94.893 1.00 38.53 118 ALA C N 1
ATOM 3404 C CA . ALA C 1 118 ? 42.091 1.081 95.191 1.00 38.29 118 ALA C CA 1
ATOM 3405 C C . ALA C 1 118 ? 42.076 1.454 96.669 1.00 40.18 118 ALA C C 1
ATOM 3406 O O . ALA C 1 118 ? 41.931 2.667 97.077 1.00 41.27 118 ALA C O 1
ATOM 3408 N N . GLU C 1 119 ? 42.329 0.464 97.527 1.00 40.78 119 GLU C N 1
ATOM 3409 C CA . GLU C 1 119 ? 42.400 0.769 98.942 1.00 41.24 119 GLU C CA 1
ATOM 3410 C C . GLU C 1 119 ? 43.635 1.553 99.314 1.00 40.61 119 GLU C C 1
ATOM 3411 O O . GLU C 1 119 ? 43.630 2.356 100.230 1.00 39.50 119 GLU C O 1
ATOM 3417 N N . TYR C 1 120 ? 44.721 1.280 98.627 1.00 39.73 120 TYR C N 1
ATOM 3418 C CA . TYR C 1 120 ? 45.883 2.092 98.747 1.00 40.30 120 TYR C CA 1
ATOM 3419 C C . TYR C 1 120 ? 45.602 3.548 98.315 1.00 39.86 120 TYR C C 1
ATOM 3420 O O . TYR C 1 120 ? 46.002 4.483 98.980 1.00 40.22 120 TYR C O 1
ATOM 3429 N N . LEU C 1 121 ? 44.938 3.715 97.192 1.00 39.76 121 LEU C N 1
ATOM 3430 C CA . LEU C 1 121 ? 44.548 5.049 96.720 1.00 39.18 121 LEU C CA 1
ATOM 3431 C C . LEU C 1 121 ? 43.716 5.782 97.773 1.00 40.43 121 LEU C C 1
ATOM 3432 O O . LEU C 1 121 ? 43.934 6.958 97.987 1.00 40.58 121 LEU C O 1
ATOM 3437 N N . ALA C 1 122 ? 42.771 5.080 98.391 1.00 42.34 122 ALA C N 1
ATOM 3438 C CA . ALA C 1 122 ? 41.884 5.671 99.405 1.00 43.97 122 ALA C CA 1
ATOM 3439 C C . ALA C 1 122 ? 42.714 6.239 100.565 1.00 44.33 122 ALA C C 1
ATOM 3440 O O . ALA C 1 122 ? 42.325 7.137 101.260 1.00 44.75 122 ALA C O 1
ATOM 3442 N N . GLN C 1 123 ? 43.887 5.707 100.810 1.00 44.98 123 GLN C N 1
ATOM 3443 C CA . GLN C 1 123 ? 44.654 6.243 101.942 1.00 45.10 123 GLN C CA 1
ATOM 3444 C C . GLN C 1 123 ? 45.470 7.459 101.505 1.00 43.54 123 GLN C C 1
ATOM 3445 O O . GLN C 1 123 ? 45.929 8.271 102.309 1.00 41.66 123 GLN C O 1
ATOM 3451 N N . LEU C 1 124 ? 45.805 7.464 100.219 1.00 41.45 124 LEU C N 1
ATOM 3452 C CA . LEU C 1 124 ? 46.578 8.562 99.661 1.00 39.82 124 LEU C CA 1
ATOM 3453 C C . LEU C 1 124 ? 45.695 9.795 99.559 1.00 38.45 124 LEU C C 1
ATOM 3454 O O . LEU C 1 124 ? 46.205 10.927 99.738 1.00 38.04 124 LEU C O 1
ATOM 3459 N N . VAL C 1 125 ? 44.413 9.585 99.234 1.00 37.04 125 VAL C N 1
ATOM 3460 C CA . VAL C 1 125 ? 43.468 10.692 98.958 1.00 37.01 125 VAL C CA 1
ATOM 3461 C C . VAL C 1 125 ? 42.218 10.461 99.772 1.00 37.65 125 VAL C C 1
ATOM 3462 O O . VAL C 1 125 ? 41.203 10.033 99.227 1.00 36.68 125 VAL C O 1
ATOM 3466 N N . PRO C 1 126 ? 42.282 10.796 101.081 1.00 37.94 126 PRO C N 1
ATOM 3467 C CA . PRO C 1 126 ? 41.218 10.389 101.976 1.00 38.46 126 PRO C CA 1
ATOM 3468 C C . PRO C 1 126 ? 39.922 11.170 101.811 1.00 38.58 126 PRO C C 1
ATOM 3469 O O . PRO C 1 126 ? 38.924 10.681 102.335 1.00 39.37 126 PRO C O 1
ATOM 3473 N N . GLY C 1 127 ? 39.925 12.327 101.131 1.00 38.06 127 GLY C N 1
ATOM 3474 C CA . GLY C 1 127 ? 38.701 13.100 100.867 1.00 37.86 127 GLY C CA 1
ATOM 3475 C C . GLY C 1 127 ? 38.004 12.774 99.554 1.00 38.07 127 GLY C C 1
ATOM 3476 O O . GLY C 1 127 ? 36.950 13.337 99.263 1.00 38.58 127 GLY C O 1
ATOM 3477 N N . ALA C 1 128 ? 38.575 11.894 98.726 1.00 37.61 128 ALA C N 1
ATOM 3478 C CA . ALA C 1 128 ? 37.991 11.577 97.417 1.00 37.57 128 ALA C CA 1
ATOM 3479 C C . ALA C 1 128 ? 37.114 10.342 97.522 1.00 37.33 128 ALA C C 1
ATOM 3480 O O . ALA C 1 128 ? 37.368 9.492 98.321 1.00 36.02 128 ALA C O 1
ATOM 3482 N N . HIS C 1 129 ? 36.077 10.247 96.709 1.00 37.41 129 HIS C N 1
ATOM 3483 C CA . HIS C 1 129 ? 35.303 9.024 96.676 1.00 38.00 129 HIS C CA 1
ATOM 3484 C C . HIS C 1 129 ? 35.948 8.066 95.678 1.00 37.25 129 HIS C C 1
ATOM 3485 O O . HIS C 1 129 ? 35.859 8.266 94.472 1.00 37.41 129 HIS C O 1
ATOM 3492 N N . VAL C 1 130 ? 36.581 7.005 96.153 1.00 35.75 130 VAL C N 1
ATOM 3493 C CA . VAL C 1 130 ? 37.177 6.045 95.238 1.00 34.95 130 VAL C CA 1
ATOM 3494 C C . VAL C 1 130 ? 36.122 5.072 94.743 1.00 34.63 130 VAL C C 1
ATOM 3495 O O . VAL C 1 130 ? 35.353 4.552 95.509 1.00 34.34 130 VAL C O 1
ATOM 3499 N N . VAL C 1 131 ? 36.109 4.842 93.432 1.00 34.70 131 VAL C N 1
ATOM 3500 C CA . VAL C 1 131 ? 35.313 3.788 92.775 1.00 33.67 131 VAL C CA 1
ATOM 3501 C C . VAL C 1 131 ? 36.221 2.934 91.895 1.00 34.06 131 VAL C C 1
ATOM 3502 O O . VAL C 1 131 ? 36.979 3.481 91.115 1.00 34.73 131 VAL C O 1
ATOM 3506 N N . LYS C 1 132 ? 36.169 1.598 92.015 1.00 34.58 132 LYS C N 1
ATOM 3507 C CA . LYS C 1 132 ? 36.955 0.701 91.151 1.00 34.65 132 LYS C CA 1
ATOM 3508 C C . LYS C 1 132 ? 36.119 0.439 89.916 1.00 34.97 132 LYS C C 1
ATOM 3509 O O . LYS C 1 132 ? 34.932 0.179 90.043 1.00 34.73 132 LYS C O 1
ATOM 3515 N N . ALA C 1 133 ? 36.690 0.591 88.734 1.00 34.76 133 ALA C N 1
ATOM 3516 C CA . ALA C 1 133 ? 36.001 0.262 87.499 1.00 35.30 133 ALA C CA 1
ATOM 3517 C C . ALA C 1 133 ? 36.986 0.270 86.331 1.00 36.14 133 ALA C C 1
ATOM 3518 O O . ALA C 1 133 ? 38.037 0.937 86.401 1.00 37.36 133 ALA C O 1
ATOM 3520 N N . PHE C 1 134 ? 36.600 -0.412 85.246 1.00 36.32 134 PHE C N 1
ATOM 3521 C CA . PHE C 1 134 ? 37.227 -0.346 83.913 1.00 36.65 134 PHE C CA 1
ATOM 3522 C C . PHE C 1 134 ? 38.523 -1.148 83.762 1.00 36.52 134 PHE C C 1
ATOM 3523 O O . PHE C 1 134 ? 39.073 -1.232 82.646 1.00 34.59 134 PHE C O 1
ATOM 3531 N N . ASN C 1 135 ? 38.962 -1.806 84.844 1.00 36.38 135 ASN C N 1
ATOM 3532 C CA . ASN C 1 135 ? 40.254 -2.474 84.809 1.00 37.20 135 ASN C CA 1
ATOM 3533 C C . ASN C 1 135 ? 40.246 -3.719 83.909 1.00 38.20 135 ASN C C 1
ATOM 3534 O O . ASN C 1 135 ? 41.314 -4.173 83.526 1.00 37.95 135 ASN C O 1
ATOM 3539 N N . THR C 1 136 ? 39.065 -4.239 83.563 1.00 39.02 136 THR C N 1
ATOM 3540 C CA . THR C 1 136 ? 38.989 -5.389 82.676 1.00 40.39 136 THR C CA 1
ATOM 3541 C C . THR C 1 136 ? 38.829 -5.012 81.210 1.00 41.48 136 THR C C 1
ATOM 3542 O O . THR C 1 136 ? 38.693 -5.867 80.390 1.00 41.66 136 THR C O 1
ATOM 3546 N N . ILE C 1 137 ? 38.859 -3.728 80.874 1.00 42.46 137 ILE C N 1
ATOM 3547 C CA . ILE C 1 137 ? 38.801 -3.302 79.469 1.00 42.95 137 ILE C CA 1
ATOM 3548 C C . ILE C 1 137 ? 40.215 -3.056 78.975 1.00 42.79 137 ILE C C 1
ATOM 3549 O O . ILE C 1 137 ? 40.869 -2.212 79.536 1.00 43.03 137 ILE C O 1
ATOM 3554 N N . SER C 1 138 ? 40.671 -3.773 77.942 1.00 42.15 138 SER C N 1
ATOM 3555 C CA . SER C 1 138 ? 41.936 -3.463 77.277 1.00 43.50 138 SER C CA 1
ATOM 3556 C C . SER C 1 138 ? 41.917 -2.096 76.580 1.00 42.71 138 SER C C 1
ATOM 3557 O O . SER C 1 138 ? 40.943 -1.760 75.903 1.00 41.83 138 SER C O 1
ATOM 3560 N N . ALA C 1 139 ? 43.044 -1.386 76.683 1.00 43.07 139 ALA C N 1
ATOM 3561 C CA . ALA C 1 139 ? 43.285 -0.184 75.891 1.00 43.04 139 ALA C CA 1
ATOM 3562 C C . ALA C 1 139 ? 43.030 -0.553 74.434 1.00 42.02 139 ALA C C 1
ATOM 3563 O O . ALA C 1 139 ? 43.435 -1.577 73.983 1.00 40.99 139 ALA C O 1
ATOM 3565 N N . TRP C 1 140 ? 42.287 0.297 73.757 1.00 41.46 140 TRP C N 1
ATOM 3566 C CA . TRP C 1 140 ? 41.994 0.168 72.319 1.00 41.69 140 TRP C CA 1
ATOM 3567 C C . TRP C 1 140 ? 40.836 -0.779 71.992 1.00 41.60 140 TRP C C 1
ATOM 3568 O O . TRP C 1 140 ? 40.327 -0.705 70.883 1.00 41.96 140 TRP C O 1
ATOM 3579 N N . ALA C 1 141 ? 40.375 -1.612 72.936 1.00 41.77 141 ALA C N 1
ATOM 3580 C CA . ALA C 1 141 ? 39.150 -2.433 72.707 1.00 41.61 141 ALA C CA 1
ATOM 3581 C C . ALA C 1 141 ? 37.900 -1.565 72.506 1.00 41.94 141 ALA C C 1
ATOM 3582 O O . ALA C 1 141 ? 37.000 -1.953 71.771 1.00 42.58 141 ALA C O 1
ATOM 3584 N N . LEU C 1 142 ? 37.823 -0.402 73.158 1.00 41.82 142 LEU C N 1
ATOM 3585 C CA . LEU C 1 142 ? 36.694 0.522 72.962 1.00 41.92 142 LEU C CA 1
ATOM 3586 C C . LEU C 1 142 ? 36.664 1.070 71.540 1.00 42.93 142 LEU C C 1
ATOM 3587 O O . LEU C 1 142 ? 35.607 1.438 71.040 1.00 42.40 142 LEU C O 1
ATOM 3592 N N . GLN C 1 143 ? 37.819 1.109 70.879 1.00 43.58 143 GLN C N 1
ATOM 3593 C CA . GLN C 1 143 ? 37.867 1.557 69.478 1.00 45.07 143 GLN C CA 1
ATOM 3594 C C . GLN C 1 143 ? 37.579 0.404 68.519 1.00 47.13 143 GLN C C 1
ATOM 3595 O O . GLN C 1 143 ? 36.892 0.569 67.537 1.00 46.56 143 GLN C O 1
ATOM 3601 N N . SER C 1 144 ? 38.118 -0.768 68.815 1.00 50.98 144 SER C N 1
ATOM 3602 C CA . SER C 1 144 ? 38.045 -1.887 67.842 1.00 54.02 144 SER C CA 1
ATOM 3603 C C . SER C 1 144 ? 36.684 -2.579 67.865 1.00 56.26 144 SER C C 1
ATOM 3604 O O . SER C 1 144 ? 36.301 -3.212 66.886 1.00 58.00 144 SER C O 1
ATOM 3607 N N . GLY C 1 145 ? 35.946 -2.434 68.960 1.00 58.79 145 GLY C N 1
ATOM 3608 C CA . GLY C 1 145 ? 34.668 -3.141 69.141 1.00 60.41 145 GLY C CA 1
ATOM 3609 C C . GLY C 1 145 ? 34.905 -4.648 69.254 1.00 62.19 145 GLY C C 1
ATOM 3610 O O . GLY C 1 145 ? 34.179 -5.451 68.639 1.00 63.08 145 GLY C O 1
ATOM 3611 N N . THR C 1 146 ? 35.941 -5.039 70.016 1.00 63.85 146 THR C N 1
ATOM 3612 C CA . THR C 1 146 ? 36.230 -6.482 70.305 1.00 64.52 146 THR C CA 1
ATOM 3613 C C . THR C 1 146 ? 36.719 -6.674 71.746 1.00 64.82 146 THR C C 1
ATOM 3614 O O . THR C 1 146 ? 35.916 -6.683 72.688 1.00 65.90 146 THR C O 1
ATOM 3618 N N . SER C 1 150 ? 33.865 -9.265 75.991 1.00 60.19 150 SER C N 1
ATOM 3619 C CA . SER C 1 150 ? 33.036 -8.937 77.157 1.00 60.01 150 SER C CA 1
ATOM 3620 C C . SER C 1 150 ? 32.795 -7.449 77.339 1.00 59.48 150 SER C C 1
ATOM 3621 O O . SER C 1 150 ? 33.771 -6.667 77.458 1.00 60.03 150 SER C O 1
ATOM 3624 N N . ARG C 1 151 ? 31.506 -7.085 77.443 1.00 58.33 151 ARG C N 1
ATOM 3625 C CA . ARG C 1 151 ? 31.086 -5.677 77.703 1.00 57.00 151 ARG C CA 1
ATOM 3626 C C . ARG C 1 151 ? 30.911 -5.366 79.224 1.00 55.78 151 ARG C C 1
ATOM 3627 O O . ARG C 1 151 ? 30.541 -4.238 79.618 1.00 56.44 151 ARG C O 1
ATOM 3635 N N . GLN C 1 152 ? 31.176 -6.358 80.066 1.00 54.17 152 GLN C N 1
ATOM 3636 C CA . GLN C 1 152 ? 30.948 -6.220 81.507 1.00 52.89 152 GLN C CA 1
ATOM 3637 C C . GLN C 1 152 ? 32.034 -5.439 82.230 1.00 50.76 152 GLN C C 1
ATOM 3638 O O . GLN C 1 152 ? 33.232 -5.571 81.978 1.00 51.50 152 GLN C O 1
ATOM 3644 N N . VAL C 1 153 ? 31.585 -4.626 83.159 1.00 47.94 153 VAL C N 1
ATOM 3645 C CA . VAL C 1 153 ? 32.470 -3.784 83.944 1.00 46.39 153 VAL C CA 1
ATOM 3646 C C . VAL C 1 153 ? 32.109 -3.908 85.429 1.00 45.13 153 VAL C C 1
ATOM 3647 O O . VAL C 1 153 ? 31.000 -3.569 85.828 1.00 44.34 153 VAL C O 1
ATOM 3651 N N . PHE C 1 154 ? 33.003 -4.499 86.217 1.00 43.97 154 PHE C N 1
ATOM 3652 C CA . PHE C 1 154 ? 32.749 -4.631 87.648 1.00 43.94 154 PHE C CA 1
ATOM 3653 C C . PHE C 1 154 ? 33.049 -3.303 88.313 1.00 42.67 154 PHE C C 1
ATOM 3654 O O . PHE C 1 154 ? 34.134 -2.715 88.112 1.00 42.81 154 PHE C O 1
ATOM 3662 N N . VAL C 1 155 ? 32.080 -2.831 89.083 1.00 40.46 155 VAL C N 1
ATOM 3663 C CA . VAL C 1 155 ? 32.183 -1.567 89.804 1.00 39.22 155 VAL C CA 1
ATOM 3664 C C . VAL C 1 155 ? 32.068 -1.778 91.313 1.00 38.63 155 VAL C C 1
ATOM 3665 O O . VAL C 1 155 ? 31.229 -2.505 91.776 1.00 39.45 155 VAL C O 1
ATOM 3669 N N . CYS C 1 156 ? 32.899 -1.124 92.106 1.00 37.80 156 CYS C N 1
ATOM 3670 C CA . CYS C 1 156 ? 32.667 -1.119 93.539 1.00 37.73 156 CYS C CA 1
ATOM 3671 C C . CYS C 1 156 ? 33.151 0.153 94.176 1.00 37.36 156 CYS C C 1
ATOM 3672 O O . CYS C 1 156 ? 33.921 0.950 93.582 1.00 36.96 156 CYS C O 1
ATOM 3675 N N . GLY C 1 157 ? 32.713 0.352 95.416 1.00 36.84 157 GLY C N 1
ATOM 3676 C CA . GLY C 1 157 ? 32.974 1.592 96.110 1.00 37.03 157 GLY C CA 1
ATOM 3677 C C . GLY C 1 157 ? 32.009 1.866 97.234 1.00 37.44 157 GLY C C 1
ATOM 3678 O O . GLY C 1 157 ? 30.936 1.301 97.310 1.00 36.08 157 GLY C O 1
ATOM 3679 N N . ASN C 1 158 ? 32.406 2.777 98.110 1.00 37.88 158 ASN C N 1
ATOM 3680 C CA . ASN C 1 158 ? 31.699 2.981 99.362 1.00 38.73 158 ASN C CA 1
ATOM 3681 C C . ASN C 1 158 ? 30.593 4.004 99.316 1.00 39.31 158 ASN C C 1
ATOM 3682 O O . ASN C 1 158 ? 29.866 4.176 100.282 1.00 39.32 158 ASN C O 1
ATOM 3687 N N . ASP C 1 159 ? 30.480 4.694 98.202 1.00 40.73 159 ASP C N 1
ATOM 3688 C CA . ASP C 1 159 ? 29.477 5.727 98.022 1.00 41.56 159 ASP C CA 1
ATOM 3689 C C . ASP C 1 159 ? 28.559 5.434 96.808 1.00 41.58 159 ASP C C 1
ATOM 3690 O O . ASP C 1 159 ? 29.016 5.315 95.667 1.00 40.30 159 ASP C O 1
ATOM 3695 N N . SER C 1 160 ? 27.258 5.328 97.045 1.00 40.91 160 SER C N 1
ATOM 3696 C CA . SER C 1 160 ? 26.351 4.956 95.923 1.00 42.21 160 SER C CA 1
ATOM 3697 C C . SER C 1 160 ? 26.166 6.038 94.875 1.00 41.36 160 SER C C 1
ATOM 3698 O O . SER C 1 160 ? 26.098 5.700 93.718 1.00 41.38 160 SER C O 1
ATOM 3701 N N . LYS C 1 161 ? 26.168 7.300 95.269 1.00 40.82 161 LYS C N 1
ATOM 3702 C CA . LYS C 1 161 ? 26.116 8.402 94.303 1.00 41.61 161 LYS C CA 1
ATOM 3703 C C . LYS C 1 161 ? 27.355 8.388 93.367 1.00 40.49 161 LYS C C 1
ATOM 3704 O O . LYS C 1 161 ? 27.217 8.535 92.136 1.00 40.45 161 LYS C O 1
ATOM 3710 N N . ALA C 1 162 ? 28.556 8.214 93.942 1.00 38.82 162 ALA C N 1
ATOM 3711 C CA . ALA C 1 162 ? 29.763 8.136 93.156 1.00 38.28 162 ALA C CA 1
ATOM 3712 C C . ALA C 1 162 ? 29.690 6.917 92.221 1.00 37.46 162 ALA C C 1
ATOM 3713 O O . ALA C 1 162 ? 29.950 7.036 91.025 1.00 35.76 162 ALA C O 1
ATOM 3715 N N . LYS C 1 163 ? 29.328 5.760 92.753 1.00 37.66 163 LYS C N 1
ATOM 3716 C CA . LYS C 1 163 ? 29.219 4.574 91.913 1.00 38.21 163 LYS C CA 1
ATOM 3717 C C . LYS C 1 163 ? 28.227 4.763 90.775 1.00 37.89 163 LYS C C 1
ATOM 3718 O O . LYS C 1 163 ? 28.507 4.391 89.610 1.00 37.04 163 LYS C O 1
ATOM 3724 N N . ASP C 1 164 ? 27.058 5.303 91.086 1.00 38.65 164 ASP C N 1
ATOM 3725 C CA . ASP C 1 164 ? 26.025 5.470 90.054 1.00 40.29 164 ASP C CA 1
ATOM 3726 C C . ASP C 1 164 ? 26.569 6.354 88.926 1.00 40.25 164 ASP C C 1
ATOM 3727 O O . ASP C 1 164 ? 26.287 6.160 87.753 1.00 39.01 164 ASP C O 1
ATOM 3732 N N . ARG C 1 165 ? 27.363 7.338 89.295 1.00 40.05 165 ARG C N 1
ATOM 3733 C CA . ARG C 1 165 ? 27.904 8.210 88.293 1.00 41.47 165 ARG C CA 1
ATOM 3734 C C . ARG C 1 165 ? 28.893 7.507 87.347 1.00 40.53 165 ARG C C 1
ATOM 3735 O O . ARG C 1 165 ? 28.912 7.749 86.134 1.00 40.22 165 ARG C O 1
ATOM 3743 N N . VAL C 1 166 ? 29.686 6.614 87.916 1.00 39.38 166 VAL C N 1
ATOM 3744 C CA . VAL C 1 166 ? 30.634 5.825 87.135 1.00 38.89 166 VAL C CA 1
ATOM 3745 C C . VAL C 1 166 ? 29.896 4.771 86.285 1.00 39.75 166 VAL C C 1
ATOM 3746 O O . VAL C 1 166 ? 30.259 4.545 85.141 1.00 38.73 166 VAL C O 1
ATOM 3750 N N . MET C 1 167 ? 28.848 4.167 86.837 1.00 39.90 167 MET C N 1
ATOM 3751 C CA . MET C 1 167 ? 28.037 3.269 86.082 1.00 40.63 167 MET C CA 1
ATOM 3752 C C . MET C 1 167 ? 27.339 3.985 84.908 1.00 40.23 167 MET C C 1
ATOM 3753 O O . MET C 1 167 ? 27.236 3.410 83.860 1.00 39.23 167 MET C O 1
ATOM 3758 N N . ASP C 1 168 ? 26.895 5.224 85.063 1.00 40.65 168 ASP C N 1
ATOM 3759 C CA . ASP C 1 168 ? 26.325 5.966 83.939 1.00 42.74 168 ASP C CA 1
ATOM 3760 C C . ASP C 1 168 ? 27.342 6.215 82.829 1.00 41.96 168 ASP C C 1
ATOM 3761 O O . ASP C 1 168 ? 27.024 6.151 81.683 1.00 42.71 168 ASP C O 1
ATOM 3766 N N . ILE C 1 169 ? 28.577 6.465 83.203 1.00 41.10 169 ILE C N 1
ATOM 3767 C CA . ILE C 1 169 ? 29.639 6.620 82.224 1.00 39.87 169 ILE C CA 1
ATOM 3768 C C . ILE C 1 169 ? 29.833 5.299 81.492 1.00 39.51 169 ILE C C 1
ATOM 3769 O O . ILE C 1 169 ? 29.937 5.250 80.247 1.00 38.26 169 ILE C O 1
ATOM 3774 N N . ALA C 1 170 ? 29.808 4.209 82.262 1.00 38.98 170 ALA C N 1
ATOM 3775 C CA . ALA C 1 170 ? 30.034 2.885 81.673 1.00 38.76 170 ALA C CA 1
ATOM 3776 C C . ALA C 1 170 ? 28.988 2.622 80.586 1.00 39.31 170 ALA C C 1
ATOM 3777 O O . ALA C 1 170 ? 29.325 2.206 79.484 1.00 39.90 170 ALA C O 1
ATOM 3779 N N . ARG C 1 171 ? 27.731 2.884 80.898 1.00 40.40 171 ARG C N 1
ATOM 3780 C CA . ARG C 1 171 ? 26.637 2.665 79.923 1.00 41.55 171 ARG C CA 1
ATOM 3781 C C . ARG C 1 171 ? 26.762 3.591 78.711 1.00 41.27 171 ARG C C 1
ATOM 3782 O O . ARG C 1 171 ? 26.514 3.175 77.604 1.00 41.44 171 ARG C O 1
ATOM 3790 N N . THR C 1 172 ? 27.076 4.861 78.918 1.00 41.71 172 THR C N 1
ATOM 3791 C CA . THR C 1 172 ? 27.166 5.767 77.808 1.00 42.24 172 THR C CA 1
ATOM 3792 C C . THR C 1 172 ? 28.238 5.270 76.824 1.00 42.85 172 THR C C 1
ATOM 3793 O O . THR C 1 172 ? 28.093 5.416 75.620 1.00 42.27 172 THR C O 1
ATOM 3797 N N . LEU C 1 173 ? 29.288 4.625 77.348 1.00 42.66 173 LEU C N 1
ATOM 3798 C CA . LEU C 1 173 ? 30.358 4.065 76.518 1.00 43.00 173 LEU C CA 1
ATOM 3799 C C . LEU C 1 173 ? 30.016 2.699 75.859 1.00 43.26 173 LEU C C 1
ATOM 3800 O O . LEU C 1 173 ? 30.858 2.110 75.176 1.00 42.60 173 LEU C O 1
ATOM 3805 N N . GLY C 1 174 ? 28.807 2.193 76.090 1.00 43.25 174 GLY C N 1
ATOM 3806 C CA . GLY C 1 174 ? 28.373 0.901 75.511 1.00 43.11 174 GLY C CA 1
ATOM 3807 C C . GLY C 1 174 ? 28.640 -0.321 76.368 1.00 42.90 174 GLY C C 1
ATOM 3808 O O . GLY C 1 174 ? 28.622 -1.457 75.892 1.00 43.69 174 GLY C O 1
ATOM 3809 N N . LEU C 1 175 ? 28.941 -0.093 77.643 1.00 42.98 175 LEU C N 1
ATOM 3810 C CA . LEU C 1 175 ? 29.331 -1.194 78.516 1.00 43.15 175 LEU C CA 1
ATOM 3811 C C . LEU C 1 175 ? 28.183 -1.509 79.464 1.00 43.24 175 LEU C C 1
ATOM 3812 O O . LEU C 1 175 ? 27.227 -0.719 79.605 1.00 42.58 175 LEU C O 1
ATOM 3817 N N . THR C 1 176 ? 28.293 -2.683 80.088 1.00 43.65 176 THR C N 1
ATOM 3818 C CA . THR C 1 176 ? 27.302 -3.181 81.024 1.00 44.21 176 THR C CA 1
ATOM 3819 C C . THR C 1 176 ? 27.944 -3.237 82.398 1.00 43.21 176 THR C C 1
ATOM 3820 O O . THR C 1 176 ? 28.699 -4.146 82.667 1.00 42.96 176 THR C O 1
ATOM 3824 N N . PRO C 1 177 ? 27.670 -2.256 83.258 1.00 43.21 177 PRO C N 1
ATOM 3825 C CA . PRO C 1 177 ? 28.265 -2.252 84.572 1.00 43.88 177 PRO C CA 1
ATOM 3826 C C . PRO C 1 177 ? 27.503 -3.099 85.554 1.00 44.06 177 PRO C C 1
ATOM 3827 O O . PRO C 1 177 ? 26.319 -3.192 85.434 1.00 44.29 177 PRO C O 1
ATOM 3831 N N . LEU C 1 178 ? 28.198 -3.637 86.540 1.00 44.51 178 LEU C N 1
ATOM 3832 C CA . LEU C 1 178 ? 27.627 -4.465 87.596 1.00 45.20 178 LEU C CA 1
ATOM 3833 C C . LEU C 1 178 ? 28.172 -3.928 88.924 1.00 44.55 178 LEU C C 1
ATOM 3834 O O . LEU C 1 178 ? 29.384 -3.863 89.106 1.00 45.29 178 LEU C O 1
ATOM 3839 N N . ASP C 1 179 ? 27.302 -3.599 89.863 1.00 43.47 179 ASP C N 1
ATOM 3840 C CA . ASP C 1 179 ? 27.710 -3.097 91.177 1.00 43.86 179 ASP C CA 1
ATOM 3841 C C . ASP C 1 179 ? 28.103 -4.255 92.079 1.00 43.34 179 ASP C C 1
ATOM 3842 O O . ASP C 1 179 ? 27.255 -4.952 92.507 1.00 43.84 179 ASP C O 1
ATOM 3847 N N . GLN C 1 180 ? 29.370 -4.420 92.382 1.00 43.16 180 GLN C N 1
ATOM 3848 C CA . GLN C 1 180 ? 29.830 -5.544 93.174 1.00 43.81 180 GLN C CA 1
ATOM 3849 C C . GLN C 1 180 ? 29.953 -5.273 94.661 1.00 43.74 180 GLN C C 1
ATOM 3850 O O . GLN C 1 180 ? 30.447 -6.153 95.380 1.00 44.71 180 GLN C O 1
ATOM 3856 N N . GLY C 1 181 ? 29.543 -4.095 95.120 1.00 42.38 181 GLY C N 1
ATOM 3857 C CA . GLY C 1 181 ? 29.525 -3.807 96.535 1.00 41.98 181 GLY C CA 1
ATOM 3858 C C . GLY C 1 181 ? 30.465 -2.682 96.943 1.00 41.51 181 GLY C C 1
ATOM 3859 O O . GLY C 1 181 ? 30.684 -1.738 96.206 1.00 40.94 181 GLY C O 1
ATOM 3860 N N . SER C 1 182 ? 30.985 -2.770 98.145 1.00 40.64 182 SER C N 1
ATOM 3861 C CA . SER C 1 182 ? 31.777 -1.710 98.714 1.00 40.40 182 SER C CA 1
ATOM 3862 C C . SER C 1 182 ? 33.216 -1.815 98.201 1.00 40.53 182 SER C C 1
ATOM 3863 O O . SER C 1 182 ? 33.599 -2.750 97.468 1.00 39.61 182 SER C O 1
ATOM 3866 N N . LEU C 1 183 ? 34.055 -0.886 98.625 1.00 40.56 183 LEU C N 1
ATOM 3867 C CA . LEU C 1 183 ? 35.468 -0.943 98.217 1.00 41.21 183 LEU C CA 1
ATOM 3868 C C . LEU C 1 183 ? 36.197 -2.293 98.545 1.00 41.87 183 LEU C C 1
ATOM 3869 O O . LEU C 1 183 ? 37.200 -2.650 97.899 1.00 40.11 183 LEU C O 1
ATOM 3874 N N . VAL C 1 184 ? 35.699 -3.023 99.546 1.00 42.41 184 VAL C N 1
ATOM 3875 C CA . VAL C 1 184 ? 36.288 -4.313 99.927 1.00 43.22 184 VAL C CA 1
ATOM 3876 C C . VAL C 1 184 ? 36.227 -5.316 98.755 1.00 42.54 184 VAL C C 1
ATOM 3877 O O . VAL C 1 184 ? 37.090 -6.115 98.643 1.00 43.49 184 VAL C O 1
ATOM 3881 N N . ALA C 1 185 ? 35.271 -5.197 97.852 1.00 42.00 185 ALA C N 1
ATOM 3882 C CA . ALA C 1 185 ? 35.259 -5.976 96.631 1.00 41.63 185 ALA C CA 1
ATOM 3883 C C . ALA C 1 185 ? 36.470 -5.715 95.662 1.00 41.45 185 ALA C C 1
ATOM 3884 O O . ALA C 1 185 ? 36.677 -6.475 94.686 1.00 41.06 185 ALA C O 1
ATOM 3886 N N . ALA C 1 186 ? 37.273 -4.670 95.915 1.00 40.56 186 ALA C N 1
ATOM 3887 C CA . ALA C 1 186 ? 38.298 -4.216 94.925 1.00 40.87 186 ALA C CA 1
ATOM 3888 C C . ALA C 1 186 ? 39.427 -5.233 94.651 1.00 41.27 186 ALA C C 1
ATOM 3889 O O . ALA C 1 186 ? 39.927 -5.312 93.542 1.00 38.73 186 ALA C O 1
ATOM 3891 N N . LYS C 1 187 ? 39.868 -5.929 95.702 1.00 42.06 187 LYS C N 1
ATOM 3892 C CA . LYS C 1 187 ? 40.910 -6.943 95.581 1.00 43.45 187 LYS C CA 1
ATOM 3893 C C . LYS C 1 187 ? 40.510 -8.003 94.534 1.00 43.23 187 LYS C C 1
ATOM 3894 O O . LYS C 1 187 ? 41.258 -8.278 93.598 1.00 41.89 187 LYS C O 1
ATOM 3900 N N . GLU C 1 188 ? 39.301 -8.546 94.649 1.00 44.56 188 GLU C N 1
ATOM 3901 C CA . GLU C 1 188 ? 38.816 -9.561 93.698 1.00 45.64 188 GLU C CA 1
ATOM 3902 C C . GLU C 1 188 ? 38.630 -9.025 92.265 1.00 44.71 188 GLU C C 1
ATOM 3903 O O . GLU C 1 188 ? 38.820 -9.762 91.278 1.00 45.51 188 GLU C O 1
ATOM 3909 N N . ILE C 1 189 ? 38.232 -7.763 92.135 1.00 43.22 189 ILE C N 1
ATOM 3910 C CA . ILE C 1 189 ? 38.098 -7.133 90.811 1.00 42.20 189 ILE C CA 1
ATOM 3911 C C . ILE C 1 189 ? 39.465 -6.988 90.150 1.00 41.92 189 ILE C C 1
ATOM 3912 O O . ILE C 1 189 ? 39.577 -7.125 88.949 1.00 41.54 189 ILE C O 1
ATOM 3917 N N . GLU C 1 190 ? 40.493 -6.702 90.951 1.00 41.52 190 GLU C N 1
ATOM 3918 C CA . GLU C 1 190 ? 41.827 -6.515 90.438 1.00 42.55 190 GLU C CA 1
ATOM 3919 C C . GLU C 1 190 ? 42.473 -7.840 90.029 1.00 43.82 190 GLU C C 1
ATOM 3920 O O . GLU C 1 190 ? 43.295 -7.896 89.088 1.00 44.05 190 GLU C O 1
ATOM 3926 N N . ASN C 1 191 ? 42.101 -8.883 90.756 1.00 45.70 191 ASN C N 1
ATOM 3927 C CA . ASN C 1 191 ? 42.607 -10.227 90.499 1.00 47.44 191 ASN C CA 1
ATOM 3928 C C . ASN C 1 191 ? 42.072 -10.738 89.173 1.00 48.30 191 ASN C C 1
ATOM 3929 O O . ASN C 1 191 ? 42.778 -11.428 88.443 1.00 49.54 191 ASN C O 1
ATOM 3934 N N . TYR C 1 192 ? 40.846 -10.370 88.868 1.00 49.23 192 TYR C N 1
ATOM 3935 C CA . TYR C 1 192 ? 40.076 -11.000 87.805 1.00 50.29 192 TYR C CA 1
ATOM 3936 C C . TYR C 1 192 ? 40.811 -11.150 86.467 1.00 51.09 192 TYR C C 1
ATOM 3937 O O . TYR C 1 192 ? 40.824 -12.258 85.916 1.00 52.49 192 TYR C O 1
ATOM 3946 N N . PRO C 1 193 ? 41.452 -10.067 85.962 1.00 51.59 193 PRO C N 1
ATOM 3947 C CA . PRO C 1 193 ? 42.158 -10.306 84.706 1.00 51.65 193 PRO C CA 1
ATOM 3948 C C . PRO C 1 193 ? 43.374 -11.168 84.881 1.00 52.62 193 PRO C C 1
ATOM 3949 O O . PRO C 1 193 ? 43.903 -11.613 83.881 1.00 53.87 193 PRO C O 1
ATOM 3953 N N . LEU C 1 194 ? 43.859 -11.383 86.101 1.00 53.31 194 LEU C N 1
ATOM 3954 C CA . LEU C 1 194 ? 45.072 -12.206 86.271 1.00 53.65 194 LEU C CA 1
ATOM 3955 C C . LEU C 1 194 ? 44.715 -13.676 86.271 1.00 54.68 194 LEU C C 1
ATOM 3956 O O . LEU C 1 194 ? 45.605 -14.499 86.233 1.00 56.47 194 LEU C O 1
ATOM 3961 N N . GLN C 1 195 ? 43.430 -14.027 86.271 1.00 56.13 195 GLN C N 1
ATOM 3962 C CA . GLN C 1 195 ? 43.028 -15.435 86.521 1.00 56.90 195 GLN C CA 1
ATOM 3963 C C . GLN C 1 195 ? 41.885 -15.936 85.610 1.00 57.30 195 GLN C C 1
ATOM 3964 O O . GLN C 1 195 ? 41.819 -15.569 84.425 1.00 58.44 195 GLN C O 1
ATOM 3970 N N . GLN D 1 19 ? 61.926 10.884 60.431 1.00 59.31 19 GLN D N 1
ATOM 3971 C CA . GLN D 1 19 ? 61.353 10.443 59.121 1.00 59.08 19 GLN D CA 1
ATOM 3972 C C . GLN D 1 19 ? 60.573 11.581 58.424 1.00 58.62 19 GLN D C 1
ATOM 3973 O O . GLN D 1 19 ? 60.389 12.681 59.010 1.00 61.27 19 GLN D O 1
ATOM 3979 N N . GLY D 1 20 ? 60.118 11.341 57.186 1.00 56.01 20 GLY D N 1
ATOM 3980 C CA . GLY D 1 20 ? 59.539 12.406 56.376 1.00 53.16 20 GLY D CA 1
ATOM 3981 C C . GLY D 1 20 ? 58.063 12.638 56.701 1.00 51.01 20 GLY D C 1
ATOM 3982 O O . GLY D 1 20 ? 57.603 12.364 57.821 1.00 50.02 20 GLY D O 1
ATOM 3983 N N . VAL D 1 21 ? 57.352 13.165 55.712 1.00 47.52 21 VAL D N 1
ATOM 3984 C CA . VAL D 1 21 ? 55.945 13.489 55.816 1.00 46.53 21 VAL D CA 1
ATOM 3985 C C . VAL D 1 21 ? 55.127 12.428 55.094 1.00 44.56 21 VAL D C 1
ATOM 3986 O O . VAL D 1 21 ? 55.481 11.996 54.010 1.00 45.00 21 VAL D O 1
ATOM 3990 N N . VAL D 1 22 ? 54.030 12.011 55.685 1.00 41.88 22 VAL D N 1
ATOM 3991 C CA . VAL D 1 22 ? 53.076 11.156 55.011 1.00 40.08 22 VAL D CA 1
ATOM 3992 C C . VAL D 1 22 ? 51.724 11.791 55.091 1.00 39.03 22 VAL D C 1
ATOM 3993 O O . VAL D 1 22 ? 51.352 12.346 56.144 1.00 39.36 22 VAL D O 1
ATOM 3997 N N . CYS D 1 23 ? 50.981 11.693 54.008 1.00 37.14 23 CYS D N 1
ATOM 3998 C CA . CYS D 1 23 ? 49.625 12.214 53.957 1.00 37.94 23 CYS D CA 1
ATOM 3999 C C . CYS D 1 23 ? 48.611 11.043 53.994 1.00 36.75 23 CYS D C 1
ATOM 4000 O O . CYS D 1 23 ? 48.761 10.028 53.302 1.00 36.99 23 CYS D O 1
ATOM 4003 N N . ILE D 1 24 ? 47.593 11.176 54.825 1.00 36.25 24 ILE D N 1
ATOM 4004 C CA . ILE D 1 24 ? 46.496 10.178 54.893 1.00 35.01 24 ILE D CA 1
ATOM 4005 C C . ILE D 1 24 ? 45.198 10.856 54.419 1.00 34.10 24 ILE D C 1
ATOM 4006 O O . ILE D 1 24 ? 44.742 11.853 55.012 1.00 33.15 24 ILE D O 1
ATOM 4011 N N . PHE D 1 25 ? 44.653 10.340 53.328 1.00 33.39 25 PHE D N 1
ATOM 4012 C CA . PHE D 1 25 ? 43.345 10.754 52.811 1.00 33.78 25 PHE D CA 1
ATOM 4013 C C . PHE D 1 25 ? 42.315 10.007 53.637 1.00 33.74 25 PHE D C 1
ATOM 4014 O O . PHE D 1 25 ? 42.262 8.797 53.617 1.00 34.14 25 PHE D O 1
ATOM 4022 N N . GLY D 1 26 ? 41.515 10.744 54.390 1.00 33.73 26 GLY D N 1
ATOM 4023 C CA . GLY D 1 26 ? 40.369 10.170 55.060 1.00 34.53 26 GLY D CA 1
ATOM 4024 C C . GLY D 1 26 ? 40.636 10.104 56.525 1.00 35.35 26 GLY D C 1
ATOM 4025 O O . GLY D 1 26 ? 41.720 9.744 56.919 1.00 35.64 26 GLY D O 1
ATOM 4026 N N . THR D 1 27 ? 39.613 10.342 57.322 1.00 36.55 27 THR D N 1
ATOM 4027 C CA . THR D 1 27 ? 39.777 10.539 58.727 1.00 37.66 27 THR D CA 1
ATOM 4028 C C . THR D 1 27 ? 38.929 9.541 59.584 1.00 38.03 27 THR D C 1
ATOM 4029 O O . THR D 1 27 ? 38.532 9.838 60.718 1.00 37.21 27 THR D O 1
ATOM 4033 N N . GLY D 1 28 ? 38.689 8.356 59.042 1.00 38.50 28 GLY D N 1
ATOM 4034 C CA . GLY D 1 28 ? 37.834 7.372 59.698 1.00 38.13 28 GLY D CA 1
ATOM 4035 C C . GLY D 1 28 ? 38.623 6.522 60.664 1.00 38.91 28 GLY D C 1
ATOM 4036 O O . GLY D 1 28 ? 39.666 6.954 61.141 1.00 39.03 28 GLY D O 1
ATOM 4037 N N . ASP D 1 29 ? 38.182 5.272 60.881 1.00 39.76 29 ASP D N 1
ATOM 4038 C CA . ASP D 1 29 ? 38.859 4.349 61.781 1.00 39.91 29 ASP D CA 1
ATOM 4039 C C . ASP D 1 29 ? 40.266 4.024 61.327 1.00 38.82 29 ASP D C 1
ATOM 4040 O O . ASP D 1 29 ? 41.186 4.132 62.138 1.00 38.64 29 ASP D O 1
ATOM 4045 N N . PHE D 1 30 ? 40.444 3.642 60.059 1.00 36.79 30 PHE D N 1
ATOM 4046 C CA . PHE D 1 30 ? 41.765 3.274 59.550 1.00 36.58 30 PHE D CA 1
ATOM 4047 C C . PHE D 1 30 ? 42.750 4.451 59.507 1.00 35.30 30 PHE D C 1
ATOM 4048 O O . PHE D 1 30 ? 43.855 4.362 59.985 1.00 34.75 30 PHE D O 1
ATOM 4056 N N . GLY D 1 31 ? 42.325 5.564 58.935 1.00 35.17 31 GLY D N 1
ATOM 4057 C CA . GLY D 1 31 ? 43.141 6.788 58.882 1.00 34.95 31 GLY D CA 1
ATOM 4058 C C . GLY D 1 31 ? 43.587 7.248 60.275 1.00 36.04 31 GLY D C 1
ATOM 4059 O O . GLY D 1 31 ? 44.786 7.562 60.505 1.00 35.39 31 GLY D O 1
ATOM 4060 N N . LYS D 1 32 ? 42.662 7.229 61.233 1.00 36.17 32 LYS D N 1
ATOM 4061 C CA . LYS D 1 32 ? 43.020 7.635 62.618 1.00 37.85 32 LYS D CA 1
ATOM 4062 C C . LYS D 1 32 ? 44.052 6.687 63.204 1.00 37.69 32 LYS D C 1
ATOM 4063 O O . LYS D 1 32 ? 45.061 7.132 63.802 1.00 37.71 32 LYS D O 1
ATOM 4069 N N . SER D 1 33 ? 43.811 5.387 63.042 1.00 37.10 33 SER D N 1
ATOM 4070 C CA . SER D 1 33 ? 44.647 4.424 63.717 1.00 36.85 33 SER D CA 1
ATOM 4071 C C . SER D 1 33 ? 46.048 4.513 63.111 1.00 36.67 33 SER D C 1
ATOM 4072 O O . SER D 1 33 ? 47.042 4.510 63.835 1.00 35.89 33 SER D O 1
ATOM 4075 N N . LEU D 1 34 ? 46.119 4.598 61.786 1.00 37.05 34 LEU D N 1
ATOM 4076 C CA . LEU D 1 34 ? 47.444 4.653 61.112 1.00 37.59 34 LEU D CA 1
ATOM 4077 C C . LEU D 1 34 ? 48.165 5.969 61.347 1.00 37.23 34 LEU D C 1
ATOM 4078 O O . LEU D 1 34 ? 49.359 5.999 61.513 1.00 37.95 34 LEU D O 1
ATOM 4083 N N . GLY D 1 35 ? 47.427 7.064 61.354 1.00 37.74 35 GLY D N 1
ATOM 4084 C CA . GLY D 1 35 ? 47.979 8.374 61.633 1.00 37.91 35 GLY D CA 1
ATOM 4085 C C . GLY D 1 35 ? 48.629 8.424 62.992 1.00 37.67 35 GLY D C 1
ATOM 4086 O O . GLY D 1 35 ? 49.740 8.928 63.163 1.00 37.77 35 GLY D O 1
ATOM 4087 N N . LEU D 1 36 ? 47.935 7.888 63.979 1.00 37.65 36 LEU D N 1
ATOM 4088 C CA A LEU D 1 36 ? 48.449 7.902 65.341 0.50 37.00 36 LEU D CA 1
ATOM 4089 C CA B LEU D 1 36 ? 48.423 7.877 65.354 0.50 37.11 36 LEU D CA 1
ATOM 4090 C C . LEU D 1 36 ? 49.734 7.103 65.442 1.00 37.22 36 LEU D C 1
ATOM 4091 O O . LEU D 1 36 ? 50.716 7.606 65.973 1.00 37.03 36 LEU D O 1
ATOM 4100 N N . LYS D 1 37 ? 49.742 5.884 64.886 1.00 37.91 37 LYS D N 1
ATOM 4101 C CA . LYS D 1 37 ? 50.937 5.024 64.840 1.00 38.21 37 LYS D CA 1
ATOM 4102 C C . LYS D 1 37 ? 52.085 5.659 64.047 1.00 37.90 37 LYS D C 1
ATOM 4103 O O . LYS D 1 37 ? 53.209 5.677 64.469 1.00 37.71 37 LYS D O 1
ATOM 4109 N N . MET D 1 38 ? 51.777 6.262 62.922 1.00 38.32 38 MET D N 1
ATOM 4110 C CA . MET D 1 38 ? 52.808 6.999 62.187 1.00 38.98 38 MET D CA 1
ATOM 4111 C C . MET D 1 38 ? 53.388 8.203 62.987 1.00 38.30 38 MET D C 1
ATOM 4112 O O . MET D 1 38 ? 54.599 8.400 63.029 1.00 38.06 38 MET D O 1
ATOM 4117 N N . LEU D 1 39 ? 52.547 8.933 63.693 1.00 38.10 39 LEU D N 1
ATOM 4118 C CA . LEU D 1 39 ? 53.052 10.020 64.589 1.00 38.42 39 LEU D CA 1
ATOM 4119 C C . LEU D 1 39 ? 53.947 9.387 65.654 1.00 39.11 39 LEU D C 1
ATOM 4120 O O . LEU D 1 39 ? 54.987 9.859 65.912 1.00 38.31 39 LEU D O 1
ATOM 4125 N N . GLN D 1 40 ? 53.536 8.266 66.230 1.00 41.36 40 GLN D N 1
ATOM 4126 C CA . GLN D 1 40 ? 54.294 7.665 67.294 1.00 42.77 40 GLN D CA 1
ATOM 4127 C C . GLN D 1 40 ? 55.646 7.165 66.811 1.00 43.20 40 GLN D C 1
ATOM 4128 O O . GLN D 1 40 ? 56.608 7.163 67.576 1.00 43.29 40 GLN D O 1
ATOM 4134 N N . CYS D 1 41 ? 55.737 6.803 65.540 1.00 43.30 41 CYS D N 1
ATOM 4135 C CA . CYS D 1 41 ? 57.014 6.346 64.935 1.00 44.10 41 CYS D CA 1
ATOM 4136 C C . CYS D 1 41 ? 57.869 7.437 64.310 1.00 43.80 41 CYS D C 1
ATOM 4137 O O . CYS D 1 41 ? 58.847 7.169 63.666 1.00 45.00 41 CYS D O 1
ATOM 4140 N N . GLY D 1 42 ? 57.494 8.688 64.475 1.00 43.74 42 GLY D N 1
ATOM 4141 C CA . GLY D 1 42 ? 58.378 9.766 64.090 1.00 42.69 42 GLY D CA 1
ATOM 4142 C C . GLY D 1 42 ? 58.069 10.434 62.758 1.00 42.58 42 GLY D C 1
ATOM 4143 O O . GLY D 1 42 ? 58.728 11.407 62.413 1.00 42.44 42 GLY D O 1
ATOM 4144 N N . TYR D 1 43 ? 57.054 9.966 62.025 1.00 41.00 43 TYR D N 1
ATOM 4145 C CA . TYR D 1 43 ? 56.603 10.693 60.822 1.00 39.93 43 TYR D CA 1
ATOM 4146 C C . TYR D 1 43 ? 55.853 11.999 61.149 1.00 38.94 43 TYR D C 1
ATOM 4147 O O . TYR D 1 43 ? 55.281 12.116 62.187 1.00 39.40 43 TYR D O 1
ATOM 4156 N N . SER D 1 44 ? 55.900 12.983 60.266 1.00 38.82 44 SER D N 1
ATOM 4157 C CA . SER D 1 44 ? 54.914 14.032 60.264 1.00 39.52 44 SER D CA 1
ATOM 4158 C C . SER D 1 44 ? 53.739 13.543 59.472 1.00 38.61 44 SER D C 1
ATOM 4159 O O . SER D 1 44 ? 53.939 12.895 58.473 1.00 38.38 44 SER D O 1
ATOM 4162 N N . VAL D 1 45 ? 52.527 13.872 59.915 1.00 37.53 45 VAL D N 1
ATOM 4163 C CA . VAL D 1 45 ? 51.324 13.380 59.288 1.00 36.74 45 VAL D CA 1
ATOM 4164 C C . VAL D 1 45 ? 50.467 14.567 58.922 1.00 36.61 45 VAL D C 1
ATOM 4165 O O . VAL D 1 45 ? 50.317 15.459 59.719 1.00 36.25 45 VAL D O 1
ATOM 4169 N N . VAL D 1 46 ? 49.900 14.530 57.723 1.00 35.79 46 VAL D N 1
ATOM 4170 C CA . VAL D 1 46 ? 48.902 15.458 57.304 1.00 36.14 46 VAL D CA 1
ATOM 4171 C C . VAL D 1 46 ? 47.682 14.636 56.893 1.00 35.36 46 VAL D C 1
ATOM 4172 O O . VAL D 1 46 ? 47.818 13.694 56.142 1.00 36.56 46 VAL D O 1
ATOM 4176 N N . PHE D 1 47 ? 46.495 14.991 57.379 1.00 34.36 47 PHE D N 1
ATOM 4177 C CA . PHE D 1 47 ? 45.232 14.444 56.899 1.00 34.44 47 PHE D CA 1
ATOM 4178 C C . PHE D 1 47 ? 44.567 15.297 55.816 1.00 35.07 47 PHE D C 1
ATOM 4179 O O . PHE D 1 47 ? 44.472 16.547 55.927 1.00 34.36 47 PHE D O 1
ATOM 4187 N N . GLY D 1 48 ? 44.060 14.612 54.798 1.00 34.80 48 GLY D N 1
ATOM 4188 C CA . GLY D 1 48 ? 43.095 15.209 53.872 1.00 34.65 48 GLY D CA 1
ATOM 4189 C C . GLY D 1 48 ? 41.707 14.746 54.278 1.00 35.19 48 GLY D C 1
ATOM 4190 O O . GLY D 1 48 ? 41.509 13.556 54.594 1.00 35.22 48 GLY D O 1
ATOM 4191 N N . SER D 1 49 ? 40.770 15.692 54.254 1.00 35.25 49 SER D N 1
ATOM 4192 C CA . SER D 1 49 ? 39.389 15.524 54.713 1.00 35.72 49 SER D CA 1
ATOM 4193 C C . SER D 1 49 ? 38.426 16.410 53.883 1.00 36.44 49 SER D C 1
ATOM 4194 O O . SER D 1 49 ? 38.824 17.498 53.373 1.00 35.17 49 SER D O 1
ATOM 4197 N N . ARG D 1 50 ? 37.186 15.934 53.766 1.00 37.03 50 ARG D N 1
ATOM 4198 C CA . ARG D 1 50 ? 36.094 16.730 53.252 1.00 39.03 50 ARG D CA 1
ATOM 4199 C C . ARG D 1 50 ? 35.790 17.919 54.139 1.00 39.93 50 ARG D C 1
ATOM 4200 O O . ARG D 1 50 ? 35.375 18.943 53.648 1.00 38.98 50 ARG D O 1
ATOM 4208 N N . ASN D 1 51 ? 35.979 17.766 55.445 1.00 40.39 51 ASN D N 1
ATOM 4209 C CA . ASN D 1 51 ? 35.689 18.861 56.396 1.00 40.81 51 ASN D CA 1
ATOM 4210 C C . ASN D 1 51 ? 36.830 19.036 57.383 1.00 39.79 51 ASN D C 1
ATOM 4211 O O . ASN D 1 51 ? 36.757 18.585 58.493 1.00 37.69 51 ASN D O 1
ATOM 4216 N N . PRO D 1 52 ? 37.894 19.744 56.964 1.00 40.26 52 PRO D N 1
ATOM 4217 C CA . PRO D 1 52 ? 39.087 19.876 57.800 1.00 40.10 52 PRO D CA 1
ATOM 4218 C C . PRO D 1 52 ? 38.859 20.648 59.082 1.00 41.51 52 PRO D C 1
ATOM 4219 O O . PRO D 1 52 ? 39.652 20.477 60.013 1.00 40.99 52 PRO D O 1
ATOM 4223 N N . GLN D 1 53 ? 37.782 21.434 59.188 1.00 42.72 53 GLN D N 1
ATOM 4224 C CA . GLN D 1 53 ? 37.545 22.155 60.440 1.00 44.84 53 GLN D CA 1
ATOM 4225 C C . GLN D 1 53 ? 36.936 21.279 61.499 1.00 44.58 53 GLN D C 1
ATOM 4226 O O . GLN D 1 53 ? 36.911 21.676 62.653 1.00 44.83 53 GLN D O 1
ATOM 4232 N N . VAL D 1 54 ? 36.473 20.089 61.112 1.00 44.73 54 VAL D N 1
ATOM 4233 C CA . VAL D 1 54 ? 35.889 19.139 62.038 1.00 44.34 54 VAL D CA 1
ATOM 4234 C C . VAL D 1 54 ? 36.993 18.120 62.391 1.00 44.13 54 VAL D C 1
ATOM 4235 O O . VAL D 1 54 ? 37.192 17.097 61.702 1.00 44.14 54 VAL D O 1
ATOM 4239 N N . SER D 1 55 ? 37.732 18.397 63.455 1.00 42.36 55 SER D N 1
ATOM 4240 C CA . SER D 1 55 ? 38.907 17.563 63.749 1.00 41.62 55 SER D CA 1
ATOM 4241 C C . SER D 1 55 ? 39.070 17.163 65.240 1.00 40.61 55 SER D C 1
ATOM 4242 O O . SER D 1 55 ? 40.181 16.820 65.649 1.00 39.36 55 SER D O 1
ATOM 4245 N N . SER D 1 56 ? 37.997 17.207 66.028 1.00 39.37 56 SER D N 1
ATOM 4246 C CA . SER D 1 56 ? 38.102 16.922 67.475 1.00 40.30 56 SER D CA 1
ATOM 4247 C C . SER D 1 56 ? 38.756 15.596 67.835 1.00 38.98 56 SER D C 1
ATOM 4248 O O . SER D 1 56 ? 39.547 15.522 68.785 1.00 39.13 56 SER D O 1
ATOM 4251 N N . LEU D 1 57 ? 38.467 14.571 67.054 1.00 38.15 57 LEU D N 1
ATOM 4252 C CA . LEU D 1 57 ? 38.968 13.234 67.350 1.00 37.67 57 LEU D CA 1
ATOM 4253 C C . LEU D 1 57 ? 40.308 12.965 66.711 1.00 37.22 57 LEU D C 1
ATOM 4254 O O . LEU D 1 57 ? 40.811 11.875 66.848 1.00 38.93 57 LEU D O 1
ATOM 4259 N N . LEU D 1 58 ? 40.924 13.943 66.031 1.00 36.43 58 LEU D N 1
ATOM 4260 C CA . LEU D 1 58 ? 42.203 13.723 65.371 1.00 34.60 58 LEU D CA 1
ATOM 4261 C C . LEU D 1 58 ? 43.366 14.148 66.270 1.00 34.53 58 LEU D C 1
ATOM 4262 O O . LEU D 1 58 ? 43.235 15.035 67.067 1.00 34.38 58 LEU D O 1
ATOM 4267 N N . PRO D 1 59 ? 44.524 13.548 66.095 1.00 34.27 59 PRO D N 1
ATOM 4268 C CA . PRO D 1 59 ? 45.634 13.885 66.964 1.00 34.60 59 PRO D CA 1
ATOM 4269 C C . PRO D 1 59 ? 46.217 15.220 66.646 1.00 34.99 59 PRO D C 1
ATOM 4270 O O . PRO D 1 59 ? 46.359 15.554 65.465 1.00 36.19 59 PRO D O 1
ATOM 4274 N N . ARG D 1 60 ? 46.621 15.940 67.704 1.00 35.76 60 ARG D N 1
ATOM 4275 C CA . ARG D 1 60 ? 47.145 17.318 67.647 1.00 36.73 60 ARG D CA 1
ATOM 4276 C C . ARG D 1 60 ? 48.347 17.419 66.732 1.00 36.35 60 ARG D C 1
ATOM 4277 O O . ARG D 1 60 ? 48.503 18.397 66.034 1.00 36.00 60 ARG D O 1
ATOM 4285 N N . GLY D 1 61 ? 49.148 16.364 66.695 1.00 36.36 61 GLY D N 1
ATOM 4286 C CA . GLY D 1 61 ? 50.342 16.411 65.914 1.00 37.79 61 GLY D CA 1
ATOM 4287 C C . GLY D 1 61 ? 50.152 16.345 64.402 1.00 37.93 61 GLY D C 1
ATOM 4288 O O . GLY D 1 61 ? 51.102 16.494 63.704 1.00 39.95 61 GLY D O 1
ATOM 4289 N N . ALA D 1 62 ? 48.941 16.167 63.902 1.00 38.42 62 ALA D N 1
ATOM 4290 C CA . ALA D 1 62 ? 48.702 16.107 62.461 1.00 38.40 62 ALA D CA 1
ATOM 4291 C C . ALA D 1 62 ? 47.953 17.300 61.978 1.00 37.83 62 ALA D C 1
ATOM 4292 O O . ALA D 1 62 ? 46.898 17.604 62.468 1.00 39.09 62 ALA D O 1
ATOM 4294 N N . GLU D 1 63 ? 48.438 17.902 60.916 1.00 37.55 63 GLU D N 1
ATOM 4295 C CA . GLU D 1 63 ? 47.696 18.977 60.279 1.00 38.00 63 GLU D CA 1
ATOM 4296 C C . GLU D 1 63 ? 46.497 18.385 59.506 1.00 36.51 63 GLU D C 1
ATOM 4297 O O . GLU D 1 63 ? 46.608 17.288 58.979 1.00 34.85 63 GLU D O 1
ATOM 4303 N N . VAL D 1 64 ? 45.359 19.086 59.458 1.00 34.66 64 VAL D N 1
ATOM 4304 C CA . VAL D 1 64 ? 44.168 18.611 58.769 1.00 34.05 64 VAL D CA 1
ATOM 4305 C C . VAL D 1 64 ? 43.789 19.655 57.710 1.00 34.57 64 VAL D C 1
ATOM 4306 O O . VAL D 1 64 ? 43.628 20.839 58.020 1.00 35.45 64 VAL D O 1
ATOM 4310 N N . LEU D 1 65 ? 43.654 19.194 56.464 1.00 33.42 65 LEU D N 1
ATOM 4311 C CA . LEU D 1 65 ? 43.551 20.074 55.296 1.00 33.31 65 LEU D CA 1
ATOM 4312 C C . LEU D 1 65 ? 42.565 19.517 54.283 1.00 33.76 65 LEU D C 1
ATOM 4313 O O . LEU D 1 65 ? 42.181 18.353 54.376 1.00 32.45 65 LEU D O 1
ATOM 4318 N N . CYS D 1 66 ? 42.123 20.329 53.333 1.00 33.89 66 CYS D N 1
ATOM 4319 C CA . CYS D 1 66 ? 41.377 19.797 52.203 1.00 35.24 66 CYS D CA 1
ATOM 4320 C C . CYS D 1 66 ? 42.223 18.786 51.419 1.00 34.10 66 CYS D C 1
ATOM 4321 O O . CYS D 1 66 ? 43.440 18.909 51.350 1.00 32.65 66 CYS D O 1
ATOM 4324 N N . TYR D 1 67 ? 41.575 17.839 50.758 1.00 34.56 67 TYR D N 1
ATOM 4325 C CA . TYR D 1 67 ? 42.281 16.832 49.986 1.00 35.54 67 TYR D CA 1
ATOM 4326 C C . TYR D 1 67 ? 43.323 17.396 49.043 1.00 36.31 67 TYR D C 1
ATOM 4327 O O . TYR D 1 67 ? 44.481 16.974 49.067 1.00 35.38 67 TYR D O 1
ATOM 4336 N N . SER D 1 68 ? 42.940 18.402 48.251 1.00 38.10 68 SER D N 1
ATOM 4337 C CA . SER D 1 68 ? 43.879 18.969 47.274 1.00 39.17 68 SER D CA 1
ATOM 4338 C C . SER D 1 68 ? 45.103 19.577 47.923 1.00 37.55 68 SER D C 1
ATOM 4339 O O . SER D 1 68 ? 46.204 19.429 47.420 1.00 36.23 68 SER D O 1
ATOM 4342 N N . GLU D 1 69 ? 44.903 20.250 49.070 1.00 36.45 69 GLU D N 1
ATOM 4343 C CA . GLU D 1 69 ? 46.011 20.926 49.698 1.00 34.10 69 GLU D CA 1
ATOM 4344 C C . GLU D 1 69 ? 46.833 19.869 50.433 1.00 33.16 69 GLU D C 1
ATOM 4345 O O . GLU D 1 69 ? 48.038 19.944 50.508 1.00 32.67 69 GLU D O 1
ATOM 4351 N N . ALA D 1 70 ? 46.170 18.899 51.026 1.00 32.65 70 ALA D N 1
ATOM 4352 C CA . ALA D 1 70 ? 46.879 17.797 51.746 1.00 33.58 70 ALA D CA 1
ATOM 4353 C C . ALA D 1 70 ? 47.838 17.124 50.824 1.00 33.55 70 ALA D C 1
ATOM 4354 O O . ALA D 1 70 ? 48.933 16.774 51.242 1.00 33.59 70 ALA D O 1
ATOM 4356 N N . ALA D 1 71 ? 47.426 16.960 49.572 1.00 34.01 71 ALA D N 1
ATOM 4357 C CA . ALA D 1 71 ? 48.230 16.222 48.595 1.00 35.43 71 ALA D CA 1
ATOM 4358 C C . ALA D 1 71 ? 49.545 16.934 48.262 1.00 36.45 71 ALA D C 1
ATOM 4359 O O . ALA D 1 71 ? 50.572 16.288 48.004 1.00 37.19 71 ALA D O 1
ATOM 4361 N N . SER D 1 72 ? 49.551 18.265 48.351 1.00 37.17 72 SER D N 1
ATOM 4362 C CA . SER D 1 72 ? 50.746 19.044 47.995 1.00 36.98 72 SER D CA 1
ATOM 4363 C C . SER D 1 72 ? 51.802 18.886 49.068 1.00 37.37 72 SER D C 1
ATOM 4364 O O . SER D 1 72 ? 52.940 19.203 48.859 1.00 37.02 72 SER D O 1
ATOM 4367 N N . ARG D 1 73 ? 51.457 18.307 50.206 1.00 38.14 73 ARG D N 1
ATOM 4368 C CA . ARG D 1 73 ? 52.398 18.248 51.322 1.00 38.98 73 ARG D CA 1
ATOM 4369 C C . ARG D 1 73 ? 53.338 17.042 51.382 1.00 39.50 73 ARG D C 1
ATOM 4370 O O . ARG D 1 73 ? 54.264 17.049 52.213 1.00 39.24 73 ARG D O 1
ATOM 4378 N N . SER D 1 74 ? 53.091 16.009 50.584 1.00 38.24 74 SER D N 1
ATOM 4379 C CA . SER D 1 74 ? 53.883 14.817 50.674 1.00 38.82 74 SER D CA 1
ATOM 4380 C C . SER D 1 74 ? 53.911 14.110 49.363 1.00 40.37 74 SER D C 1
ATOM 4381 O O . SER D 1 74 ? 53.001 14.250 48.554 1.00 40.84 74 SER D O 1
ATOM 4384 N N . ASP D 1 75 ? 54.913 13.279 49.137 1.00 41.08 75 ASP D N 1
ATOM 4385 C CA . ASP D 1 75 ? 54.800 12.461 47.944 1.00 42.44 75 ASP D CA 1
ATOM 4386 C C . ASP D 1 75 ? 54.306 11.045 48.204 1.00 39.62 75 ASP D C 1
ATOM 4387 O O . ASP D 1 75 ? 54.312 10.236 47.296 1.00 39.92 75 ASP D O 1
ATOM 4392 N N . VAL D 1 76 ? 53.862 10.777 49.436 1.00 36.51 76 VAL D N 1
ATOM 4393 C CA . VAL D 1 76 ? 53.184 9.526 49.803 1.00 34.62 76 VAL D CA 1
ATOM 4394 C C . VAL D 1 76 ? 51.830 9.778 50.431 1.00 33.28 76 VAL D C 1
ATOM 4395 O O . VAL D 1 76 ? 51.742 10.305 51.515 1.00 34.56 76 VAL D O 1
ATOM 4399 N N . ILE D 1 77 ? 50.777 9.381 49.745 1.00 31.74 77 ILE D N 1
ATOM 4400 C CA . ILE D 1 77 ? 49.428 9.513 50.211 1.00 31.08 77 ILE D CA 1
ATOM 4401 C C . ILE D 1 77 ? 48.831 8.156 50.465 1.00 31.71 77 ILE D C 1
ATOM 4402 O O . ILE D 1 77 ? 48.768 7.328 49.511 1.00 32.84 77 ILE D O 1
ATOM 4407 N N . VAL D 1 78 ? 48.347 7.920 51.686 1.00 31.19 78 VAL D N 1
ATOM 4408 C CA . VAL D 1 78 ? 47.574 6.681 52.012 1.00 30.66 78 VAL D CA 1
ATOM 4409 C C . VAL D 1 78 ? 46.097 6.963 51.768 1.00 32.09 78 VAL D C 1
ATOM 4410 O O . VAL D 1 78 ? 45.549 7.926 52.311 1.00 31.35 78 VAL D O 1
ATOM 4414 N N . LEU D 1 79 ? 45.442 6.143 50.954 1.00 31.80 79 LEU D N 1
ATOM 4415 C CA . LEU D 1 79 ? 44.043 6.343 50.624 1.00 32.67 79 LEU D CA 1
ATOM 4416 C C . LEU D 1 79 ? 43.103 5.576 51.589 1.00 32.10 79 LEU D C 1
ATOM 4417 O O . LEU D 1 79 ? 42.666 4.457 51.284 1.00 33.39 79 LEU D O 1
ATOM 4422 N N . ALA D 1 80 ? 42.839 6.165 52.764 1.00 31.56 80 ALA D N 1
ATOM 4423 C CA . ALA D 1 80 ? 42.020 5.537 53.831 1.00 30.56 80 ALA D CA 1
ATOM 4424 C C . ALA D 1 80 ? 40.564 5.900 53.652 1.00 31.43 80 ALA D C 1
ATOM 4425 O O . ALA D 1 80 ? 39.951 6.464 54.565 1.00 31.57 80 ALA D O 1
ATOM 4427 N N . VAL D 1 81 ? 40.055 5.508 52.466 1.00 31.43 81 VAL D N 1
ATOM 4428 C CA . VAL D 1 81 ? 38.749 5.735 51.943 1.00 31.86 81 VAL D CA 1
ATOM 4429 C C . VAL D 1 81 ? 38.247 4.437 51.270 1.00 32.61 81 VAL D C 1
ATOM 4430 O O . VAL D 1 81 ? 39.033 3.721 50.721 1.00 33.17 81 VAL D O 1
ATOM 4434 N N . HIS D 1 82 ? 36.950 4.110 51.346 1.00 33.38 82 HIS D N 1
ATOM 4435 C CA . HIS D 1 82 ? 36.354 2.926 50.686 1.00 33.70 82 HIS D CA 1
ATOM 4436 C C . HIS D 1 82 ? 36.293 3.134 49.197 1.00 34.68 82 HIS D C 1
ATOM 4437 O O . HIS D 1 82 ? 36.155 4.279 48.715 1.00 35.55 82 HIS D O 1
ATOM 4444 N N . ARG D 1 83 ? 36.457 2.054 48.442 1.00 34.95 83 ARG D N 1
ATOM 4445 C CA . ARG D 1 83 ? 36.441 2.129 47.003 1.00 35.90 83 ARG D CA 1
ATOM 4446 C C . ARG D 1 83 ? 35.206 2.849 46.426 1.00 36.73 83 ARG D C 1
ATOM 4447 O O . ARG D 1 83 ? 35.293 3.597 45.446 1.00 37.17 83 ARG D O 1
ATOM 4455 N N . GLU D 1 84 ? 34.073 2.669 47.075 1.00 37.56 84 GLU D N 1
ATOM 4456 C CA . GLU D 1 84 ? 32.820 3.259 46.630 1.00 38.06 84 GLU D CA 1
ATOM 4457 C C . GLU D 1 84 ? 32.911 4.770 46.583 1.00 38.32 84 GLU D C 1
ATOM 4458 O O . GLU D 1 84 ? 32.092 5.409 45.920 1.00 38.40 84 GLU D O 1
ATOM 4464 N N . HIS D 1 85 ? 33.842 5.358 47.319 1.00 38.23 85 HIS D N 1
ATOM 4465 C CA . HIS D 1 85 ? 33.952 6.785 47.365 1.00 38.46 85 HIS D CA 1
ATOM 4466 C C . HIS D 1 85 ? 35.253 7.316 46.767 1.00 38.30 85 HIS D C 1
ATOM 4467 O O . HIS D 1 85 ? 35.638 8.433 47.052 1.00 37.92 85 HIS D O 1
ATOM 4474 N N . TYR D 1 86 ? 35.880 6.521 45.895 1.00 37.14 86 TYR D N 1
ATOM 4475 C CA . TYR D 1 86 ? 37.028 6.979 45.162 1.00 36.80 86 TYR D CA 1
ATOM 4476 C C . TYR D 1 86 ? 36.748 8.117 44.156 1.00 38.19 86 TYR D C 1
ATOM 4477 O O . TYR D 1 86 ? 37.692 8.773 43.709 1.00 37.86 86 TYR D O 1
ATOM 4486 N N . ASP D 1 87 ? 35.489 8.316 43.758 1.00 38.79 87 ASP D N 1
ATOM 4487 C CA . ASP D 1 87 ? 35.135 9.171 42.626 1.00 39.81 87 ASP D CA 1
ATOM 4488 C C . ASP D 1 87 ? 35.756 10.597 42.651 1.00 39.69 87 ASP D C 1
ATOM 4489 O O . ASP D 1 87 ? 36.185 11.137 41.618 1.00 39.17 87 ASP D O 1
ATOM 4494 N N . PHE D 1 88 ? 35.807 11.191 43.829 1.00 39.00 88 PHE D N 1
ATOM 4495 C CA . PHE D 1 88 ? 36.350 12.545 43.966 1.00 39.28 88 PHE D CA 1
ATOM 4496 C C . PHE D 1 88 ? 37.811 12.664 43.508 1.00 38.95 88 PHE D C 1
ATOM 4497 O O . PHE D 1 88 ? 38.258 13.785 43.152 1.00 39.05 88 PHE D O 1
ATOM 4505 N N . LEU D 1 89 ? 38.538 11.541 43.486 1.00 36.99 89 LEU D N 1
ATOM 4506 C CA . LEU D 1 89 ? 39.906 11.528 43.034 1.00 37.09 89 LEU D CA 1
ATOM 4507 C C . LEU D 1 89 ? 40.090 11.920 41.559 1.00 37.80 89 LEU D C 1
ATOM 4508 O O . LEU D 1 89 ? 41.146 12.425 41.214 1.00 35.52 89 LEU D O 1
ATOM 4513 N N . ALA D 1 90 ? 39.101 11.678 40.706 1.00 38.46 90 ALA D N 1
ATOM 4514 C CA . ALA D 1 90 ? 39.163 12.119 39.302 1.00 40.70 90 ALA D CA 1
ATOM 4515 C C . ALA D 1 90 ? 39.446 13.616 39.182 1.00 42.68 90 ALA D C 1
ATOM 4516 O O . ALA D 1 90 ? 40.338 14.031 38.423 1.00 43.17 90 ALA D O 1
ATOM 4518 N N . GLU D 1 91 ? 38.789 14.419 40.009 1.00 44.87 91 GLU D N 1
ATOM 4519 C CA . GLU D 1 91 ? 38.950 15.890 39.901 1.00 48.81 91 GLU D CA 1
ATOM 4520 C C . GLU D 1 91 ? 40.309 16.390 40.483 1.00 49.54 91 GLU D C 1
ATOM 4521 O O . GLU D 1 91 ? 40.707 17.544 40.267 1.00 49.54 91 GLU D O 1
ATOM 4527 N N . LEU D 1 92 ? 40.999 15.502 41.210 1.00 49.61 92 LEU D N 1
ATOM 4528 C CA . LEU D 1 92 ? 42.291 15.793 41.829 1.00 49.56 92 LEU D CA 1
ATOM 4529 C C . LEU D 1 92 ? 43.484 15.239 41.058 1.00 49.44 92 LEU D C 1
ATOM 4530 O O . LEU D 1 92 ? 44.622 15.409 41.470 1.00 48.67 92 LEU D O 1
ATOM 4535 N N . ALA D 1 93 ? 43.220 14.525 39.974 1.00 50.03 93 ALA D N 1
ATOM 4536 C CA . ALA D 1 93 ? 44.234 13.687 39.346 1.00 50.30 93 ALA D CA 1
ATOM 4537 C C . ALA D 1 93 ? 45.515 14.490 39.112 1.00 50.89 93 ALA D C 1
ATOM 4538 O O . ALA D 1 93 ? 46.591 13.975 39.316 1.00 49.72 93 ALA D O 1
ATOM 4540 N N . ASP D 1 94 ? 45.392 15.769 38.767 1.00 51.43 94 ASP D N 1
ATOM 4541 C CA . ASP D 1 94 ? 46.572 16.576 38.467 1.00 52.04 94 ASP D CA 1
ATOM 4542 C C . ASP D 1 94 ? 47.338 17.007 39.704 1.00 50.66 94 ASP D C 1
ATOM 4543 O O . ASP D 1 94 ? 48.552 17.140 39.696 1.00 51.60 94 ASP D O 1
ATOM 4548 N N . SER D 1 95 ? 46.667 17.149 40.812 1.00 48.62 95 SER D N 1
ATOM 4549 C CA . SER D 1 95 ? 47.427 17.404 42.017 1.00 47.91 95 SER D CA 1
ATOM 4550 C C . SER D 1 95 ? 48.103 16.138 42.603 1.00 45.69 95 SER D C 1
ATOM 4551 O O . SER D 1 95 ? 48.833 16.247 43.558 1.00 44.94 95 SER D O 1
ATOM 4554 N N . LEU D 1 96 ? 47.900 14.967 41.988 1.00 43.78 96 LEU D N 1
ATOM 4555 C CA . LEU D 1 96 ? 48.448 13.695 42.517 1.00 42.13 96 LEU D CA 1
ATOM 4556 C C . LEU D 1 96 ? 49.491 13.113 41.594 1.00 41.76 96 LEU D C 1
ATOM 4557 O O . LEU D 1 96 ? 50.030 12.059 41.896 1.00 40.51 96 LEU D O 1
ATOM 4562 N N . LYS D 1 97 ? 49.791 13.815 40.496 1.00 42.84 97 LYS D N 1
ATOM 4563 C CA . LYS D 1 97 ? 50.773 13.351 39.511 1.00 44.06 97 LYS D CA 1
ATOM 4564 C C . LYS D 1 97 ? 52.062 13.157 40.249 1.00 43.09 97 LYS D C 1
ATOM 4565 O O . LYS D 1 97 ? 52.489 14.040 40.977 1.00 40.31 97 LYS D O 1
ATOM 4571 N N . GLY D 1 98 ? 52.671 11.981 40.065 1.00 42.40 98 GLY D N 1
ATOM 4572 C CA . GLY D 1 98 ? 53.998 11.732 40.584 1.00 42.06 98 GLY D CA 1
ATOM 4573 C C . GLY D 1 98 ? 54.028 11.350 42.052 1.00 41.77 98 GLY D C 1
ATOM 4574 O O . GLY D 1 98 ? 55.092 11.039 42.572 1.00 41.53 98 GLY D O 1
ATOM 4575 N N . ARG D 1 99 ? 52.882 11.283 42.722 1.00 40.29 99 ARG D N 1
ATOM 4576 C CA . ARG D 1 99 ? 52.884 10.803 44.103 1.00 38.83 99 ARG D CA 1
ATOM 4577 C C . ARG D 1 99 ? 52.671 9.314 44.177 1.00 38.17 99 ARG D C 1
ATOM 4578 O O . ARG D 1 99 ? 52.185 8.690 43.266 1.00 36.67 99 ARG D O 1
ATOM 4586 N N . VAL D 1 100 ? 53.134 8.728 45.258 1.00 37.51 100 VAL D N 1
ATOM 4587 C CA . VAL D 1 100 ? 52.840 7.378 45.553 1.00 36.40 100 VAL D CA 1
ATOM 4588 C C . VAL D 1 100 ? 51.502 7.355 46.253 1.00 36.87 100 VAL D C 1
ATOM 4589 O O . VAL D 1 100 ? 51.347 8.044 47.269 1.00 37.24 100 VAL D O 1
ATOM 4593 N N . LEU D 1 101 ? 50.560 6.574 45.727 1.00 35.74 101 LEU D N 1
ATOM 4594 C CA . LEU D 1 101 ? 49.216 6.430 46.280 1.00 35.40 101 LEU D CA 1
ATOM 4595 C C . LEU D 1 101 ? 48.995 4.984 46.758 1.00 34.62 101 LEU D C 1
ATOM 4596 O O . LEU D 1 101 ? 49.008 4.048 45.927 1.00 35.45 101 LEU D O 1
ATOM 4601 N N . ILE D 1 102 ? 48.812 4.793 48.074 1.00 33.11 102 ILE D N 1
ATOM 4602 C CA . ILE D 1 102 ? 48.732 3.478 48.655 1.00 32.05 102 ILE D CA 1
ATOM 4603 C C . ILE D 1 102 ? 47.303 3.061 48.840 1.00 32.60 102 ILE D C 1
ATOM 4604 O O . ILE D 1 102 ? 46.502 3.698 49.587 1.00 31.29 102 ILE D O 1
ATOM 4609 N N . ASP D 1 103 ? 46.940 1.993 48.147 1.00 33.02 103 ASP D N 1
ATOM 4610 C CA . ASP D 1 103 ? 45.581 1.496 48.224 1.00 33.05 103 ASP D CA 1
ATOM 4611 C C . ASP D 1 103 ? 45.549 0.450 49.325 1.00 33.99 103 ASP D C 1
ATOM 4612 O O . ASP D 1 103 ? 46.184 -0.638 49.203 1.00 33.50 103 ASP D O 1
ATOM 4617 N N . VAL D 1 104 ? 44.793 0.763 50.370 1.00 34.17 104 VAL D N 1
ATOM 4618 C CA . VAL D 1 104 ? 44.664 -0.089 51.554 1.00 34.38 104 VAL D CA 1
ATOM 4619 C C . VAL D 1 104 ? 43.282 -0.815 51.614 1.00 35.13 104 VAL D C 1
ATOM 4620 O O . VAL D 1 104 ? 42.937 -1.373 52.627 1.00 34.03 104 VAL D O 1
ATOM 4624 N N . SER D 1 105 ? 42.516 -0.791 50.519 1.00 34.97 105 SER D N 1
ATOM 4625 C CA . SER D 1 105 ? 41.063 -1.094 50.563 1.00 35.87 105 SER D CA 1
ATOM 4626 C C . SER D 1 105 ? 40.752 -2.574 50.564 1.00 36.62 105 SER D C 1
ATOM 4627 O O . SER D 1 105 ? 41.568 -3.377 50.115 1.00 37.07 105 SER D O 1
ATOM 4630 N N . ASN D 1 106 ? 39.598 -2.918 51.148 1.00 37.56 106 ASN D N 1
ATOM 4631 C CA . ASN D 1 106 ? 38.975 -4.205 50.977 1.00 38.80 106 ASN D CA 1
ATOM 4632 C C . ASN D 1 106 ? 37.575 -3.974 50.544 1.00 38.92 106 ASN D C 1
ATOM 4633 O O . ASN D 1 106 ? 37.027 -2.932 50.773 1.00 39.33 106 ASN D O 1
ATOM 4638 N N . ASN D 1 107 ? 36.956 -4.996 50.007 1.00 40.63 107 ASN D N 1
ATOM 4639 C CA . ASN D 1 107 ? 35.586 -4.931 49.613 1.00 41.71 107 ASN D CA 1
ATOM 4640 C C . ASN D 1 107 ? 34.757 -5.659 50.663 1.00 43.72 107 ASN D C 1
ATOM 4641 O O . ASN D 1 107 ? 35.296 -6.433 51.475 1.00 43.65 107 ASN D O 1
ATOM 4646 N N . GLN D 1 108 ? 33.447 -5.457 50.592 1.00 45.86 108 GLN D N 1
ATOM 4647 C CA . GLN D 1 108 ? 32.495 -6.090 51.527 1.00 48.51 108 GLN D CA 1
ATOM 4648 C C . GLN D 1 108 ? 32.220 -7.549 51.198 1.00 49.70 108 GLN D C 1
ATOM 4649 O O . GLN D 1 108 ? 31.776 -8.269 52.069 1.00 50.83 108 GLN D O 1
ATOM 4655 N N . LYS D 1 109 ? 32.467 -7.993 49.957 1.00 50.71 109 LYS D N 1
ATOM 4656 C CA . LYS D 1 109 ? 32.308 -9.424 49.607 1.00 51.32 109 LYS D CA 1
ATOM 4657 C C . LYS D 1 109 ? 33.212 -9.793 48.447 1.00 51.30 109 LYS D C 1
ATOM 4658 O O . LYS D 1 109 ? 33.739 -8.930 47.765 1.00 52.42 109 LYS D O 1
ATOM 4664 N N . MET D 1 110 ? 33.387 -11.080 48.216 1.00 51.22 110 MET D N 1
ATOM 4665 C CA . MET D 1 110 ? 34.138 -11.595 47.068 1.00 50.65 110 MET D CA 1
ATOM 4666 C C . MET D 1 110 ? 33.511 -11.207 45.708 1.00 49.28 110 MET D C 1
ATOM 4667 O O . MET D 1 110 ? 32.312 -11.040 45.611 1.00 49.53 110 MET D O 1
ATOM 4672 N N . ASN D 1 111 ? 34.323 -11.052 44.668 1.00 47.91 111 ASN D N 1
ATOM 4673 C CA . ASN D 1 111 ? 33.823 -10.691 43.341 1.00 47.42 111 ASN D CA 1
ATOM 4674 C C . ASN D 1 111 ? 32.854 -9.485 43.377 1.00 45.04 111 ASN D C 1
ATOM 4675 O O . ASN D 1 111 ? 31.894 -9.400 42.613 1.00 45.10 111 ASN D O 1
ATOM 4680 N N . GLN D 1 112 ? 33.128 -8.494 44.199 1.00 42.28 112 GLN D N 1
ATOM 4681 C CA . GLN D 1 112 ? 32.231 -7.332 44.196 1.00 40.68 112 GLN D CA 1
ATOM 4682 C C . GLN D 1 112 ? 32.443 -6.468 42.971 1.00 39.59 112 GLN D C 1
ATOM 4683 O O . GLN D 1 112 ? 31.500 -5.860 42.519 1.00 38.88 112 GLN D O 1
ATOM 4689 N N . TYR D 1 113 ? 33.683 -6.426 42.472 1.00 38.45 113 TYR D N 1
ATOM 4690 C CA . TYR D 1 113 ? 34.052 -5.661 41.286 1.00 39.31 113 TYR D CA 1
ATOM 4691 C C . TYR D 1 113 ? 34.928 -6.567 40.471 1.00 38.44 113 TYR D C 1
ATOM 4692 O O . TYR D 1 113 ? 35.458 -7.499 41.037 1.00 37.42 113 TYR D O 1
ATOM 4701 N N . PRO D 1 114 ? 34.997 -6.364 39.154 1.00 38.22 114 PRO D N 1
ATOM 4702 C CA . PRO D 1 114 ? 35.718 -7.303 38.232 1.00 39.19 114 PRO D CA 1
ATOM 4703 C C . PRO D 1 114 ? 37.210 -7.048 38.134 1.00 38.67 114 PRO D C 1
ATOM 4704 O O . PRO D 1 114 ? 37.979 -7.912 37.706 1.00 40.18 114 PRO D O 1
ATOM 4708 N N . GLU D 1 115 ? 37.611 -5.853 38.519 1.00 38.20 115 GLU D N 1
ATOM 4709 C CA . GLU D 1 115 ? 39.016 -5.478 38.544 1.00 38.26 115 GLU D CA 1
ATOM 4710 C C . GLU D 1 115 ? 39.337 -5.160 40.002 1.00 37.15 115 GLU D C 1
ATOM 4711 O O . GLU D 1 115 ? 38.426 -4.910 40.776 1.00 36.77 115 GLU D O 1
ATOM 4717 N N . SER D 1 116 ? 40.609 -5.170 40.363 1.00 35.95 116 SER D N 1
ATOM 4718 C CA . SER D 1 116 ? 40.994 -4.897 41.722 1.00 35.53 116 SER D CA 1
ATOM 4719 C C . SER D 1 116 ? 40.811 -3.438 42.058 1.00 35.18 116 SER D C 1
ATOM 4720 O O . SER D 1 116 ? 40.847 -2.553 41.205 1.00 35.93 116 SER D O 1
ATOM 4723 N N . ASN D 1 117 ? 40.649 -3.128 43.326 1.00 35.06 117 ASN D N 1
ATOM 4724 C CA . ASN D 1 117 ? 40.445 -1.722 43.699 1.00 34.49 117 ASN D CA 1
ATOM 4725 C C . ASN D 1 117 ? 41.715 -0.941 43.302 1.00 33.66 117 ASN D C 1
ATOM 4726 O O . ASN D 1 117 ? 41.659 0.194 42.790 1.00 34.66 117 ASN D O 1
ATOM 4731 N N . ALA D 1 118 ? 42.868 -1.526 43.515 1.00 31.99 118 ALA D N 1
ATOM 4732 C CA . ALA D 1 118 ? 44.085 -0.781 43.140 1.00 33.10 118 ALA D CA 1
ATOM 4733 C C . ALA D 1 118 ? 44.133 -0.474 41.623 1.00 33.95 118 ALA D C 1
ATOM 4734 O O . ALA D 1 118 ? 44.571 0.616 41.206 1.00 33.11 118 ALA D O 1
ATOM 4736 N N . GLU D 1 119 ? 43.634 -1.409 40.795 1.00 35.04 119 GLU D N 1
ATOM 4737 C CA . GLU D 1 119 ? 43.695 -1.219 39.315 1.00 36.07 119 GLU D CA 1
ATOM 4738 C C . GLU D 1 119 ? 42.776 -0.063 38.937 1.00 34.54 119 GLU D C 1
ATOM 4739 O O . GLU D 1 119 ? 43.163 0.830 38.226 1.00 35.93 119 GLU D O 1
ATOM 4745 N N . TYR D 1 120 ? 41.567 -0.067 39.473 1.00 33.93 120 TYR D N 1
ATOM 4746 C CA . TYR D 1 120 ? 40.632 1.015 39.319 1.00 34.11 120 TYR D CA 1
ATOM 4747 C C . TYR D 1 120 ? 41.338 2.341 39.700 1.00 33.74 120 TYR D C 1
ATOM 4748 O O . TYR D 1 120 ? 41.322 3.320 38.965 1.00 34.25 120 TYR D O 1
ATOM 4757 N N . LEU D 1 121 ? 41.963 2.357 40.863 1.00 34.01 121 LEU D N 1
ATOM 4758 C CA . LEU D 1 121 ? 42.605 3.552 41.349 1.00 33.78 121 LEU D CA 1
ATOM 4759 C C . LEU D 1 121 ? 43.610 4.045 40.305 1.00 34.62 121 LEU D C 1
ATOM 4760 O O . LEU D 1 121 ? 43.704 5.292 40.033 1.00 34.28 121 LEU D O 1
ATOM 4765 N N . ALA D 1 122 ? 44.296 3.087 39.686 1.00 34.29 122 ALA D N 1
ATOM 4766 C CA . ALA D 1 122 ? 45.352 3.432 38.709 1.00 35.57 122 ALA D CA 1
ATOM 4767 C C . ALA D 1 122 ? 44.804 4.094 37.450 1.00 36.59 122 ALA D C 1
ATOM 4768 O O . ALA D 1 122 ? 45.534 4.851 36.797 1.00 37.41 122 ALA D O 1
ATOM 4770 N N . GLN D 1 123 ? 43.528 3.844 37.124 1.00 37.29 123 GLN D N 1
ATOM 4771 C CA . GLN D 1 123 ? 42.856 4.493 35.977 1.00 37.70 123 GLN D CA 1
ATOM 4772 C C . GLN D 1 123 ? 42.356 5.881 36.378 1.00 38.73 123 GLN D C 1
ATOM 4773 O O . GLN D 1 123 ? 42.370 6.788 35.574 1.00 39.35 123 GLN D O 1
ATOM 4779 N N . LEU D 1 124 ? 41.874 6.010 37.617 1.00 40.27 124 LEU D N 1
ATOM 4780 C CA . LEU D 1 124 ? 41.332 7.254 38.116 1.00 39.04 124 LEU D CA 1
ATOM 4781 C C . LEU D 1 124 ? 42.445 8.274 38.187 1.00 38.32 124 LEU D C 1
ATOM 4782 O O . LEU D 1 124 ? 42.214 9.459 37.884 1.00 37.79 124 LEU D O 1
ATOM 4787 N N . VAL D 1 125 ? 43.638 7.822 38.599 1.00 36.87 125 VAL D N 1
ATOM 4788 C CA . VAL D 1 125 ? 44.749 8.700 38.808 1.00 36.23 125 VAL D CA 1
ATOM 4789 C C . VAL D 1 125 ? 45.927 8.261 37.980 1.00 36.79 125 VAL D C 1
ATOM 4790 O O . VAL D 1 125 ? 46.868 7.798 38.527 1.00 36.73 125 VAL D O 1
ATOM 4794 N N . PRO D 1 126 ? 45.890 8.440 36.648 1.00 37.72 126 PRO D N 1
ATOM 4795 C CA . PRO D 1 126 ? 46.929 7.818 35.806 1.00 38.27 126 PRO D CA 1
ATOM 4796 C C . PRO D 1 126 ? 48.356 8.321 36.019 1.00 38.63 126 PRO D C 1
ATOM 4797 O O . PRO D 1 126 ? 49.289 7.648 35.587 1.00 39.84 126 PRO D O 1
ATOM 4801 N N . GLY D 1 127 ? 48.533 9.474 36.658 1.00 38.08 127 GLY D N 1
ATOM 4802 C CA . GLY D 1 127 ? 49.872 10.015 36.923 1.00 38.43 127 GLY D CA 1
ATOM 4803 C C . GLY D 1 127 ? 50.468 9.655 38.308 1.00 38.37 127 GLY D C 1
ATOM 4804 O O . GLY D 1 127 ? 51.597 10.008 38.632 1.00 37.67 127 GLY D O 1
ATOM 4805 N N . ALA D 1 128 ? 49.728 8.885 39.101 1.00 37.79 128 ALA D N 1
ATOM 4806 C CA . ALA D 1 128 ? 50.207 8.454 40.396 1.00 37.66 128 ALA D CA 1
ATOM 4807 C C . ALA D 1 128 ? 50.772 7.017 40.317 1.00 37.74 128 ALA D C 1
ATOM 4808 O O . ALA D 1 128 ? 50.374 6.204 39.443 1.00 35.49 128 ALA D O 1
ATOM 4810 N N . HIS D 1 129 ? 51.719 6.727 41.204 1.00 36.85 129 HIS D N 1
ATOM 4811 C CA . HIS D 1 129 ? 52.250 5.381 41.305 1.00 37.83 129 HIS D CA 1
ATOM 4812 C C . HIS D 1 129 ? 51.436 4.601 42.361 1.00 36.96 129 HIS D C 1
ATOM 4813 O O . HIS D 1 129 ? 51.641 4.818 43.569 1.00 36.87 129 HIS D O 1
ATOM 4820 N N . VAL D 1 130 ? 50.554 3.716 41.916 1.00 34.71 130 VAL D N 1
ATOM 4821 C CA . VAL D 1 130 ? 49.745 2.973 42.840 1.00 35.03 130 VAL D CA 1
ATOM 4822 C C . VAL D 1 130 ? 50.514 1.744 43.455 1.00 34.69 130 VAL D C 1
ATOM 4823 O O . VAL D 1 130 ? 51.138 0.992 42.766 1.00 33.93 130 VAL D O 1
ATOM 4827 N N . VAL D 1 131 ? 50.458 1.623 44.772 1.00 34.50 131 VAL D N 1
ATOM 4828 C CA . VAL D 1 131 ? 51.004 0.470 45.503 1.00 33.68 131 VAL D CA 1
ATOM 4829 C C . VAL D 1 131 ? 49.909 -0.090 46.376 1.00 33.87 131 VAL D C 1
ATOM 4830 O O . VAL D 1 131 ? 49.234 0.674 47.047 1.00 34.29 131 VAL D O 1
ATOM 4834 N N . LYS D 1 132 ? 49.656 -1.396 46.309 1.00 34.11 132 LYS D N 1
ATOM 4835 C CA . LYS D 1 132 ? 48.712 -2.033 47.223 1.00 34.68 132 LYS D CA 1
ATOM 4836 C C . LYS D 1 132 ? 49.459 -2.393 48.480 1.00 34.95 132 LYS D C 1
ATOM 4837 O O . LYS D 1 132 ? 50.583 -2.943 48.391 1.00 35.39 132 LYS D O 1
ATOM 4843 N N . ALA D 1 133 ? 48.909 -2.058 49.632 1.00 34.60 133 ALA D N 1
ATOM 4844 C CA . ALA D 1 133 ? 49.470 -2.463 50.910 1.00 35.18 133 ALA D CA 1
ATOM 4845 C C . ALA D 1 133 ? 48.525 -2.171 52.079 1.00 36.18 133 ALA D C 1
ATOM 4846 O O . ALA D 1 133 ? 47.634 -1.291 51.986 1.00 36.72 133 ALA D O 1
ATOM 4848 N N . PHE D 1 134 ? 48.774 -2.879 53.182 1.00 36.03 134 PHE D N 1
ATOM 4849 C CA . PHE D 1 134 ? 48.187 -2.604 54.509 1.00 36.58 134 PHE D CA 1
ATOM 4850 C C . PHE D 1 134 ? 46.722 -3.021 54.638 1.00 35.89 134 PHE D C 1
ATOM 4851 O O . PHE D 1 134 ? 46.150 -2.881 55.703 1.00 35.04 134 PHE D O 1
ATOM 4859 N N . ASN D 1 135 ? 46.143 -3.597 53.609 1.00 35.86 135 ASN D N 1
ATOM 4860 C CA . ASN D 1 135 ? 44.714 -3.956 53.679 1.00 36.91 135 ASN D CA 1
ATOM 4861 C C . ASN D 1 135 ? 44.402 -5.093 54.651 1.00 37.71 135 ASN D C 1
ATOM 4862 O O . ASN D 1 135 ? 43.253 -5.237 55.031 1.00 37.39 135 ASN D O 1
ATOM 4867 N N . THR D 1 136 ? 45.407 -5.889 55.042 1.00 39.33 136 THR D N 1
ATOM 4868 C CA . THR D 1 136 ? 45.209 -7.010 56.002 1.00 40.22 136 THR D CA 1
ATOM 4869 C C . THR D 1 136 ? 45.461 -6.574 57.418 1.00 41.30 136 THR D C 1
ATOM 4870 O O . THR D 1 136 ? 45.395 -7.379 58.286 1.00 41.89 136 THR D O 1
ATOM 4874 N N . ILE D 1 137 ? 45.727 -5.302 57.672 1.00 42.12 137 ILE D N 1
ATOM 4875 C CA . ILE D 1 137 ? 45.863 -4.790 59.065 1.00 42.84 137 ILE D CA 1
ATOM 4876 C C . ILE D 1 137 ? 44.526 -4.216 59.593 1.00 43.12 137 ILE D C 1
ATOM 4877 O O . ILE D 1 137 ? 43.988 -3.248 59.043 1.00 43.50 137 ILE D O 1
ATOM 4882 N N . SER D 1 138 ? 43.974 -4.780 60.654 1.00 42.53 138 SER D N 1
ATOM 4883 C CA . SER D 1 138 ? 42.790 -4.174 61.240 1.00 43.63 138 SER D CA 1
ATOM 4884 C C . SER D 1 138 ? 43.099 -2.809 61.879 1.00 42.98 138 SER D C 1
ATOM 4885 O O . SER D 1 138 ? 44.130 -2.655 62.543 1.00 42.12 138 SER D O 1
ATOM 4888 N N . ALA D 1 139 ? 42.163 -1.871 61.725 1.00 43.12 139 ALA D N 1
ATOM 4889 C CA . ALA D 1 139 ? 42.217 -0.567 62.392 1.00 42.81 139 ALA D CA 1
ATOM 4890 C C . ALA D 1 139 ? 42.392 -0.854 63.879 1.00 42.14 139 ALA D C 1
ATOM 4891 O O . ALA D 1 139 ? 41.786 -1.730 64.420 1.00 41.49 139 ALA D O 1
ATOM 4893 N N . TRP D 1 140 ? 43.298 -0.139 64.510 1.00 42.06 140 TRP D N 1
ATOM 4894 C CA . TRP D 1 140 ? 43.563 -0.247 65.957 1.00 41.91 140 TRP D CA 1
ATOM 4895 C C . TRP D 1 140 ? 44.476 -1.409 66.371 1.00 41.69 140 TRP D C 1
ATOM 4896 O O . TRP D 1 140 ? 44.951 -1.367 67.489 1.00 41.64 140 TRP D O 1
ATOM 4907 N N . ALA D 1 141 ? 44.755 -2.379 65.484 1.00 41.94 141 ALA D N 1
ATOM 4908 C CA . ALA D 1 141 ? 45.718 -3.487 65.765 1.00 41.64 141 ALA D CA 1
ATOM 4909 C C . ALA D 1 141 ? 47.106 -2.941 65.891 1.00 41.71 141 ALA D C 1
ATOM 4910 O O . ALA D 1 141 ? 47.886 -3.431 66.651 1.00 42.31 141 ALA D O 1
ATOM 4912 N N . LEU D 1 142 ? 47.429 -1.882 65.161 1.00 41.92 142 LEU D N 1
ATOM 4913 C CA . LEU D 1 142 ? 48.729 -1.248 65.352 1.00 42.19 142 LEU D CA 1
ATOM 4914 C C . LEU D 1 142 ? 48.860 -0.646 66.747 1.00 43.02 142 LEU D C 1
ATOM 4915 O O . LEU D 1 142 ? 49.978 -0.441 67.194 1.00 42.79 142 LEU D O 1
ATOM 4920 N N . GLN D 1 143 ? 47.751 -0.278 67.391 1.00 43.20 143 GLN D N 1
ATOM 4921 C CA . GLN D 1 143 ? 47.841 0.268 68.764 1.00 45.00 143 GLN D CA 1
ATOM 4922 C C . GLN D 1 143 ? 47.852 -0.838 69.813 1.00 47.30 143 GLN D C 1
ATOM 4923 O O . GLN D 1 143 ? 48.610 -0.771 70.776 1.00 47.19 143 GLN D O 1
ATOM 4929 N N . SER D 1 144 ? 47.063 -1.877 69.585 1.00 50.98 144 SER D N 1
ATOM 4930 C CA . SER D 1 144 ? 46.855 -2.926 70.609 1.00 54.11 144 SER D CA 1
ATOM 4931 C C . SER D 1 144 ? 47.961 -3.958 70.628 1.00 56.26 144 SER D C 1
ATOM 4932 O O . SER D 1 144 ? 48.059 -4.689 71.591 1.00 57.85 144 SER D O 1
ATOM 4935 N N . GLY D 1 145 ? 48.792 -4.005 69.574 1.00 59.01 145 GLY D N 1
ATOM 4936 C CA . GLY D 1 145 ? 49.888 -4.997 69.455 1.00 60.55 145 GLY D CA 1
ATOM 4937 C C . GLY D 1 145 ? 49.365 -6.439 69.358 1.00 62.22 145 GLY D C 1
ATOM 4938 O O . GLY D 1 145 ? 49.956 -7.367 69.934 1.00 63.33 145 GLY D O 1
ATOM 4939 N N . THR D 1 146 ? 48.247 -6.623 68.637 1.00 63.91 146 THR D N 1
ATOM 4940 C CA . THR D 1 146 ? 47.648 -7.966 68.417 1.00 64.68 146 THR D CA 1
ATOM 4941 C C . THR D 1 146 ? 47.146 -8.132 66.964 1.00 64.86 146 THR D C 1
ATOM 4942 O O . THR D 1 146 ? 47.909 -8.488 66.060 1.00 65.59 146 THR D O 1
ATOM 4946 N N . SER D 1 150 ? 49.322 -11.598 62.973 1.00 60.31 150 SER D N 1
ATOM 4947 C CA . SER D 1 150 ? 50.195 -11.467 61.782 1.00 60.06 150 SER D CA 1
ATOM 4948 C C . SER D 1 150 ? 50.794 -10.051 61.521 1.00 59.68 150 SER D C 1
ATOM 4949 O O . SER D 1 150 ? 50.061 -9.046 61.386 1.00 60.14 150 SER D O 1
ATOM 4952 N N . ARG D 1 151 ? 52.127 -9.997 61.431 1.00 58.38 151 ARG D N 1
ATOM 4953 C CA . ARG D 1 151 ? 52.848 -8.756 61.128 1.00 56.74 151 ARG D CA 1
ATOM 4954 C C . ARG D 1 151 ? 53.160 -8.609 59.637 1.00 55.48 151 ARG D C 1
ATOM 4955 O O . ARG D 1 151 ? 53.825 -7.662 59.265 1.00 56.07 151 ARG D O 1
ATOM 4963 N N . GLN D 1 152 ? 52.699 -9.560 58.821 1.00 54.02 152 GLN D N 1
ATOM 4964 C CA . GLN D 1 152 ? 52.946 -9.562 57.375 1.00 52.95 152 GLN D CA 1
ATOM 4965 C C . GLN D 1 152 ? 52.020 -8.643 56.569 1.00 51.04 152 GLN D C 1
ATOM 4966 O O . GLN D 1 152 ? 50.826 -8.590 56.788 1.00 51.70 152 GLN D O 1
ATOM 4972 N N . VAL D 1 153 ? 52.603 -8.005 55.575 1.00 47.85 153 VAL D N 1
ATOM 4973 C CA . VAL D 1 153 ? 51.932 -7.060 54.777 1.00 46.19 153 VAL D CA 1
ATOM 4974 C C . VAL D 1 153 ? 52.302 -7.406 53.339 1.00 45.12 153 VAL D C 1
ATOM 4975 O O . VAL D 1 153 ? 53.469 -7.388 52.962 1.00 44.71 153 VAL D O 1
ATOM 4979 N N . PHE D 1 154 ? 51.320 -7.776 52.541 1.00 43.93 154 PHE D N 1
ATOM 4980 C CA . PHE D 1 154 ? 51.566 -7.984 51.121 1.00 43.71 154 PHE D CA 1
ATOM 4981 C C . PHE D 1 154 ? 51.616 -6.637 50.407 1.00 42.16 154 PHE D C 1
ATOM 4982 O O . PHE D 1 154 ? 50.694 -5.810 50.559 1.00 41.96 154 PHE D O 1
ATOM 4990 N N . VAL D 1 155 ? 52.667 -6.444 49.628 1.00 39.79 155 VAL D N 1
ATOM 4991 C CA . VAL D 1 155 ? 52.849 -5.239 48.827 1.00 38.96 155 VAL D CA 1
ATOM 4992 C C . VAL D 1 155 ? 52.958 -5.545 47.327 1.00 38.74 155 VAL D C 1
ATOM 4993 O O . VAL D 1 155 ? 53.598 -6.474 46.961 1.00 39.78 155 VAL D O 1
ATOM 4997 N N . CYS D 1 156 ? 52.285 -4.799 46.458 1.00 37.97 156 CYS D N 1
ATOM 4998 C CA . CYS D 1 156 ? 52.498 -4.962 45.034 1.00 37.82 156 CYS D CA 1
ATOM 4999 C C . CYS D 1 156 ? 52.284 -3.622 44.325 1.00 37.47 156 CYS D C 1
ATOM 5000 O O . CYS D 1 156 ? 51.780 -2.669 44.904 1.00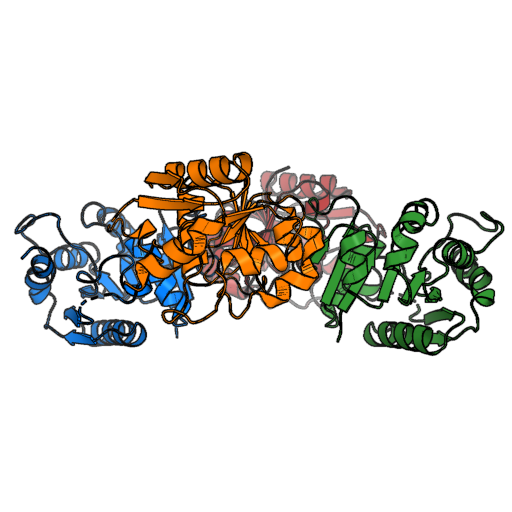 37.14 156 CYS D O 1
ATOM 5003 N N . GLY D 1 157 ? 52.737 -3.575 43.090 1.00 36.75 157 GLY D N 1
ATOM 5004 C CA . GLY D 1 157 ? 52.765 -2.374 42.319 1.00 37.54 157 GLY D CA 1
ATOM 5005 C C . GLY D 1 157 ? 53.769 -2.441 41.191 1.00 37.46 157 GLY D C 1
ATOM 5006 O O . GLY D 1 157 ? 54.716 -3.245 41.216 1.00 36.99 157 GLY D O 1
ATOM 5007 N N . ASN D 1 158 ? 53.596 -1.563 40.225 1.00 37.55 158 ASN D N 1
ATOM 5008 C CA . ASN D 1 158 ? 54.415 -1.622 39.013 1.00 38.47 158 ASN D CA 1
ATOM 5009 C C . ASN D 1 158 ? 55.707 -0.863 39.080 1.00 39.44 158 ASN D C 1
ATOM 5010 O O . ASN D 1 158 ? 56.567 -1.017 38.181 1.00 40.08 158 ASN D O 1
ATOM 5015 N N . ASP D 1 159 ? 55.877 -0.043 40.104 1.00 40.48 159 ASP D N 1
ATOM 5016 C CA . ASP D 1 159 ? 57.099 0.769 40.240 1.00 41.76 159 ASP D CA 1
ATOM 5017 C C . ASP D 1 159 ? 57.872 0.349 41.489 1.00 41.59 159 ASP D C 1
ATOM 5018 O O . ASP D 1 159 ? 57.374 0.526 42.599 1.00 41.02 159 ASP D O 1
ATOM 5023 N N . SER D 1 160 ? 59.100 -0.151 41.319 1.00 41.54 160 SER D N 1
ATOM 5024 C CA 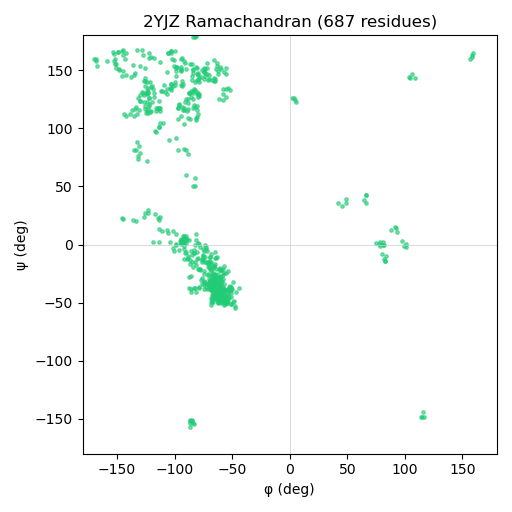. SER D 1 160 ? 59.904 -0.622 42.450 1.00 42.05 160 SER D CA 1
ATOM 5025 C C . SER D 1 160 ? 60.333 0.490 43.386 1.00 41.19 160 SER D C 1
ATOM 5026 O O . SER D 1 160 ? 60.400 0.263 44.547 1.00 41.46 160 SER D O 1
ATOM 5029 N N . LYS D 1 161 ? 60.646 1.684 42.897 1.00 41.20 161 LYS D N 1
ATOM 5030 C CA . LYS D 1 161 ? 60.926 2.831 43.809 1.00 42.05 161 LYS D CA 1
ATOM 5031 C C . LYS D 1 161 ? 59.717 3.228 44.732 1.00 40.57 161 LYS D C 1
ATOM 5032 O O . LYS D 1 161 ? 59.886 3.508 45.929 1.00 40.01 161 LYS D O 1
ATOM 5038 N N . ALA D 1 162 ? 58.519 3.250 44.173 1.00 38.66 162 ALA D N 1
ATOM 5039 C CA . ALA D 1 162 ? 57.329 3.488 44.978 1.00 37.99 162 ALA D CA 1
ATOM 5040 C C . ALA D 1 162 ? 57.102 2.317 45.989 1.00 37.38 162 ALA D C 1
ATOM 5041 O O . ALA D 1 162 ? 56.828 2.564 47.181 1.00 34.50 162 ALA D O 1
ATOM 5043 N N . LYS D 1 163 ? 57.252 1.065 45.522 1.00 37.16 163 LYS D N 1
ATOM 5044 C CA . LYS D 1 163 ? 57.108 -0.078 46.415 1.00 38.04 163 LYS D CA 1
ATOM 5045 C C . LYS D 1 163 ? 58.151 -0.069 47.551 1.00 37.95 163 LYS D C 1
ATOM 5046 O O . LYS D 1 163 ? 57.827 -0.280 48.701 1.00 36.81 163 LYS D O 1
ATOM 5052 N N . ASP D 1 164 ? 59.407 0.164 47.229 1.00 38.65 164 ASP D N 1
ATOM 5053 C CA . ASP D 1 164 ? 60.441 0.123 48.270 1.00 40.24 164 ASP D CA 1
ATOM 5054 C C . ASP D 1 164 ? 60.169 1.208 49.337 1.00 40.41 164 ASP D C 1
ATOM 5055 O O . ASP D 1 164 ? 60.379 1.009 50.553 1.00 39.08 164 ASP D O 1
ATOM 5060 N N . ARG D 1 165 ? 59.635 2.341 48.897 1.00 40.01 165 ARG D N 1
ATOM 5061 C CA . ARG D 1 165 ? 59.245 3.355 49.832 1.00 41.12 165 ARG D CA 1
ATOM 5062 C C . ARG D 1 165 ? 58.097 2.902 50.780 1.00 40.46 165 ARG D C 1
ATOM 5063 O O . ARG D 1 165 ? 58.146 3.080 52.011 1.00 40.45 165 ARG D O 1
ATOM 5071 N N . VAL D 1 166 ? 57.082 2.267 50.221 1.00 39.52 166 VAL D N 1
ATOM 5072 C CA . VAL D 1 166 ? 55.993 1.758 51.044 1.00 39.05 166 VAL D CA 1
ATOM 5073 C C . VAL D 1 166 ? 56.528 0.629 51.981 1.00 39.97 166 VAL D C 1
ATOM 5074 O O . VAL D 1 166 ? 56.162 0.547 53.158 1.00 39.09 166 VAL D O 1
ATOM 5078 N N . MET D 1 167 ? 57.424 -0.215 51.478 1.00 39.93 167 MET D N 1
ATOM 5079 C CA . MET D 1 167 ? 57.974 -1.277 52.301 1.00 40.69 167 MET D CA 1
ATOM 5080 C C . MET D 1 167 ? 58.826 -0.725 53.470 1.00 40.24 167 MET D C 1
ATOM 5081 O O . MET D 1 167 ? 58.820 -1.292 54.553 1.00 38.55 167 MET D O 1
ATOM 5086 N N . ASP D 1 168 ? 59.544 0.357 53.240 1.00 40.61 168 ASP D N 1
ATOM 5087 C CA . ASP D 1 168 ? 60.254 0.994 54.335 1.00 42.86 168 ASP D CA 1
ATOM 5088 C C . ASP D 1 168 ? 59.282 1.530 55.411 1.00 41.70 168 ASP D C 1
ATOM 5089 O O . ASP D 1 168 ? 59.576 1.448 56.584 1.00 42.49 168 ASP D O 1
ATOM 5094 N N . ILE D 1 169 ? 58.157 2.084 54.995 1.00 40.43 169 ILE D N 1
ATOM 5095 C CA . ILE D 1 169 ? 57.119 2.519 55.937 1.00 39.58 169 ILE D CA 1
ATOM 5096 C C . ILE D 1 169 ? 56.650 1.308 56.744 1.00 39.13 169 ILE D C 1
ATOM 5097 O O . ILE D 1 169 ? 56.618 1.354 57.974 1.00 38.16 169 ILE D O 1
ATOM 5102 N N . ALA D 1 170 ? 56.352 0.199 56.057 1.00 38.61 170 ALA D N 1
ATOM 5103 C CA . ALA D 1 170 ? 55.876 -1.009 56.732 1.00 38.01 170 ALA D CA 1
ATOM 5104 C C . ALA D 1 170 ? 56.878 -1.384 57.814 1.00 38.82 170 ALA D C 1
ATOM 5105 O O . ALA D 1 170 ? 56.521 -1.602 58.945 1.00 38.84 170 ALA D O 1
ATOM 5107 N N . ARG D 1 171 ? 58.154 -1.448 57.464 1.00 39.66 171 ARG D N 1
ATOM 5108 C CA . ARG D 1 171 ? 59.167 -1.810 58.459 1.00 41.30 171 ARG D CA 1
ATOM 5109 C C . ARG D 1 171 ? 59.253 -0.814 59.626 1.00 40.77 171 ARG D C 1
ATOM 5110 O O . ARG D 1 171 ? 59.359 -1.223 60.738 1.00 40.39 171 ARG D O 1
ATOM 5118 N N . THR D 1 172 ? 59.196 0.482 59.365 1.00 41.26 172 THR D N 1
ATOM 5119 C CA . THR D 1 172 ? 59.255 1.440 60.431 1.00 42.18 172 THR D CA 1
ATOM 5120 C C . THR D 1 172 ? 58.079 1.293 61.430 1.00 42.29 172 THR D C 1
ATOM 5121 O O . THR D 1 172 ? 58.237 1.535 62.616 1.00 42.07 172 THR D O 1
ATOM 5125 N N . LEU D 1 173 ? 56.925 0.862 60.919 1.00 42.34 173 LEU D N 1
ATOM 5126 C CA . LEU D 1 173 ? 55.748 0.563 61.720 1.00 43.02 173 LEU D CA 1
ATOM 5127 C C . LEU D 1 173 ? 55.783 -0.803 62.443 1.00 42.87 173 LEU D C 1
ATOM 5128 O O . LEU D 1 173 ? 54.880 -1.092 63.163 1.00 42.80 173 LEU D O 1
ATOM 5133 N N . GLY D 1 174 ? 56.846 -1.593 62.303 1.00 43.49 174 GLY D N 1
ATOM 5134 C CA . GLY D 1 174 ? 56.982 -2.889 63.016 1.00 42.95 174 GLY D CA 1
ATOM 5135 C C . GLY D 1 174 ? 56.489 -4.082 62.213 1.00 43.16 174 GLY D C 1
ATOM 5136 O O . GLY D 1 174 ? 56.383 -5.183 62.715 1.00 44.35 174 GLY D O 1
ATOM 5137 N N . LEU D 1 175 ? 56.223 -3.876 60.935 1.00 43.05 175 LEU D N 1
ATOM 5138 C CA . LEU D 1 175 ? 55.618 -4.886 60.093 1.00 42.91 175 LEU D CA 1
ATOM 5139 C C . LEU D 1 175 ? 56.658 -5.554 59.170 1.00 42.80 175 LEU D C 1
ATOM 5140 O O . LEU D 1 175 ? 57.779 -5.067 58.974 1.00 42.30 175 LEU D O 1
ATOM 5145 N N . THR D 1 176 ? 56.250 -6.653 58.585 1.00 43.17 176 THR D N 1
ATOM 5146 C CA . THR D 1 176 ? 57.099 -7.421 57.692 1.00 44.18 176 THR D CA 1
ATOM 5147 C C . THR D 1 176 ? 56.496 -7.427 56.297 1.00 43.39 176 THR D C 1
ATOM 5148 O O . THR D 1 176 ? 55.602 -8.220 55.995 1.00 42.29 176 THR D O 1
ATOM 5152 N N . PRO D 1 177 ? 56.995 -6.538 55.438 1.00 43.28 177 PRO D N 1
ATOM 5153 C CA . PRO D 1 177 ? 56.482 -6.512 54.110 1.00 43.92 177 PRO D CA 1
ATOM 5154 C C . PRO D 1 177 ? 57.038 -7.603 53.155 1.00 44.04 177 PRO D C 1
ATOM 5155 O O . PRO D 1 177 ? 58.209 -7.975 53.204 1.00 43.90 177 PRO D O 1
ATOM 5159 N N . LEU D 1 178 ? 56.180 -8.020 52.243 1.00 44.45 178 LEU D N 1
ATOM 5160 C CA . LEU D 1 178 ? 56.506 -9.002 51.221 1.00 45.22 178 LEU D CA 1
ATOM 5161 C C . LEU D 1 178 ? 56.079 -8.460 49.856 1.00 44.41 178 LEU D C 1
ATOM 5162 O O . LEU D 1 178 ? 54.899 -8.142 49.648 1.00 44.78 178 LEU D O 1
ATOM 5167 N N . ASP D 1 179 ? 57.022 -8.381 48.925 1.00 43.62 179 ASP D N 1
ATOM 5168 C CA . ASP D 1 179 ? 56.801 -7.862 47.594 1.00 43.41 179 ASP D CA 1
ATOM 5169 C C . ASP D 1 179 ? 56.180 -8.938 46.753 1.00 43.35 179 ASP D C 1
ATOM 5170 O O . ASP D 1 179 ? 56.831 -9.905 46.469 1.00 44.16 179 ASP D O 1
ATOM 5175 N N . GLN D 1 180 ? 54.914 -8.801 46.395 1.00 42.98 180 GLN D N 1
ATOM 5176 C CA . GLN D 1 180 ? 54.217 -9.827 45.621 1.00 43.42 180 GLN D CA 1
ATOM 5177 C C . GLN D 1 180 ? 54.266 -9.623 44.116 1.00 43.22 180 GLN D C 1
ATOM 5178 O O . GLN D 1 180 ? 53.678 -10.358 43.381 1.00 44.60 180 GLN D O 1
ATOM 5184 N N . GLY D 1 181 ? 54.948 -8.608 43.641 1.00 42.93 181 GLY D N 1
ATOM 5185 C CA . GLY D 1 181 ? 55.091 -8.414 42.216 1.00 42.19 181 GLY D CA 1
ATOM 5186 C C . GLY D 1 181 ? 54.437 -7.129 41.735 1.00 42.02 181 GLY D C 1
ATOM 5187 O O . GLY D 1 181 ? 54.402 -6.110 42.470 1.00 41.12 181 GLY D O 1
ATOM 5188 N N . SER D 1 182 ? 53.877 -7.208 40.528 1.00 40.78 182 SER D N 1
ATOM 5189 C CA . SER D 1 182 ? 53.313 -6.072 39.852 1.00 40.95 182 SER D CA 1
ATOM 5190 C C . SER D 1 182 ? 51.899 -5.823 40.350 1.00 40.56 182 SER D C 1
ATOM 5191 O O . SER D 1 182 ? 51.425 -6.563 41.196 1.00 40.47 182 SER D O 1
ATOM 5194 N N . LEU D 1 183 ? 51.230 -4.787 39.829 1.00 40.77 183 LEU D N 1
ATOM 5195 C CA . LEU D 1 183 ? 49.841 -4.456 40.302 1.00 41.31 183 LEU D CA 1
ATOM 5196 C C . LEU D 1 183 ? 48.816 -5.554 40.072 1.00 41.36 183 LEU D C 1
ATOM 5197 O O . LEU D 1 183 ? 47.800 -5.581 40.753 1.00 39.68 183 LEU D O 1
ATOM 5202 N N . VAL D 1 184 ? 49.099 -6.463 39.141 1.00 42.22 184 VAL D N 1
ATOM 5203 C CA . VAL D 1 184 ? 48.219 -7.612 38.839 1.00 43.12 184 VAL D CA 1
ATOM 5204 C C . VAL D 1 184 ? 48.039 -8.513 40.071 1.00 42.53 184 VAL D C 1
ATOM 5205 O O . VAL D 1 184 ? 47.008 -9.103 40.269 1.00 43.42 184 VAL D O 1
ATOM 5209 N N . ALA D 1 185 ? 49.027 -8.553 40.956 1.00 42.26 185 ALA D N 1
ATOM 5210 C CA . ALA D 1 185 ? 48.892 -9.271 42.257 1.00 41.64 185 ALA D CA 1
ATOM 5211 C C . ALA D 1 185 ? 47.805 -8.654 43.216 1.00 41.51 185 ALA D C 1
ATOM 5212 O O . ALA D 1 185 ? 47.356 -9.316 44.189 1.00 41.05 185 ALA D O 1
ATOM 5214 N N . ALA D 1 186 ? 47.299 -7.460 42.891 1.00 40.75 186 ALA D N 1
ATOM 5215 C CA . ALA D 1 186 ? 46.352 -6.749 43.785 1.00 40.82 186 ALA D CA 1
ATOM 5216 C C . ALA D 1 186 ? 45.009 -7.482 44.052 1.00 41.12 186 ALA D C 1
ATOM 5217 O O . ALA D 1 186 ? 44.463 -7.417 45.168 1.00 39.54 186 ALA D O 1
ATOM 5219 N N . LYS D 1 187 ? 44.469 -8.151 43.053 1.00 41.79 187 LYS D N 1
ATOM 5220 C CA . LYS D 1 187 ? 43.187 -8.830 43.196 1.00 43.42 187 LYS D CA 1
ATOM 5221 C C . LYS D 1 187 ? 43.318 -9.868 44.331 1.00 43.55 187 LYS D C 1
ATOM 5222 O O . LYS D 1 187 ? 42.541 -9.887 45.255 1.00 42.14 187 LYS D O 1
ATOM 5228 N N . GLU D 1 188 ? 44.353 -10.710 44.278 1.00 44.84 188 GLU D N 1
ATOM 5229 C CA . GLU D 1 188 ? 44.556 -11.773 45.278 1.00 45.84 188 GLU D CA 1
ATOM 5230 C C . GLU D 1 188 ? 44.805 -11.208 46.711 1.00 45.01 188 GLU D C 1
ATOM 5231 O O . GLU D 1 188 ? 44.284 -11.727 47.712 1.00 45.29 188 GLU D O 1
ATOM 5237 N N . ILE D 1 189 ? 45.532 -10.101 46.781 1.00 43.25 189 ILE D N 1
ATOM 5238 C CA . ILE D 1 189 ? 45.781 -9.434 48.060 1.00 42.14 189 ILE D CA 1
ATOM 5239 C C . ILE D 1 189 ? 44.481 -8.906 48.658 1.00 41.48 189 ILE D C 1
ATOM 5240 O O . ILE D 1 189 ? 44.299 -9.024 49.845 1.00 41.29 189 ILE D O 1
ATOM 5245 N N . GLU D 1 190 ? 43.584 -8.389 47.828 1.00 41.18 190 GLU D N 1
ATOM 5246 C CA . GLU D 1 190 ? 42.294 -7.900 48.248 1.00 42.25 190 GLU D CA 1
ATOM 5247 C C . GLU D 1 190 ? 41.355 -9.023 48.691 1.00 43.68 190 GLU D C 1
ATOM 5248 O O . GLU D 1 190 ? 40.598 -8.867 49.656 1.00 43.92 190 GLU D O 1
ATOM 5254 N N . ASN D 1 191 ? 41.454 -10.153 48.010 1.00 45.40 191 ASN D N 1
ATOM 5255 C CA . ASN D 1 191 ? 40.678 -11.335 48.349 1.00 47.16 191 ASN D CA 1
ATOM 5256 C C . ASN D 1 191 ? 41.094 -11.898 49.684 1.00 47.84 191 ASN D C 1
ATOM 5257 O O . ASN D 1 191 ? 40.278 -12.388 50.421 1.00 49.50 191 ASN D O 1
ATOM 5262 N N . TYR D 1 192 ? 42.364 -11.797 50.003 1.00 49.24 192 TYR D N 1
ATOM 5263 C CA . TYR D 1 192 ? 42.949 -12.474 51.176 1.00 50.16 192 TYR D CA 1
ATOM 5264 C C . TYR D 1 192 ? 42.176 -12.337 52.473 1.00 50.95 192 TYR D C 1
ATOM 5265 O O . TYR D 1 192 ? 41.867 -13.342 53.090 1.00 52.78 192 TYR D O 1
ATOM 5274 N N . PRO D 1 193 ? 41.831 -11.114 52.910 1.00 51.32 193 PRO D N 1
ATOM 5275 C CA . PRO D 1 193 ? 41.028 -11.110 54.147 1.00 51.58 193 PRO D CA 1
ATOM 5276 C C . PRO D 1 193 ? 39.590 -11.647 54.041 1.00 52.63 193 PRO D C 1
ATOM 5277 O O . PRO D 1 193 ? 38.916 -11.793 55.063 1.00 52.79 193 PRO D O 1
ATOM 5281 N N . LEU D 1 194 ? 39.091 -11.877 52.830 1.00 53.48 194 LEU D N 1
ATOM 5282 C CA . LEU D 1 194 ? 37.741 -12.416 52.684 1.00 53.46 194 LEU D CA 1
ATOM 5283 C C . LEU D 1 194 ? 37.741 -13.941 52.780 1.00 54.72 194 LEU D C 1
ATOM 5284 O O . LEU D 1 194 ? 36.686 -14.520 52.868 1.00 55.79 194 LEU D O 1
ATOM 5289 N N . GLN D 1 195 ? 38.908 -14.583 52.792 1.00 56.14 195 GLN D N 1
ATOM 5290 C CA . GLN D 1 195 ? 38.983 -16.055 52.608 1.00 57.02 195 GLN D CA 1
ATOM 5291 C C . GLN D 1 195 ? 39.958 -16.725 53.576 1.00 57.37 195 GLN D C 1
ATOM 5292 O O . GLN D 1 195 ? 40.090 -16.284 54.724 1.00 58.41 195 GLN D O 1
#

Sequence (696 aa):
QGVVCIFGTGDFGKSLGLKMLQCGYSVVFGSRNPQVSSLLPRGAEVLCYSEAASRSDVIVLAVHREHYDFLAELADSLKGRVLIDVSNNQKMNQYPESNAEYLAQLVPGAHVVKAFNTISAWALQSGTSRQVFVCGNDSKAKDRVMDIARTLGLTPLDQGSLVAAKEIENYPLQQGVVCIFGTGDFGKSLGLKMLQCGYSVVFGSRNPQVSSLLPRGAEVLCYSEAASRSDVIVLAVHREHYDFLAELADSLKGRVLIDVSNNQKMNQYPESNAEYLAQLVPGAHVVKAFNTISAWALQSGTSRQVFVCGNDSKAKDRVMDIARTLGLTPLDQGSLVAAKEIENYPLQQGVVCIFGTGDFGKSLGLKMLQCGYSVVFGSRNPQVSSLLPRGAEVLCYSEAASRSDVIVLAVHREHYDFLAELADSLKGRVLIDVSNNQKMNQYPESNAEYLAQLVPGAHVVKAFNTISAWALQSGTSRQVFVCGNDSKAKDRVMDIARTLGLTPLDQGSLVAAKEIENYPLQQGVVCIFGTGDFGKSLGLLKMLQCGYSVVFGSRNPQVSSLLPRGAEVLCYSEAASRSDVIVLAVHREHYDFLAELADSLKGRVLIDVSNNQKMNQYPESNAEYLAQLVPGAHVVKAFNTISAWALQSGTSRQVFVCGNDSKAKDRVMDIARTLGLTPLDQGSLVAAKEIENYPLQ

Solvent-accessible surface area: 29897 Å² total; per-residue (Å²): 134,47,63,2,0,0,0,7,40,39,87,42,1,33,2,3,0,15,39,0,24,106,32,46,17,59,4,8,0,0,9,222,79,20,92,106,14,58,50,5,9,66,26,4,22,1,3,39,29,58,38,0,0,62,60,7,74,2,0,0,0,17,25,99,18,82,120,0,84,54,0,57,159,24,19,120,45,0,146,50,45,10,0,0,0,13,5,48,15,146,142,85,119,61,53,125,68,1,0,0,49,54,0,29,119,32,0,108,34,13,76,9,0,0,0,2,9,41,18,80,28,9,26,24,23,49,68,138,130,180,82,0,30,0,0,3,114,43,76,163,2,18,78,102,0,19,80,10,0,131,48,6,50,18,68,13,62,72,85,29,51,9,119,27,0,54,108,7,4,16,118,62,64,134,134,47,59,3,0,0,0,6,37,37,87,43,0,33,2,3,0,14,41,0,26,109,33,45,18,58,3,9,0,0,11,206,88,29,59,116,10,40,47,4,8,36,34,0,73,18,10,35,27,6,1,0,0,40,44,11,60,2,0,0,0,16,26,111,22,64,122,0,89,56,0,55,149,12,23,109,8,0,134,48,56,8,0,0,0,12,7,47,14,112,137,85,122,46,50,130,52,8,0,0,72,52,0,26,114,29,0,107,33,13,71,11,0,0,0,4,7,41,19,76,26,7,28,25,28,49,69,137,127,178,82,0,32,0,0,2,114,43,74,162,3,18,81,96,0,19,79,9,0,130,48,7,50,18,68,13,61,72,85,30,55,14,138,26,0,56,106,8,5,18,114,60,66,137,133,49,61,3,0,0,0,6,38,38,88,41,1,34,2,3,0,15,40,0,25,108,35,46,14,58,3,8,0,0,10,222,79,16,89,105,14,58,46,6,6,64,29,4,22,0,3,42,29,60,36,0,0,61,61,8,70,2,0,0,0,17,25,102,18,78,119,0,86,54,0,55,161,20,19,119,47,0,139,47,48,9,0,0,0,12,6,50,17,149,141,86,124,57,52,125,79,1,0,0,51,53,0,30,130,33,0,108,34,14,71,11,0,0,0,3,7,41,19,80,27,8,27,25,25,50,68,139,125,178,82,0,30,0,0,2,115,43,77,163,3,19,84,103,0,17,75,7,0,134,41,7,49,18,67,12,61,72,90,29,53,11,117,25,0,59,107,8,5,19,116,60,61,136,133,47,60,2,0,0,0,5,38,38,85,43,0,33,2,3,0,12,40,0,24,111,31,47,18,57,3,10,0,0,11,206,88,29,59,120,12,42,45,5,10,36,32,0,73,18,10,37,28,6,2,0,0,42,49,9,60,2,0,0,0,15,26,114,23,66,122,0,87,58,0,57,146,13,22,110,9,0,135,50,54,9,0,0,0,13,7,49,16,114,135,84,122,47,50,128,54,8,0,0,71,53,0,24,117,30,0,108,34,15,74,11,1,0,0,4,9,41,20,80,28,8,28,25,25,49,70,138,127,178,80,0,34,0,0,1,118,44,73,162,2,18,79,96,0,17,80,9,0,131,48,6,50,18,66,13,64,70,86,30,56,14,135,25,0,57,110,7,4,18,118,60,65,137

Nearest PDB structures (foldseek):
  2yjz-assembly4_D  TM=1.005E+00  e=1.515E-37  Rattus norvegicus
  6hcy-assembly1_A  TM=9.886E-01  e=1.764E-29  Homo sapiens
  7tai-assembly1_C  TM=9.816E-01  e=1.031E-22  Homo sapiens
  2vq3-assembly1_B  TM=9.596E-01  e=4.930E-20  Homo sapiens
  3k96-assembly1_B  TM=7.522E-01  e=2.030E-06  Coxiella burnetii RSA 493

B-factor: mean 42.9, std 7.64, range [26.3, 74.12]

Foldseek 3Di:
DEEEEEEDDDLQSQQVQVLCVVLPYAYEYADPDQVDDPSHDPRHHYYHPLVSLQRDQHYEHPDELVPLQVVLVSLVSNANGEYEDQYADPAAPPDPDFSQVVSCVSNVRYWYKYWNNPPDRCCLVVVPQLEMEIAADDPVSRVVVQVVSVSSVGHYDYPYHCVCRSVNNCVVND/DEEEEEEDDDLQSQQVCVLCVVLPYQYEYADPDQVPDVPHDPSYHYDHPLVSLLRALHYEHPDELVPCQVLLVNLVSNANGEYEDQYADPAPPPDPDFSQVVNCVSRVRHWYKYKNNVPDRCCLVVVPQLEMEIAAADVVSRVVVQVVSVSSVGHYDYPYHCRCRSVNNCVVVD/DEEEEEEDDDLQSQQVCVLCVVLPYAYEYADPDQVDDPSHDPRHHYDHPLVSLQRDQEYEHPDELVPLQVCLVNLVSNANGEYEDLYADPAAPPDVDFSQVVNCVSRVRYWYKYWNNPPDRCCLVVVPQLEMEIEADDPVSRVVVQVVSVSSVGHYDYPYHCVCRSVNRCVVND/DEEEEEEDDDLQSQQVCVLCVVLPYQYEYADPDQVPDPPHDPRYRYYHPLVSLQRDLHYEYPDELVPCQVLLVNLVSNANGEYEDLYADPAAPPDPAFSQVVNCVSNVRYWYKYKNNPPDRCCLVVVPQLEMEIEADDVVSRVVVQVVSVSSVGHYDYPYHCRCRSVNNCVVND